Protein AF-A0A2P8CKX7-F1 (afdb_monomer_lite)

Organism: NCBI:txid1541063

Secondary structure (DSSP, 8-state):
---S---SS-S-------------------------SS---PPP--TT--HHHHHHHHHHHHHHHHHHHHHHHHHH-TT-HHHHHHHHHHHHHHHHHHHHHTT-TT---TTB-TTSPBPPTT----SS--HHHHHHHHHHHHTT-HHHHHHHHHHHHHHHHHHHHHHHHHHHHHT-HHHHHHHHHHHHHHHHHHHHHHHHHHHTT----GGGHHHHH-S-S-HHHHHHHHHHHHHHHHHHH-TT----S--TTTS-S-SSTT-TT---STT--TT---PPPHHHHHHHHHHHHHHHHHHHHHHHHHHHTTT-HHHHHHHHHHHHHHHHHHHHHHHHTPPPTTEETTEEPPTT--S-HHHHHHHHHHHHHHTT-HHHHHHHHHHHHHHHHHHHHHHHTT---HHHHHHHHHHHHHHHHHHHHHHTTT-

InterPro domains:
  IPR009078 Ferritin-like superfamily [SSF47240] (286-424)
  IPR012347 Ferritin-like [G3DSA:1.20.1260.10] (51-224)
  IPR012347 Ferritin-like [G3DSA:1.20.1260.10] (279-427)
  IPR019243 Domain of unknown function DUF2202 [PF09968] (56-213)
  IPR019243 Domain of unknown function DUF2202 [PF09968] (286-424)

Sequence (427 aa):
MKKYLLSFISYLLLIGLFIPSCTQDSSITDSPEKSKEGEMMTAQLNEDLEVWEVDLLTLAKTEKLAHDLYSELSTLFPDNPVFEHTAASELVHWTRISDLIATYDNLDDPTRDGDGVAYGPGVFDDENDDFTTVYSSMLDFAGDDVTKAFKVGYLIECLEILNVSKAITSATDAAISEALAVYSCLENAEPHHLKAYNWNLLKIGVEYNWELIADDFGDFFSEEDLTILDPVVTEILEDQTAPGNGGGGICPGCGLGPYTNDCPCGLGPCGTGGTATTTLSEVELNDLIYLVKLEKMAYEVYSTLGQTYSTMPILGNISEAEYRHWKVLQNLFVKYSETDPTKDGDIELDIGLYNDDDMTDAYDEAIGYGGVSLLQAMETGAIIEQLELDSLNNALGRTTLPDLTTIYTNFINADGAHLDAFNKHTD

Foldseek 3Di:
DPDDDDDDPDPDDDDDDDDDDDDDDDDDDDDDDDDDDDADDQQPDPVPDASLLSLLLVLLLLLLLLLLLLVVVCVLCVVQLQSVQLNVLSVLLNLLSLLVQLLDLPGDRQQADLLRHGDPRLDTNQPRHDSSVLSVVLCVQCPNPVLSVLVSQLVSLLVNQLSLQSSCVRCVVVVVVLSNVSSVQSNQQSLLSNLLSCLVCVVVPHHDDPVCCCVRPNPHDDPVSCVRRVVVRVVSVCLSVDPPQQAQDACLRPRHHHVGSNDNNSHTPSPSPRPPLPADDPLLVVLLQVLLLLLLLLLLLLVVLCVLVVVDCLSVSVSSSSSSLNVSSVVVCVSSVHDRQQDDVPHGDDRLDRVDPVSSVLSVVLNVQLNPDVLSVLVSQLVSLVVSLVSLVVSCVVDPPVSSVSSSVSSNVVSVVSNVVSVVSND

pLDDT: mean 80.33, std 21.07, range [22.53, 98.5]

Radius of gyration: 24.78 Å; chains: 1; bounding box: 61×43×72 Å

Structure (mmCIF, N/CA/C/O backbone):
data_AF-A0A2P8CKX7-F1
#
_entry.id   AF-A0A2P8CKX7-F1
#
loop_
_atom_site.group_PDB
_atom_site.id
_atom_site.type_symbol
_atom_site.label_atom_id
_atom_site.label_alt_id
_atom_site.label_comp_id
_atom_site.label_asym_id
_atom_site.label_entity_id
_atom_site.label_seq_id
_atom_site.pdbx_PDB_ins_code
_atom_site.Cartn_x
_atom_site.Cartn_y
_atom_site.Cartn_z
_atom_site.occupancy
_atom_site.B_iso_or_equiv
_atom_site.auth_seq_id
_atom_site.auth_comp_id
_atom_site.auth_asym_id
_atom_site.auth_atom_id
_atom_site.pdbx_PDB_model_num
ATOM 1 N N . MET A 1 1 ? -8.345 5.483 -37.432 1.00 39.78 1 MET A N 1
ATOM 2 C CA . MET A 1 1 ? -7.029 6.141 -37.487 1.00 39.78 1 MET A CA 1
ATOM 3 C C . MET A 1 1 ? -6.076 5.142 -38.122 1.00 39.78 1 MET A C 1
ATOM 5 O O . MET A 1 1 ? -5.890 4.078 -37.573 1.00 39.78 1 MET A O 1
ATOM 9 N N . LYS A 1 2 ? -5.651 5.376 -39.367 1.00 33.56 2 LYS A N 1
ATOM 10 C CA . LYS A 1 2 ? -4.732 4.507 -40.124 1.00 33.56 2 LYS A CA 1
ATOM 11 C C . LYS A 1 2 ? -3.691 5.430 -40.729 1.00 33.56 2 LYS A C 1
ATOM 13 O O . LYS A 1 2 ? -4.018 6.093 -41.714 1.00 33.56 2 LYS A O 1
ATOM 18 N N . LYS A 1 3 ? -2.536 5.531 -40.070 1.00 32.97 3 LYS A N 1
ATOM 19 C CA . LYS A 1 3 ? -1.277 6.202 -40.454 1.00 32.97 3 LYS A CA 1
ATOM 20 C C . LYS A 1 3 ? -0.649 6.686 -39.152 1.00 32.97 3 LYS A C 1
ATOM 22 O O . LYS A 1 3 ? -1.100 7.719 -38.696 1.00 32.97 3 LYS A O 1
ATOM 27 N N . TYR A 1 4 ? 0.266 5.915 -38.572 1.00 36.34 4 TYR A N 1
ATOM 28 C CA . TYR A 1 4 ? 1.504 6.331 -37.880 1.00 36.34 4 TYR A CA 1
ATOM 29 C C . TYR A 1 4 ? 2.144 5.098 -37.212 1.00 36.34 4 TYR A C 1
ATOM 31 O O . TYR A 1 4 ? 2.472 5.124 -36.042 1.00 36.34 4 TYR A O 1
ATOM 39 N N . LEU A 1 5 ? 2.311 4.005 -37.959 1.00 31.72 5 LEU A N 1
ATOM 40 C CA . LEU A 1 5 ? 3.213 2.925 -37.561 1.00 31.72 5 LEU A CA 1
ATOM 41 C C . LEU A 1 5 ? 3.820 2.375 -38.849 1.00 31.72 5 LEU A C 1
ATOM 43 O O . LEU A 1 5 ? 3.247 1.543 -39.545 1.00 31.72 5 LEU A O 1
ATOM 47 N N . LEU A 1 6 ? 4.883 3.028 -39.305 1.00 30.34 6 LEU A N 1
ATOM 48 C CA . LEU A 1 6 ? 5.658 2.600 -40.462 1.00 30.34 6 LEU A CA 1
ATOM 49 C C . LEU A 1 6 ? 7.123 2.905 -40.158 1.00 30.34 6 LEU A C 1
ATOM 51 O O . LEU A 1 6 ? 7.566 4.036 -40.340 1.00 30.34 6 LEU A O 1
ATOM 55 N N . SER A 1 7 ? 7.835 1.842 -39.770 1.00 45.78 7 SER A N 1
ATOM 56 C CA . SER A 1 7 ? 9.267 1.611 -39.987 1.00 45.78 7 SER A CA 1
ATOM 57 C C . SER A 1 7 ? 10.234 2.598 -39.324 1.00 45.78 7 SER A C 1
ATOM 59 O O . SER A 1 7 ? 10.675 3.549 -39.972 1.00 45.78 7 SER A O 1
ATOM 61 N N . PHE A 1 8 ? 10.689 2.282 -38.108 1.00 37.19 8 PHE A N 1
ATOM 62 C CA . PHE A 1 8 ? 11.889 2.903 -37.525 1.00 37.19 8 PHE A CA 1
ATOM 63 C C . PHE A 1 8 ? 13.118 1.968 -37.514 1.00 37.19 8 PHE A C 1
ATOM 65 O O . PHE A 1 8 ? 14.239 2.442 -37.682 1.00 37.19 8 PHE A O 1
ATOM 72 N N . ILE A 1 9 ? 12.942 0.641 -37.482 1.00 35.19 9 ILE A N 1
ATOM 73 C CA . ILE A 1 9 ? 14.034 -0.312 -37.190 1.00 35.19 9 ILE A CA 1
ATOM 74 C C . ILE A 1 9 ? 14.525 -1.084 -38.437 1.00 35.19 9 ILE A C 1
ATOM 76 O O . ILE A 1 9 ? 14.782 -2.282 -38.414 1.00 35.19 9 ILE A O 1
ATOM 80 N N . SER A 1 10 ? 14.673 -0.420 -39.591 1.00 30.75 10 SER A N 1
ATOM 81 C CA . SER A 1 10 ? 15.146 -1.095 -40.823 1.00 30.75 10 SER A CA 1
ATOM 82 C C . SER A 1 10 ? 16.456 -0.545 -41.399 1.00 30.75 10 SER A C 1
ATOM 84 O O . SER A 1 10 ? 16.745 -0.761 -42.581 1.00 30.75 10 SER A O 1
ATOM 86 N N . TYR A 1 11 ? 17.282 0.141 -40.603 1.00 29.56 11 TYR A N 1
ATOM 87 C CA . TYR A 1 11 ? 18.521 0.740 -41.108 1.00 29.56 11 TYR A CA 1
ATOM 88 C C . TYR A 1 11 ? 19.747 0.509 -40.222 1.00 29.56 11 TYR A C 1
ATOM 90 O O . TYR A 1 11 ? 20.433 1.464 -39.912 1.00 29.56 11 TYR A O 1
ATOM 98 N N . LEU A 1 12 ? 20.081 -0.732 -39.855 1.00 29.83 12 LEU A N 1
ATOM 99 C CA . LEU A 1 12 ? 21.446 -1.086 -39.425 1.00 29.83 12 LEU A CA 1
ATOM 100 C C . LEU A 1 12 ? 21.633 -2.610 -39.435 1.00 29.83 12 LEU A C 1
ATOM 102 O O . LEU A 1 12 ? 21.306 -3.314 -38.493 1.00 29.83 12 LEU A O 1
ATOM 106 N N . LEU A 1 13 ? 22.165 -3.143 -40.535 1.00 27.45 13 LEU A N 1
ATOM 107 C CA . LEU A 1 13 ? 22.617 -4.533 -40.613 1.00 27.45 13 LEU A CA 1
ATOM 108 C C . LEU A 1 13 ? 23.875 -4.595 -41.473 1.00 27.45 13 LEU A C 1
ATOM 110 O O . LEU A 1 13 ? 23.786 -4.413 -42.687 1.00 27.45 13 LEU A O 1
ATOM 114 N N . LEU A 1 14 ? 25.032 -4.874 -40.854 1.00 26.83 14 LEU A N 1
ATOM 115 C CA . LEU A 1 14 ? 26.123 -5.634 -41.480 1.00 26.83 14 LEU A CA 1
ATOM 116 C C . LEU A 1 14 ? 27.260 -6.006 -40.497 1.00 26.83 14 LEU A C 1
ATOM 118 O O . LEU A 1 14 ? 27.982 -5.138 -40.022 1.00 26.83 14 LEU A O 1
ATOM 122 N N . ILE A 1 15 ? 27.492 -7.331 -40.404 1.00 30.39 15 ILE A N 1
ATOM 123 C CA . ILE A 1 15 ? 28.730 -8.083 -40.057 1.00 30.39 15 ILE A CA 1
ATOM 124 C C . ILE A 1 15 ? 28.816 -8.696 -38.632 1.00 30.39 15 ILE A C 1
ATOM 126 O O . ILE A 1 15 ? 29.390 -8.123 -37.722 1.00 30.39 15 ILE A O 1
ATOM 130 N N . GLY A 1 16 ? 28.323 -9.934 -38.474 1.00 26.05 16 GLY A N 1
ATOM 131 C CA . GLY A 1 16 ? 29.111 -11.183 -38.555 1.00 26.05 16 GLY A CA 1
ATOM 132 C C . GLY A 1 16 ? 30.148 -11.578 -37.471 1.00 26.05 16 GLY A C 1
ATOM 133 O O . GLY A 1 16 ? 31.292 -11.147 -37.552 1.00 26.05 16 GLY A O 1
ATOM 134 N N . LEU A 1 17 ? 29.788 -12.635 -36.707 1.00 27.42 17 LEU A N 1
ATOM 135 C CA . LEU A 1 17 ? 30.509 -13.919 -36.461 1.00 27.42 17 LEU A CA 1
ATOM 136 C C . LEU A 1 17 ? 31.323 -14.209 -35.156 1.00 27.42 17 LEU A C 1
ATOM 138 O O . LEU A 1 17 ? 32.373 -13.631 -34.913 1.00 27.42 17 LEU A O 1
ATOM 142 N N . PHE A 1 18 ? 30.911 -15.335 -34.525 1.00 24.86 18 PHE A N 1
ATOM 143 C CA . PHE A 1 18 ? 31.636 -16.419 -33.797 1.00 24.86 18 PHE A CA 1
ATOM 144 C C . PHE A 1 18 ? 31.919 -16.380 -32.255 1.00 24.86 18 PHE A C 1
ATOM 146 O O . PHE A 1 18 ? 32.845 -15.737 -31.778 1.00 24.86 18 PHE A O 1
ATOM 153 N N . ILE A 1 19 ? 31.142 -17.239 -31.557 1.00 30.38 19 ILE A N 1
ATOM 154 C CA . ILE A 1 19 ? 31.187 -17.948 -30.230 1.00 30.38 19 ILE A CA 1
ATOM 155 C C . ILE A 1 19 ? 32.580 -18.576 -29.858 1.00 30.38 19 ILE A C 1
ATOM 157 O O . ILE A 1 19 ? 33.363 -18.726 -30.801 1.00 30.38 19 ILE A O 1
ATOM 161 N N . PRO A 1 20 ? 32.918 -19.069 -28.614 1.00 33.16 20 PRO A N 1
ATOM 162 C CA . PRO A 1 20 ? 32.051 -19.742 -27.618 1.00 33.16 20 PRO A CA 1
ATOM 163 C C . PRO A 1 20 ? 32.293 -19.589 -26.085 1.00 33.16 20 PRO A C 1
ATOM 165 O O . PRO A 1 20 ? 33.311 -19.100 -25.607 1.00 33.16 20 PRO A O 1
ATOM 168 N N . SER A 1 21 ? 31.281 -20.114 -25.377 1.00 25.06 21 SER A N 1
ATOM 169 C CA . SER A 1 21 ? 31.029 -20.446 -23.962 1.00 25.06 21 SER A CA 1
ATOM 170 C C . SER A 1 21 ? 32.183 -20.786 -23.009 1.00 25.06 21 SER A C 1
ATOM 172 O O . SER A 1 21 ? 33.160 -21.418 -23.399 1.00 25.06 21 SER A O 1
ATOM 174 N N . CYS A 1 22 ? 31.918 -20.583 -21.709 1.00 22.53 22 CYS A N 1
ATOM 175 C CA . CYS A 1 22 ? 32.149 -21.596 -20.669 1.00 22.53 22 CYS A CA 1
ATOM 176 C C . CYS A 1 22 ? 31.250 -21.377 -19.433 1.00 22.53 22 CYS A C 1
ATOM 178 O O . CYS A 1 22 ? 30.719 -20.298 -19.211 1.00 22.53 22 CYS A O 1
ATOM 180 N N . THR A 1 23 ? 31.070 -22.461 -18.688 1.00 26.64 23 THR A N 1
ATOM 181 C CA . THR A 1 23 ? 29.958 -22.844 -17.805 1.00 26.64 23 THR A CA 1
ATOM 182 C C . THR A 1 23 ? 30.333 -22.928 -16.314 1.00 26.64 23 THR A C 1
ATOM 184 O O . THR A 1 23 ? 31.478 -23.285 -16.045 1.00 26.64 23 THR A O 1
ATOM 187 N N . GLN A 1 24 ? 29.309 -22.852 -15.432 1.00 28.66 24 GLN A N 1
ATOM 188 C CA . GLN A 1 24 ? 29.125 -23.606 -14.153 1.00 28.66 24 GLN A CA 1
ATOM 189 C C . GLN A 1 24 ? 30.028 -23.190 -12.956 1.00 28.66 24 GLN A C 1
ATOM 191 O O . GLN A 1 24 ? 31.182 -22.847 -13.163 1.00 28.66 24 GLN A O 1
ATOM 196 N N . ASP A 1 25 ? 29.657 -23.226 -11.667 1.00 23.56 25 ASP A N 1
ATOM 197 C CA . ASP A 1 25 ? 28.494 -23.716 -10.897 1.00 23.56 25 ASP A CA 1
ATOM 198 C C . ASP A 1 25 ? 28.727 -23.394 -9.389 1.00 23.56 25 ASP A C 1
ATOM 200 O O . ASP A 1 25 ? 29.864 -23.134 -8.983 1.00 23.56 25 ASP A O 1
ATOM 204 N N . SER A 1 26 ? 27.665 -23.550 -8.587 1.00 26.58 26 SER A N 1
ATOM 205 C CA . SER A 1 26 ? 27.604 -23.873 -7.146 1.00 26.58 26 SER A CA 1
ATOM 206 C C . SER A 1 26 ? 27.797 -22.748 -6.117 1.00 26.58 26 SER A C 1
ATOM 208 O O . SER A 1 26 ? 28.646 -21.887 -6.292 1.00 26.58 26 SER A O 1
ATOM 210 N N . SER A 1 27 ? 27.176 -22.716 -4.933 1.00 24.70 27 SER A N 1
ATOM 211 C CA . SER A 1 27 ? 25.946 -23.255 -4.317 1.00 24.70 27 SER A CA 1
ATOM 212 C C . SER A 1 27 ? 26.089 -23.001 -2.798 1.00 24.70 27 SER A C 1
ATOM 214 O O . SER A 1 27 ? 27.184 -23.222 -2.282 1.00 24.70 27 SER A O 1
ATOM 216 N N . ILE A 1 28 ? 24.969 -22.752 -2.100 1.00 26.91 28 ILE A N 1
ATOM 217 C CA . ILE A 1 28 ? 24.632 -23.278 -0.749 1.00 26.91 28 ILE A CA 1
ATOM 218 C C . ILE A 1 28 ? 25.050 -22.494 0.535 1.00 26.91 28 ILE A C 1
ATOM 220 O O . ILE A 1 28 ? 26.216 -22.441 0.913 1.00 26.91 28 ILE A O 1
ATOM 224 N N . THR A 1 29 ? 23.982 -22.009 1.205 1.00 25.95 29 THR A N 1
ATOM 225 C CA . THR A 1 29 ? 23.572 -22.054 2.641 1.00 25.95 29 THR A CA 1
ATOM 226 C C . THR A 1 29 ? 24.290 -21.250 3.730 1.00 25.95 29 THR A C 1
ATOM 228 O O . THR A 1 29 ? 25.442 -21.532 4.040 1.00 25.95 29 THR A O 1
ATOM 231 N N . ASP A 1 30 ? 23.523 -20.429 4.465 1.00 26.02 30 ASP A N 1
ATOM 232 C CA . ASP A 1 30 ? 22.974 -20.799 5.790 1.00 26.02 30 ASP A CA 1
ATOM 233 C C . ASP A 1 30 ? 21.849 -19.830 6.238 1.00 26.02 30 ASP A C 1
ATOM 235 O O . ASP A 1 30 ? 21.840 -18.665 5.856 1.00 26.02 30 ASP A O 1
ATOM 239 N N . SER A 1 31 ? 20.895 -20.343 7.026 1.00 25.47 31 SER A N 1
ATOM 240 C CA . SER A 1 31 ? 19.715 -19.652 7.595 1.00 25.47 31 SER A CA 1
ATOM 241 C C . SER A 1 31 ? 19.863 -19.442 9.123 1.00 25.47 31 SER A C 1
ATOM 243 O O . SER A 1 31 ? 20.730 -20.073 9.733 1.00 25.47 31 SER A O 1
ATOM 245 N N . PRO A 1 32 ? 19.032 -18.583 9.755 1.00 31.61 32 PRO A N 1
ATOM 246 C CA . PRO A 1 32 ? 19.498 -17.516 10.649 1.00 31.61 32 PRO A CA 1
ATOM 247 C C . PRO A 1 32 ? 19.310 -17.778 12.158 1.00 31.61 32 PRO A C 1
ATOM 249 O O . PRO A 1 32 ? 18.679 -18.747 12.588 1.00 31.61 32 PRO A O 1
ATOM 252 N N . GLU A 1 33 ? 19.878 -16.883 12.972 1.00 26.78 33 GLU A N 1
ATOM 253 C CA . GLU A 1 33 ? 19.834 -16.890 14.439 1.00 26.78 33 GLU A CA 1
ATOM 254 C C . GLU A 1 33 ? 18.725 -15.953 14.974 1.00 26.78 33 GLU A C 1
ATOM 256 O O . GLU A 1 33 ? 18.571 -14.835 14.499 1.00 26.78 33 GLU A O 1
ATOM 261 N N . LYS A 1 34 ? 17.956 -16.423 15.970 1.00 28.86 34 LYS A N 1
ATOM 262 C CA . LYS A 1 34 ? 16.789 -15.756 16.589 1.00 28.86 34 LYS A CA 1
ATOM 263 C C . LYS A 1 34 ? 17.139 -14.665 17.618 1.00 28.86 34 LYS A C 1
ATOM 265 O O . LYS A 1 34 ? 17.934 -14.911 18.528 1.00 28.86 34 LYS A O 1
ATOM 270 N N . SER A 1 35 ? 16.348 -13.592 17.633 1.00 29.08 35 SER A N 1
ATOM 271 C CA . SER A 1 35 ? 16.051 -12.694 18.775 1.00 29.08 35 SER A CA 1
ATOM 272 C C . SER A 1 35 ? 14.655 -12.080 18.561 1.00 29.08 35 SER A C 1
ATOM 274 O O . SER A 1 35 ? 14.276 -11.990 17.409 1.00 29.08 35 SER A O 1
ATOM 276 N N . LYS A 1 36 ? 13.834 -11.591 19.499 1.00 30.30 36 LYS A N 1
ATOM 277 C CA . LYS A 1 36 ? 13.586 -11.695 20.954 1.00 30.30 36 LYS A CA 1
ATOM 278 C C . LYS A 1 36 ? 12.229 -10.964 21.141 1.00 30.30 36 LYS A C 1
ATOM 280 O O . LYS A 1 36 ? 12.121 -9.844 20.671 1.00 30.30 36 LYS A O 1
ATOM 285 N N . GLU A 1 37 ? 11.241 -11.563 21.809 1.00 31.44 37 GLU A N 1
ATOM 286 C CA . GLU A 1 37 ? 9.893 -10.984 22.022 1.00 31.44 37 GLU A CA 1
ATOM 287 C C . GLU A 1 37 ? 9.929 -9.637 22.790 1.00 31.44 37 GLU A C 1
ATOM 289 O O . GLU A 1 37 ? 10.577 -9.569 23.842 1.00 31.44 37 GLU A O 1
ATOM 294 N N . GLY A 1 38 ? 9.185 -8.617 22.322 1.00 34.78 38 GLY A N 1
ATOM 295 C CA . GLY A 1 38 ? 8.684 -7.523 23.179 1.00 34.78 38 GLY A CA 1
ATOM 296 C C . GLY A 1 38 ? 8.969 -6.051 22.824 1.00 34.78 38 GLY A C 1
ATOM 297 O O . GLY A 1 38 ? 8.780 -5.214 23.698 1.00 34.78 38 GLY A O 1
ATOM 298 N N . GLU A 1 39 ? 9.391 -5.697 21.611 1.00 34.75 39 GLU A N 1
ATOM 299 C CA . GLU A 1 39 ? 9.410 -4.303 21.115 1.00 34.75 39 GLU A CA 1
ATOM 300 C C . GLU A 1 39 ? 8.662 -4.288 19.769 1.00 34.75 39 GLU A C 1
ATOM 302 O O . GLU A 1 39 ? 8.859 -5.222 19.004 1.00 34.75 39 GLU A O 1
ATOM 307 N N . MET A 1 40 ? 7.822 -3.292 19.456 1.00 40.00 40 MET A N 1
ATOM 308 C CA . MET A 1 40 ? 7.578 -2.893 18.056 1.00 40.00 40 MET A CA 1
ATOM 309 C C . MET A 1 40 ? 8.632 -1.829 17.735 1.00 40.00 40 MET A C 1
ATOM 311 O O . MET A 1 40 ? 8.621 -0.765 18.343 1.00 40.00 40 MET A O 1
ATOM 315 N N . MET A 1 41 ? 9.725 -2.136 17.034 1.00 42.97 41 MET A N 1
ATOM 316 C CA . MET A 1 41 ? 9.878 -2.555 15.627 1.00 42.97 41 MET A CA 1
ATOM 317 C C . MET A 1 41 ? 9.638 -1.386 14.668 1.00 42.97 41 MET A C 1
ATOM 319 O O . MET A 1 41 ? 8.744 -1.394 13.833 1.00 42.97 41 MET A O 1
ATOM 323 N N . THR A 1 42 ? 10.481 -0.358 14.788 1.00 40.84 42 THR A N 1
ATOM 324 C CA . THR A 1 42 ? 10.943 0.334 13.585 1.00 40.84 42 THR A CA 1
ATOM 325 C C . THR A 1 42 ? 11.675 -0.703 12.741 1.00 40.84 42 THR A C 1
ATOM 327 O O . THR A 1 42 ? 12.527 -1.411 13.288 1.00 40.84 42 THR A O 1
ATOM 330 N N . ALA A 1 43 ? 11.339 -0.834 11.451 1.00 39.97 43 ALA A N 1
ATOM 331 C CA . ALA A 1 43 ? 12.098 -1.715 10.569 1.00 39.97 43 ALA A CA 1
ATOM 332 C C . ALA A 1 43 ? 13.575 -1.341 10.720 1.00 39.97 43 ALA A C 1
ATOM 334 O O . ALA A 1 43 ? 13.975 -0.184 10.542 1.00 39.97 43 ALA A O 1
ATOM 335 N N . GLN A 1 44 ? 14.364 -2.295 11.200 1.00 38.81 44 GLN A N 1
ATOM 336 C CA . GLN A 1 44 ? 15.765 -2.055 11.464 1.00 38.81 44 GLN A CA 1
ATOM 337 C C . GLN A 1 44 ? 16.418 -1.715 10.125 1.00 38.81 44 GLN A C 1
ATOM 339 O O . GLN A 1 44 ? 16.284 -2.469 9.168 1.00 38.81 44 GLN A O 1
ATOM 344 N N . LEU A 1 45 ? 17.060 -0.543 10.072 1.00 37.47 45 LEU A N 1
ATOM 345 C CA . LEU A 1 45 ? 17.749 0.008 8.908 1.00 37.47 45 LEU A CA 1
ATOM 346 C C . LEU A 1 45 ? 18.555 -1.085 8.186 1.00 37.47 45 LEU A C 1
ATOM 348 O O . LEU A 1 45 ? 19.670 -1.407 8.605 1.00 37.47 45 LEU A O 1
ATOM 352 N N . ASN A 1 46 ? 18.037 -1.601 7.071 1.00 43.53 46 ASN A N 1
ATOM 353 C CA . ASN A 1 46 ? 18.931 -1.985 5.990 1.00 43.53 46 ASN A CA 1
ATOM 354 C C . ASN A 1 46 ? 19.672 -0.696 5.623 1.00 43.53 46 ASN A C 1
ATOM 356 O O . ASN A 1 46 ? 19.036 0.346 5.476 1.00 43.53 46 ASN A O 1
ATOM 360 N N . GLU A 1 47 ? 21.006 -0.727 5.562 1.00 50.84 47 GLU A N 1
ATOM 361 C CA . GLU A 1 47 ? 21.864 0.469 5.436 1.00 50.84 47 GLU A CA 1
ATOM 362 C C . GLU A 1 47 ? 21.568 1.338 4.184 1.00 50.84 47 GLU A C 1
ATOM 364 O O . GLU A 1 47 ? 22.166 2.404 4.030 1.00 50.84 47 GLU A O 1
ATOM 369 N N . ASP A 1 48 ? 20.618 0.912 3.345 1.00 74.38 48 ASP A N 1
ATOM 370 C CA . ASP A 1 48 ? 20.217 1.498 2.072 1.00 74.38 48 ASP A CA 1
ATOM 371 C C . ASP A 1 48 ? 18.832 2.196 2.071 1.00 74.38 48 ASP A C 1
ATOM 373 O O . ASP A 1 48 ? 18.541 2.868 1.085 1.00 74.38 48 ASP A O 1
ATOM 377 N N . LEU A 1 49 ? 18.000 2.091 3.126 1.00 85.31 49 LEU A N 1
ATOM 378 C CA . LEU A 1 49 ? 16.668 2.738 3.171 1.00 85.31 49 LEU A CA 1
ATOM 379 C C . LEU A 1 49 ? 16.647 4.053 3.969 1.00 85.31 49 LEU A C 1
ATOM 381 O O . LEU A 1 49 ? 17.208 4.162 5.066 1.00 85.31 49 LEU A O 1
ATOM 385 N N . GLU A 1 50 ? 15.941 5.052 3.442 1.00 90.69 50 GLU A N 1
ATOM 386 C CA . GLU A 1 50 ? 15.615 6.298 4.133 1.00 90.69 50 GLU A CA 1
ATOM 387 C C . GLU A 1 50 ? 14.492 6.096 5.167 1.00 90.69 50 GLU A C 1
ATOM 389 O O . GLU A 1 50 ? 13.687 5.170 5.098 1.00 90.69 50 GLU A O 1
ATOM 394 N N . VAL A 1 51 ? 14.403 6.999 6.150 1.00 92.88 51 VAL A N 1
ATOM 395 C CA . VAL A 1 51 ? 13.420 6.887 7.248 1.00 92.88 51 VAL A CA 1
ATOM 396 C C . VAL A 1 51 ? 11.977 6.857 6.731 1.00 92.88 51 VAL A C 1
ATOM 398 O O . VAL A 1 51 ? 11.171 6.076 7.224 1.00 92.88 51 VAL A O 1
ATOM 401 N N . TRP A 1 52 ? 11.648 7.673 5.725 1.00 94.31 52 TRP A N 1
ATOM 402 C CA . TRP A 1 52 ? 10.293 7.707 5.166 1.00 94.31 52 TRP A CA 1
ATOM 403 C C . TRP A 1 52 ? 9.943 6.426 4.397 1.00 94.31 52 TRP A C 1
ATOM 405 O O . TRP A 1 52 ? 8.775 6.048 4.367 1.00 94.31 52 TRP A O 1
ATOM 415 N N . GLU A 1 53 ? 10.939 5.746 3.818 1.00 93.88 53 GLU A N 1
ATOM 416 C CA . GLU A 1 53 ? 10.760 4.454 3.153 1.00 93.88 53 GLU A CA 1
ATOM 417 C C . GLU A 1 53 ? 10.461 3.382 4.200 1.00 93.88 53 GLU A C 1
ATOM 419 O O . GLU A 1 53 ? 9.482 2.656 4.075 1.00 93.88 53 GLU A O 1
ATOM 424 N N . VAL A 1 54 ? 11.226 3.347 5.297 1.00 93.06 54 VAL A N 1
ATOM 425 C CA . VAL A 1 54 ? 10.955 2.454 6.436 1.00 93.06 54 VAL A CA 1
ATOM 426 C C . VAL A 1 54 ? 9.536 2.647 6.977 1.00 93.06 54 VAL A C 1
ATOM 428 O O . VAL A 1 54 ? 8.820 1.665 7.192 1.00 93.06 54 VAL A O 1
ATOM 431 N N . ASP A 1 55 ? 9.107 3.894 7.167 1.00 95.75 55 ASP A N 1
ATOM 432 C CA . ASP A 1 55 ? 7.759 4.188 7.653 1.00 95.75 55 ASP A CA 1
ATOM 433 C C . ASP A 1 55 ? 6.679 3.808 6.624 1.00 95.75 55 ASP A C 1
ATOM 435 O O . ASP A 1 55 ? 5.641 3.277 7.014 1.00 95.75 55 ASP A O 1
ATOM 439 N N . LEU A 1 56 ? 6.924 3.999 5.320 1.00 95.56 56 LEU A N 1
ATOM 440 C CA . LEU A 1 56 ? 6.024 3.565 4.242 1.00 95.56 56 LEU A CA 1
ATOM 441 C C . LEU A 1 56 ? 5.840 2.037 4.231 1.00 95.56 56 LEU A C 1
ATOM 443 O O . LEU A 1 56 ? 4.710 1.549 4.177 1.00 95.56 56 LEU A O 1
ATOM 447 N N . LEU A 1 57 ? 6.936 1.276 4.313 1.00 94.50 57 LEU A N 1
ATOM 448 C CA . LEU A 1 57 ? 6.897 -0.192 4.339 1.00 94.50 57 LEU A CA 1
ATOM 449 C C . LEU A 1 57 ? 6.237 -0.714 5.627 1.00 94.50 57 LEU A C 1
ATOM 451 O O . LEU A 1 57 ? 5.475 -1.683 5.596 1.00 94.50 57 LEU A O 1
ATOM 455 N N . THR A 1 58 ? 6.475 -0.045 6.758 1.00 95.25 58 THR A N 1
ATOM 456 C CA . THR A 1 58 ? 5.802 -0.348 8.033 1.00 95.25 58 THR A CA 1
ATOM 457 C C . THR A 1 58 ? 4.299 -0.094 7.930 1.00 95.25 58 THR A C 1
ATOM 459 O O . THR A 1 58 ? 3.496 -0.909 8.392 1.00 95.25 58 THR A O 1
ATOM 462 N N . LEU A 1 59 ? 3.899 1.001 7.281 1.00 95.56 59 LEU A N 1
ATOM 463 C CA . LEU A 1 59 ? 2.497 1.331 7.061 1.00 95.56 59 LEU A CA 1
ATOM 464 C C . LEU A 1 59 ? 1.812 0.269 6.192 1.00 95.56 59 LEU A C 1
ATOM 466 O O . LEU A 1 59 ? 0.757 -0.216 6.576 1.00 95.56 59 LEU A O 1
ATOM 470 N N . ALA A 1 60 ? 2.454 -0.211 5.120 1.00 95.06 60 ALA A N 1
ATOM 471 C CA . ALA A 1 60 ? 1.913 -1.292 4.282 1.00 95.06 60 ALA A CA 1
ATOM 472 C C . ALA A 1 60 ? 1.562 -2.548 5.090 1.00 95.06 60 ALA A C 1
ATOM 474 O O . ALA A 1 60 ? 0.473 -3.108 4.945 1.00 95.06 60 ALA A O 1
ATOM 475 N N . LYS A 1 61 ? 2.473 -2.969 5.977 1.00 95.88 61 LYS A N 1
ATOM 476 C CA . LYS A 1 61 ? 2.238 -4.110 6.871 1.00 95.88 61 LYS A CA 1
ATOM 477 C C . LYS A 1 61 ? 1.145 -3.841 7.888 1.00 95.88 61 LYS A C 1
ATOM 479 O O . LYS A 1 61 ? 0.385 -4.754 8.191 1.00 95.88 61 LYS A O 1
ATOM 484 N N . THR A 1 62 ? 1.054 -2.613 8.388 1.00 97.00 62 THR A N 1
ATOM 485 C CA . THR A 1 62 ? 0.031 -2.218 9.363 1.00 97.00 62 THR A CA 1
ATOM 486 C C . THR A 1 62 ? -1.367 -2.277 8.753 1.00 97.00 62 THR A C 1
ATOM 488 O O . THR A 1 62 ? -2.221 -2.969 9.299 1.00 97.00 62 THR A O 1
ATOM 491 N N . GLU A 1 63 ? -1.563 -1.695 7.570 1.00 96.44 63 GLU A N 1
ATOM 492 C CA . GLU A 1 63 ? -2.855 -1.733 6.870 1.00 96.44 63 GLU A CA 1
ATOM 493 C C . GLU A 1 63 ? -3.251 -3.170 6.486 1.00 96.44 63 GLU A C 1
ATOM 495 O O . GLU A 1 63 ? -4.403 -3.583 6.632 1.00 96.44 63 GLU A O 1
ATOM 500 N N . LYS A 1 64 ? -2.291 -3.993 6.029 1.00 96.44 64 LYS A N 1
ATOM 501 C CA . LYS A 1 64 ? -2.567 -5.414 5.759 1.00 96.44 64 LYS A CA 1
ATOM 502 C C . LYS A 1 64 ? -2.892 -6.187 7.038 1.00 96.44 64 LYS A C 1
ATOM 504 O O . LYS A 1 64 ? -3.782 -7.035 7.015 1.00 96.44 64 LYS A O 1
ATOM 509 N N . LEU A 1 65 ? -2.191 -5.922 8.143 1.00 97.69 65 LEU A N 1
ATOM 510 C CA . LEU A 1 65 ? -2.476 -6.517 9.451 1.00 97.69 65 LEU A CA 1
ATOM 511 C C . LEU A 1 65 ? -3.915 -6.243 9.864 1.00 97.69 65 LEU A C 1
ATOM 513 O O . LEU A 1 65 ? -4.621 -7.185 10.228 1.00 97.69 65 LEU A O 1
ATOM 517 N N . ALA A 1 66 ? -4.351 -4.991 9.770 1.00 97.75 66 ALA A N 1
ATOM 518 C CA . ALA A 1 66 ? -5.714 -4.600 10.078 1.00 97.75 66 ALA A CA 1
ATOM 519 C C . ALA A 1 66 ? -6.717 -5.262 9.118 1.00 97.75 66 ALA A C 1
ATOM 521 O O . ALA A 1 66 ? -7.655 -5.925 9.572 1.00 97.75 66 ALA A O 1
ATOM 522 N N . HIS A 1 67 ? -6.470 -5.219 7.802 1.00 96.12 67 HIS A N 1
ATOM 523 C CA . HIS A 1 67 ? -7.314 -5.876 6.798 1.00 96.12 67 HIS A CA 1
ATOM 524 C C . HIS A 1 67 ? -7.510 -7.376 7.063 1.00 96.12 67 HIS A C 1
ATOM 526 O O . HIS A 1 67 ? -8.649 -7.861 7.118 1.00 96.12 67 HIS A O 1
ATOM 532 N N . ASP A 1 68 ? -6.415 -8.117 7.236 1.00 97.25 68 ASP A N 1
ATOM 533 C CA . ASP A 1 68 ? -6.440 -9.562 7.461 1.00 97.25 68 ASP A CA 1
ATOM 534 C C . ASP A 1 68 ? -7.157 -9.887 8.776 1.00 97.25 68 ASP A C 1
ATOM 536 O O . ASP A 1 68 ? -8.029 -10.762 8.830 1.00 97.25 68 ASP A O 1
ATOM 540 N N . LEU A 1 69 ? -6.823 -9.156 9.844 1.00 98.31 69 LEU A N 1
ATOM 541 C CA . LEU A 1 69 ? -7.372 -9.381 11.176 1.00 98.31 69 LEU A CA 1
ATOM 542 C C . LEU A 1 69 ? -8.876 -9.125 11.205 1.00 98.31 69 LEU A C 1
ATOM 544 O O . LEU A 1 69 ? -9.635 -9.941 11.730 1.00 98.31 69 LEU A O 1
ATOM 548 N N . TYR A 1 70 ? -9.333 -8.022 10.618 1.00 97.44 70 TYR A N 1
ATOM 549 C CA . TYR A 1 70 ? -10.751 -7.688 10.564 1.00 97.44 70 TYR A CA 1
ATOM 550 C C . TYR A 1 70 ? -11.533 -8.609 9.631 1.00 97.44 70 TYR A C 1
ATOM 552 O O . TYR A 1 70 ? -12.680 -8.943 9.937 1.00 97.44 70 TYR A O 1
ATOM 560 N N . SER A 1 71 ? -10.913 -9.112 8.563 1.00 92.25 71 SER A N 1
ATOM 561 C CA . SER A 1 71 ? -11.512 -10.145 7.713 1.00 92.25 71 SER A CA 1
ATOM 562 C C . SER A 1 71 ? -11.783 -11.433 8.502 1.00 92.25 71 SER A C 1
ATOM 564 O O . SER A 1 71 ? -12.899 -11.966 8.454 1.00 92.25 71 SER A O 1
ATOM 566 N N . GLU A 1 72 ? -10.831 -11.892 9.318 1.00 96.94 72 GLU A N 1
ATOM 567 C CA . GLU A 1 72 ? -11.039 -13.043 10.208 1.00 96.94 72 GLU A CA 1
ATOM 568 C C . GLU A 1 72 ? -12.056 -12.749 11.322 1.00 96.94 72 GLU A C 1
ATOM 570 O O . GLU A 1 72 ? -12.988 -13.530 11.544 1.00 96.94 72 GLU A O 1
ATOM 575 N N . LEU A 1 73 ? -11.954 -11.597 11.994 1.00 97.44 73 LEU A N 1
ATOM 576 C CA . LEU A 1 73 ? -12.899 -11.205 13.046 1.00 97.44 73 LEU A CA 1
ATOM 577 C C . LEU A 1 73 ? -14.329 -11.054 12.508 1.00 97.44 73 LEU A C 1
ATOM 579 O O . LEU A 1 73 ? -15.279 -11.419 13.202 1.00 97.44 73 LEU A O 1
ATOM 583 N N . SER A 1 74 ? -14.511 -10.604 11.264 1.00 93.94 74 SER A N 1
ATOM 584 C CA . SER A 1 74 ? -15.829 -10.552 10.617 1.00 93.94 74 SER A CA 1
ATOM 585 C C . SER A 1 74 ? -16.436 -11.946 10.428 1.00 93.94 74 SER A C 1
ATOM 587 O O . SER A 1 74 ? -17.639 -12.138 10.620 1.00 93.94 74 SER A O 1
ATOM 589 N N . THR A 1 75 ? -15.597 -12.947 10.147 1.00 94.00 75 THR A N 1
ATOM 590 C CA . THR A 1 75 ? -16.010 -14.350 10.020 1.00 94.00 75 THR A CA 1
ATOM 591 C C . THR A 1 75 ? -16.361 -14.954 11.381 1.00 94.00 75 THR A C 1
ATOM 593 O O . THR A 1 75 ? -17.333 -15.709 11.490 1.00 94.00 75 THR A O 1
ATOM 596 N N . LEU A 1 76 ? -15.607 -14.612 12.430 1.00 96.12 76 LEU A N 1
ATOM 597 C CA . LEU A 1 76 ? -15.862 -15.061 13.805 1.00 96.12 76 LEU A CA 1
ATOM 598 C C . LEU A 1 76 ? -17.102 -14.395 14.422 1.00 96.12 76 LEU A C 1
ATOM 600 O O . LEU A 1 76 ? -17.846 -15.039 15.166 1.00 96.12 76 LEU A O 1
ATOM 604 N N . PHE A 1 77 ? -17.357 -13.129 14.085 1.00 96.12 77 PHE A N 1
ATOM 605 C CA . PHE A 1 77 ? -18.419 -12.305 14.664 1.00 96.12 77 PHE A CA 1
ATOM 606 C C . PHE A 1 77 ? -19.357 -11.709 13.594 1.00 96.12 77 PHE A C 1
ATOM 608 O O . PHE A 1 77 ? -19.530 -10.490 13.555 1.00 96.12 77 PHE A O 1
ATOM 615 N N . PRO A 1 78 ? -20.060 -12.532 12.789 1.00 89.81 78 PRO A N 1
ATOM 616 C CA . PRO A 1 78 ? -20.849 -12.068 11.637 1.00 89.81 78 PRO A CA 1
ATOM 617 C C . PRO A 1 78 ? -22.040 -11.164 12.002 1.00 89.81 78 PRO A C 1
ATOM 619 O O . PRO A 1 78 ? -22.578 -10.462 11.150 1.00 89.81 78 PRO A O 1
ATOM 622 N N . ASP A 1 79 ? -22.465 -11.154 13.269 1.00 91.19 79 ASP A N 1
ATOM 623 C CA . ASP A 1 79 ? -23.506 -10.246 13.773 1.00 91.19 79 ASP A CA 1
ATOM 624 C C . ASP A 1 79 ? -22.970 -8.831 14.103 1.00 91.19 79 ASP A C 1
ATOM 626 O O . ASP A 1 79 ? -23.745 -7.946 14.479 1.00 91.19 79 ASP A O 1
ATOM 630 N N . ASN A 1 80 ? -21.655 -8.605 13.983 1.00 89.25 80 ASN A N 1
ATOM 631 C CA . ASN A 1 80 ? -20.981 -7.339 14.274 1.00 89.25 80 ASN A CA 1
ATOM 632 C C . ASN A 1 80 ? -20.352 -6.773 12.991 1.00 89.25 80 ASN A C 1
ATOM 634 O O . ASN A 1 80 ? -19.178 -7.011 12.720 1.00 89.25 80 ASN A O 1
ATOM 638 N N . PRO A 1 81 ? -21.108 -5.978 12.214 1.00 83.75 81 PRO A N 1
ATOM 639 C CA . PRO A 1 81 ? -20.680 -5.519 10.893 1.00 83.75 81 PRO A CA 1
ATOM 640 C C . PRO A 1 81 ? -19.513 -4.522 10.917 1.00 83.75 81 PRO A C 1
ATOM 642 O O . PRO A 1 81 ? -18.989 -4.202 9.860 1.00 83.75 81 PRO A O 1
ATOM 645 N N . VAL A 1 82 ? -19.106 -4.019 12.092 1.00 88.25 82 VAL A N 1
ATOM 646 C CA . VAL A 1 82 ? -17.943 -3.123 12.205 1.00 88.25 82 VAL A CA 1
ATOM 647 C C . VAL A 1 82 ? -16.677 -3.784 11.658 1.00 88.25 82 VAL A C 1
ATOM 649 O O . VAL A 1 82 ? -15.965 -3.140 10.908 1.00 88.25 82 VAL A O 1
ATOM 652 N N . PHE A 1 83 ? -16.459 -5.080 11.915 1.00 92.31 83 PHE A N 1
ATOM 653 C CA . PHE A 1 83 ? -15.272 -5.784 11.421 1.00 92.31 83 PHE A CA 1
ATOM 654 C C . PHE A 1 83 ? -15.268 -5.919 9.893 1.00 92.31 83 PHE A C 1
ATOM 656 O O . PHE A 1 83 ? -14.263 -5.632 9.263 1.00 92.31 83 PHE A O 1
ATOM 663 N N . GLU A 1 84 ? -16.393 -6.310 9.280 1.00 84.25 84 GLU A N 1
ATOM 664 C CA . GLU A 1 84 ? -16.493 -6.431 7.813 1.00 84.25 84 GLU A CA 1
ATOM 665 C C . GLU A 1 84 ? -16.268 -5.080 7.124 1.00 84.25 84 GLU A C 1
ATOM 667 O O . GLU A 1 84 ? -15.566 -4.982 6.121 1.00 84.25 84 GLU A O 1
ATOM 672 N N . HIS A 1 85 ? -16.873 -4.026 7.664 1.00 83.00 85 HIS A N 1
ATOM 673 C CA . HIS A 1 85 ? -16.753 -2.690 7.108 1.00 83.00 85 HIS A CA 1
ATOM 674 C C . HIS A 1 85 ? -15.349 -2.107 7.266 1.00 83.00 85 HIS A C 1
ATOM 676 O O . HIS A 1 85 ? -14.835 -1.557 6.297 1.00 83.00 85 HIS A O 1
ATOM 682 N N . THR A 1 86 ? -14.741 -2.236 8.448 1.00 88.88 86 THR A N 1
ATOM 683 C CA . THR A 1 86 ? -13.366 -1.784 8.666 1.00 88.88 86 THR A CA 1
ATOM 684 C C . THR A 1 86 ? -12.415 -2.584 7.779 1.00 88.88 86 THR A C 1
ATOM 686 O O . THR A 1 86 ? -11.672 -1.978 7.023 1.00 88.88 86 THR A O 1
ATOM 689 N N . ALA A 1 87 ? -12.546 -3.917 7.694 1.00 85.94 87 ALA A N 1
ATOM 690 C CA . ALA A 1 87 ? -11.757 -4.737 6.763 1.00 85.94 87 ALA A CA 1
ATOM 691 C C . ALA A 1 87 ? -11.846 -4.250 5.306 1.00 85.94 87 ALA A C 1
ATOM 693 O O . ALA A 1 87 ? -10.850 -4.255 4.582 1.00 85.94 87 ALA A O 1
ATOM 694 N N . ALA A 1 88 ? -13.036 -3.837 4.857 1.00 78.44 88 ALA A N 1
ATOM 695 C CA . ALA A 1 88 ? -13.227 -3.293 3.517 1.00 78.44 88 ALA A CA 1
ATOM 696 C C . ALA A 1 88 ? -12.545 -1.925 3.328 1.00 78.44 88 ALA A C 1
ATOM 698 O O . ALA A 1 88 ? -12.050 -1.654 2.233 1.00 78.44 88 ALA A O 1
ATOM 699 N N . SER A 1 89 ? -12.513 -1.083 4.364 1.00 84.44 89 SER A N 1
ATOM 700 C CA . SER A 1 89 ? -11.745 0.167 4.374 1.00 84.44 89 SER A CA 1
ATOM 701 C C . SER A 1 89 ? -10.235 -0.098 4.349 1.00 84.44 89 SER A C 1
ATOM 703 O O . SER A 1 89 ? -9.566 0.437 3.464 1.00 84.44 89 SER A O 1
ATOM 705 N N . GLU A 1 90 ? -9.727 -1.016 5.174 1.00 91.00 90 GLU A N 1
ATOM 706 C CA . GLU A 1 90 ? -8.286 -1.326 5.213 1.00 91.00 90 GLU A CA 1
ATOM 707 C C . GLU A 1 90 ? -7.781 -1.963 3.927 1.00 91.00 90 GLU A C 1
ATOM 709 O O . GLU A 1 90 ? -6.652 -1.721 3.512 1.00 91.00 90 GLU A O 1
ATOM 714 N N . LEU A 1 91 ? -8.629 -2.702 3.203 1.00 84.56 91 LEU A N 1
ATOM 715 C CA . LEU A 1 91 ? -8.265 -3.166 1.864 1.00 84.56 91 LEU A CA 1
ATOM 716 C C . LEU A 1 91 ? -7.939 -1.987 0.935 1.00 84.56 91 LEU A C 1
ATOM 718 O O . LEU A 1 91 ? -7.008 -2.062 0.132 1.00 84.56 91 LEU A O 1
ATOM 722 N N . VAL A 1 92 ? -8.707 -0.896 1.026 1.00 80.50 92 VAL A N 1
ATOM 723 C CA . VAL A 1 92 ? -8.485 0.311 0.219 1.00 80.50 92 VAL A CA 1
ATOM 724 C C . VAL A 1 92 ? -7.209 1.020 0.654 1.00 80.50 92 VAL A C 1
ATOM 726 O O . VAL A 1 92 ? -6.475 1.501 -0.211 1.00 80.50 92 VAL A O 1
ATOM 729 N N . HIS A 1 93 ? -6.944 1.110 1.955 1.00 87.75 93 HIS A N 1
ATOM 730 C CA . HIS A 1 93 ? -5.735 1.742 2.474 1.00 87.75 93 HIS A CA 1
ATOM 731 C C . HIS A 1 93 ? -4.487 0.948 2.100 1.00 87.75 93 HIS A C 1
ATOM 733 O O . HIS A 1 93 ? -3.611 1.488 1.423 1.00 87.75 93 HIS A O 1
ATOM 739 N N . TRP A 1 94 ? -4.462 -0.348 2.416 1.00 91.06 94 TRP A N 1
ATOM 740 C CA . TRP A 1 94 ? -3.372 -1.251 2.065 1.00 91.06 94 TRP A CA 1
ATOM 741 C C . TRP A 1 94 ? -3.087 -1.216 0.564 1.00 91.06 94 TRP A C 1
ATOM 743 O O . TRP A 1 94 ? -1.945 -0.999 0.171 1.00 91.06 94 TRP A O 1
ATOM 753 N N . THR A 1 95 ? -4.119 -1.302 -0.286 1.00 80.75 95 THR A N 1
ATOM 754 C CA . THR A 1 95 ? -3.934 -1.215 -1.747 1.00 80.75 95 THR A CA 1
ATOM 755 C C . THR A 1 95 ? -3.282 0.104 -2.158 1.00 80.75 95 THR A C 1
ATOM 757 O O . THR A 1 95 ? -2.376 0.097 -2.980 1.00 80.75 95 THR A O 1
ATOM 760 N N . ARG A 1 96 ? -3.685 1.242 -1.576 1.00 84.06 96 ARG A N 1
ATOM 761 C CA . ARG A 1 96 ? -3.080 2.550 -1.893 1.00 84.06 96 ARG A CA 1
ATOM 762 C C . ARG A 1 96 ? -1.618 2.641 -1.470 1.00 84.06 96 ARG A C 1
ATOM 764 O O . ARG A 1 96 ? -0.835 3.274 -2.173 1.00 84.06 96 ARG A O 1
ATOM 771 N N . ILE A 1 97 ? -1.273 2.062 -0.324 1.00 91.38 97 ILE A N 1
ATOM 772 C CA . ILE A 1 97 ? 0.103 2.031 0.168 1.00 91.38 97 ILE A CA 1
ATOM 773 C C . ILE A 1 97 ? 0.957 1.098 -0.697 1.00 91.38 97 ILE A C 1
ATOM 775 O O . ILE A 1 97 ? 2.023 1.511 -1.144 1.00 91.38 97 ILE A O 1
ATOM 779 N N . SER A 1 98 ? 0.465 -0.103 -1.016 1.00 86.56 98 SER A N 1
ATOM 780 C CA . SER A 1 98 ? 1.116 -1.016 -1.965 1.00 86.56 98 SER A CA 1
ATOM 781 C C . SER A 1 98 ? 1.304 -0.375 -3.340 1.00 86.56 98 SER A C 1
ATOM 783 O O . SER A 1 98 ? 2.384 -0.477 -3.914 1.00 86.56 98 SER A O 1
ATOM 785 N N . ASP A 1 99 ? 0.288 0.321 -3.861 1.00 80.94 99 ASP A N 1
ATOM 786 C CA . ASP A 1 99 ? 0.377 1.024 -5.145 1.00 80.94 99 ASP A CA 1
ATOM 787 C C . ASP A 1 99 ? 1.453 2.116 -5.102 1.00 80.94 99 ASP A C 1
ATOM 789 O O . ASP A 1 99 ? 2.190 2.280 -6.069 1.00 80.94 99 ASP A O 1
ATOM 793 N N . LEU A 1 100 ? 1.573 2.847 -3.986 1.00 84.44 100 LEU A N 1
ATOM 794 C CA . LEU A 1 100 ? 2.623 3.847 -3.794 1.00 84.44 100 LEU A CA 1
ATOM 795 C C . LEU A 1 100 ? 4.015 3.207 -3.755 1.00 84.44 100 LEU A C 1
ATOM 797 O O . LEU A 1 100 ? 4.904 3.688 -4.452 1.00 84.44 100 LEU A O 1
ATOM 801 N N . ILE A 1 101 ? 4.201 2.131 -2.984 1.00 88.19 101 ILE A N 1
ATOM 802 C CA . ILE A 1 101 ? 5.471 1.386 -2.917 1.00 88.19 101 ILE A CA 1
ATOM 803 C C . ILE A 1 101 ? 5.888 0.924 -4.308 1.00 88.19 101 ILE A C 1
ATOM 805 O O . ILE A 1 101 ? 7.025 1.135 -4.709 1.00 88.19 101 ILE A O 1
ATOM 809 N N . ALA A 1 102 ? 4.944 0.374 -5.069 1.00 80.94 102 ALA A N 1
ATOM 810 C CA . ALA A 1 102 ? 5.182 -0.109 -6.420 1.00 80.94 102 ALA A CA 1
ATOM 811 C C . ALA A 1 102 ? 5.606 0.990 -7.413 1.00 80.94 102 ALA A C 1
ATOM 813 O O . ALA A 1 102 ? 6.061 0.657 -8.503 1.00 80.94 102 ALA A O 1
ATOM 814 N N . THR A 1 103 ? 5.486 2.275 -7.050 1.00 78.62 103 THR A N 1
ATOM 815 C CA . THR A 1 103 ? 6.020 3.389 -7.850 1.00 78.62 103 THR A CA 1
ATOM 816 C C . THR A 1 103 ? 7.492 3.724 -7.579 1.00 78.62 103 THR A C 1
ATOM 818 O O . THR A 1 103 ? 8.028 4.624 -8.224 1.00 78.62 103 THR A O 1
ATOM 821 N N . TYR A 1 104 ? 8.139 3.043 -6.629 1.00 79.19 104 TYR A N 1
ATOM 822 C CA . TYR A 1 104 ? 9.551 3.228 -6.297 1.00 79.19 104 TYR A CA 1
ATOM 823 C C . TYR A 1 104 ? 10.348 1.966 -6.624 1.00 79.19 104 TYR A C 1
ATOM 825 O O . TYR A 1 104 ? 10.125 0.904 -6.046 1.00 79.19 104 TYR A O 1
ATOM 833 N N . ASP A 1 105 ? 11.332 2.084 -7.516 1.00 72.38 105 ASP A N 1
ATOM 834 C CA . ASP A 1 105 ? 12.059 0.913 -8.022 1.00 72.38 105 ASP A CA 1
ATOM 835 C C . ASP A 1 105 ? 12.944 0.215 -6.992 1.00 72.38 105 ASP A C 1
ATOM 837 O O . ASP A 1 105 ? 13.284 -0.960 -7.151 1.00 72.38 105 ASP A O 1
ATOM 841 N N . ASN A 1 106 ? 13.348 0.960 -5.964 1.00 79.12 106 ASN A N 1
ATOM 842 C CA . ASN A 1 106 ? 14.218 0.514 -4.884 1.00 79.12 106 ASN A CA 1
ATOM 843 C C . ASN A 1 106 ? 13.454 -0.050 -3.680 1.00 79.12 106 ASN A C 1
ATOM 845 O O . ASN A 1 106 ? 14.102 -0.403 -2.695 1.00 79.12 106 ASN A O 1
ATOM 849 N N . LEU A 1 107 ? 12.120 -0.105 -3.736 1.00 86.25 107 LEU A N 1
ATOM 850 C CA . LEU A 1 107 ? 11.292 -0.597 -2.643 1.00 86.25 107 LEU A CA 1
ATOM 851 C C . LEU A 1 107 ? 10.613 -1.914 -3.013 1.00 86.25 107 LEU A C 1
ATOM 853 O O . LEU A 1 107 ? 9.942 -2.029 -4.038 1.00 86.25 107 LEU A O 1
ATOM 857 N N . ASP A 1 108 ? 10.742 -2.884 -2.113 1.00 86.62 108 ASP A N 1
ATOM 858 C CA . ASP A 1 108 ? 10.025 -4.151 -2.173 1.00 86.62 108 ASP A CA 1
ATOM 859 C C . ASP A 1 108 ? 8.864 -4.113 -1.173 1.00 86.62 108 ASP A C 1
ATOM 861 O O . ASP A 1 108 ? 9.052 -3.784 -0.000 1.00 86.62 108 ASP A O 1
ATOM 865 N N . ASP A 1 109 ? 7.649 -4.426 -1.632 1.00 89.06 109 ASP A N 1
ATOM 866 C CA . ASP A 1 109 ? 6.460 -4.436 -0.776 1.00 89.06 109 ASP A CA 1
ATOM 867 C C . ASP A 1 109 ? 6.529 -5.620 0.213 1.00 89.06 109 ASP A C 1
ATOM 869 O O . ASP A 1 109 ? 6.393 -6.772 -0.208 1.00 89.06 109 ASP A O 1
ATOM 873 N N . PRO A 1 110 ? 6.657 -5.376 1.534 1.00 91.06 110 PRO A N 1
ATOM 874 C CA . PRO A 1 110 ? 6.833 -6.427 2.544 1.00 91.06 110 PRO A CA 1
ATOM 875 C C . PRO A 1 110 ? 5.559 -7.253 2.784 1.00 91.06 110 PRO A C 1
ATOM 877 O O . PRO A 1 110 ? 5.516 -8.135 3.647 1.00 91.06 110 PRO A O 1
ATOM 880 N N . THR A 1 111 ? 4.485 -6.947 2.058 1.00 91.50 111 THR A N 1
ATOM 881 C CA . THR A 1 111 ? 3.214 -7.666 2.099 1.00 91.50 111 THR A CA 1
ATOM 882 C C . THR A 1 111 ? 3.016 -8.625 0.927 1.00 91.50 111 THR A C 1
ATOM 884 O O . THR A 1 111 ? 1.983 -9.306 0.856 1.00 91.50 111 THR A O 1
ATOM 887 N N . ARG A 1 112 ? 3.992 -8.702 0.016 1.00 88.56 112 ARG A N 1
ATOM 888 C CA . ARG A 1 112 ? 3.948 -9.492 -1.217 1.00 88.56 112 ARG A CA 1
ATOM 889 C C . ARG A 1 112 ? 5.196 -10.355 -1.365 1.00 88.56 112 ARG A C 1
ATOM 891 O O . ARG A 1 112 ? 6.251 -10.035 -0.828 1.00 88.56 112 ARG A O 1
ATOM 898 N N . ASP A 1 113 ? 5.061 -11.460 -2.090 1.00 83.69 113 ASP A N 1
ATOM 899 C CA . ASP A 1 113 ? 6.202 -12.272 -2.502 1.00 83.69 113 ASP A CA 1
ATOM 900 C C . ASP A 1 113 ? 6.972 -11.630 -3.669 1.00 83.69 113 ASP A C 1
ATOM 902 O O . ASP A 1 113 ? 6.584 -10.591 -4.205 1.00 83.69 113 ASP A O 1
ATOM 906 N N . GLY A 1 114 ? 8.080 -12.260 -4.070 1.00 74.00 114 GLY A N 1
ATOM 907 C CA . GLY A 1 114 ? 8.924 -11.777 -5.169 1.00 74.00 114 GLY A CA 1
ATOM 908 C C . GLY A 1 114 ? 8.239 -11.759 -6.539 1.00 74.00 114 GLY A C 1
ATOM 909 O O . GLY A 1 114 ? 8.760 -11.129 -7.448 1.00 74.00 114 GLY A O 1
ATOM 910 N N . ASP A 1 115 ? 7.074 -12.399 -6.682 1.00 69.75 115 ASP A N 1
ATOM 911 C CA . ASP A 1 115 ? 6.232 -12.324 -7.878 1.00 69.75 115 ASP A CA 1
ATOM 912 C C . ASP A 1 115 ? 5.118 -11.265 -7.699 1.00 69.75 115 ASP A C 1
ATOM 914 O O . ASP A 1 115 ? 4.130 -11.247 -8.435 1.00 69.75 115 ASP A O 1
ATOM 918 N N . GLY A 1 116 ? 5.209 -10.392 -6.688 1.00 71.56 116 GLY A N 1
ATOM 919 C CA . GLY A 1 116 ? 4.229 -9.351 -6.364 1.00 71.56 116 GLY A CA 1
ATOM 920 C C . GLY A 1 116 ? 2.858 -9.878 -5.928 1.00 71.56 116 GLY A C 1
ATOM 921 O O . GLY A 1 116 ? 1.887 -9.110 -5.876 1.00 71.56 116 GLY A O 1
ATOM 922 N N . VAL A 1 117 ? 2.737 -11.167 -5.605 1.00 76.19 117 VAL A N 1
ATOM 923 C CA . VAL A 1 117 ? 1.499 -11.761 -5.096 1.00 76.19 117 VAL A CA 1
ATOM 924 C C . VAL A 1 117 ? 1.413 -11.489 -3.603 1.00 76.19 117 VAL A C 1
ATOM 926 O O . VAL A 1 117 ? 2.347 -11.751 -2.854 1.00 76.19 117 VAL A O 1
ATOM 929 N N . ALA A 1 118 ? 0.275 -10.966 -3.146 1.00 82.31 118 ALA A N 1
ATOM 930 C CA . ALA A 1 118 ? 0.067 -10.733 -1.723 1.00 82.31 118 ALA A CA 1
ATOM 931 C C . ALA A 1 118 ? 0.203 -12.026 -0.913 1.00 82.31 118 ALA A C 1
ATOM 933 O O . ALA A 1 118 ? -0.383 -13.059 -1.259 1.00 82.31 118 ALA A O 1
ATOM 934 N N . TYR A 1 119 ? 0.929 -11.947 0.201 1.00 88.25 119 TYR A N 1
ATOM 935 C CA . TYR A 1 119 ? 0.971 -13.029 1.170 1.00 88.25 119 TYR A CA 1
ATOM 936 C C . TYR A 1 119 ? -0.436 -13.336 1.693 1.00 88.25 119 TYR A C 1
ATOM 938 O O . TYR A 1 119 ? -1.288 -12.452 1.809 1.00 88.25 119 TYR A O 1
ATOM 946 N N . GLY A 1 120 ? -0.677 -14.606 2.034 1.00 84.50 120 GLY A N 1
ATOM 947 C CA . GLY A 1 120 ? -1.957 -15.030 2.601 1.00 84.50 120 GLY A CA 1
ATOM 948 C C . GLY A 1 120 ? -2.304 -14.309 3.917 1.00 84.50 120 GLY A C 1
ATOM 949 O O . GLY A 1 120 ? -1.435 -13.661 4.512 1.00 84.50 120 GLY A O 1
ATOM 950 N N . PRO A 1 121 ? -3.557 -14.440 4.397 1.00 88.50 121 PRO A N 1
ATOM 951 C CA . PRO A 1 121 ? -3.994 -13.780 5.622 1.00 88.50 121 PRO A CA 1
ATOM 952 C C . PRO A 1 121 ? -3.085 -14.096 6.811 1.00 88.50 121 PRO A C 1
ATOM 954 O O . PRO A 1 121 ? -2.801 -15.266 7.088 1.00 88.50 121 PRO A O 1
ATOM 957 N N . GLY A 1 122 ? -2.624 -13.051 7.496 1.00 90.00 122 GLY A N 1
ATOM 958 C CA . GLY A 1 122 ? -1.771 -13.166 8.676 1.00 90.00 122 GLY A CA 1
ATOM 959 C C . GLY A 1 122 ? -0.318 -13.537 8.399 1.00 90.00 122 GLY A C 1
ATOM 960 O O . GLY A 1 122 ? 0.382 -13.916 9.333 1.00 90.00 122 GLY A O 1
ATOM 961 N N . VAL A 1 123 ? 0.125 -13.487 7.141 1.00 91.19 123 VAL A N 1
ATOM 962 C CA . VAL A 1 123 ? 1.514 -13.747 6.740 1.00 91.19 123 VAL A CA 1
ATOM 963 C C . VAL A 1 123 ? 2.161 -12.446 6.268 1.00 91.19 123 VAL A C 1
ATOM 965 O O . VAL A 1 123 ? 1.573 -11.723 5.456 1.00 91.19 123 VAL A O 1
ATOM 968 N N . PHE A 1 124 ? 3.366 -12.173 6.769 1.00 88.38 124 PHE A N 1
ATOM 969 C CA . PHE A 1 124 ? 4.156 -10.970 6.494 1.00 88.38 124 PHE A CA 1
ATOM 970 C C . PHE A 1 124 ? 5.628 -11.333 6.282 1.00 88.38 124 PHE A C 1
ATOM 972 O O . PHE A 1 124 ? 6.077 -12.398 6.718 1.00 88.38 124 PHE A O 1
ATOM 979 N N . ASP A 1 125 ? 6.378 -10.443 5.631 1.00 86.75 125 ASP A N 1
ATOM 980 C CA . ASP A 1 125 ? 7.835 -10.485 5.710 1.00 86.75 125 ASP A CA 1
ATOM 981 C C . ASP A 1 125 ? 8.314 -9.903 7.051 1.00 86.75 125 ASP A C 1
ATOM 983 O O . ASP A 1 125 ? 8.392 -8.684 7.240 1.00 86.75 125 ASP A O 1
ATOM 987 N N . ASP A 1 126 ? 8.601 -10.821 7.974 1.00 82.25 126 ASP A N 1
ATOM 988 C CA . ASP A 1 126 ? 9.041 -10.575 9.349 1.00 82.25 126 ASP A CA 1
ATOM 989 C C . ASP A 1 126 ? 10.579 -10.634 9.490 1.00 82.25 126 ASP A C 1
ATOM 991 O O . ASP A 1 126 ? 11.094 -10.917 10.571 1.00 82.25 126 ASP A O 1
ATOM 995 N N . GLU A 1 127 ? 11.365 -10.431 8.421 1.00 79.88 127 GLU A N 1
ATOM 996 C CA . GLU A 1 127 ? 12.837 -10.469 8.538 1.00 79.88 127 GLU A CA 1
ATOM 997 C C . GLU A 1 127 ? 13.353 -9.522 9.637 1.00 79.88 127 GLU A C 1
ATOM 999 O O . GLU A 1 127 ? 14.266 -9.869 10.392 1.00 79.88 127 GLU A O 1
ATOM 1004 N N . ASN A 1 128 ? 12.724 -8.350 9.749 1.00 74.62 128 ASN A N 1
ATOM 1005 C CA . ASN A 1 128 ? 13.106 -7.283 10.669 1.00 74.62 128 ASN A CA 1
ATOM 1006 C C . ASN A 1 128 ? 11.990 -6.892 11.637 1.00 74.62 128 ASN A C 1
ATOM 1008 O O . ASN A 1 128 ? 12.154 -5.902 12.348 1.00 74.62 128 ASN A O 1
ATOM 1012 N N . ASP A 1 129 ? 10.878 -7.632 11.658 1.00 82.81 129 ASP A N 1
ATOM 1013 C CA . ASP A 1 129 ? 9.794 -7.420 12.609 1.00 82.81 129 ASP A CA 1
ATOM 1014 C C . ASP A 1 129 ? 9.006 -8.685 12.980 1.00 82.81 129 ASP A C 1
ATOM 1016 O O . ASP A 1 129 ? 9.538 -9.781 12.855 1.00 82.81 129 ASP A O 1
ATOM 1020 N N . ASP A 1 130 ? 7.821 -8.558 13.586 1.00 87.94 130 ASP A N 1
ATOM 1021 C CA . ASP A 1 130 ? 7.062 -9.706 14.108 1.00 87.94 130 ASP A CA 1
ATOM 1022 C C . ASP A 1 130 ? 5.540 -9.545 13.912 1.00 87.94 130 ASP A C 1
ATOM 1024 O O . ASP A 1 130 ? 4.729 -9.857 14.794 1.00 87.94 130 ASP A O 1
ATOM 1028 N N . PHE A 1 131 ? 5.128 -9.024 12.749 1.00 92.12 131 PHE A N 1
ATOM 1029 C CA . PHE A 1 131 ? 3.721 -8.768 12.418 1.00 92.12 131 PHE A CA 1
ATOM 1030 C C . PHE A 1 131 ? 2.890 -10.056 12.395 1.00 92.12 131 PHE A C 1
ATOM 1032 O O . PHE A 1 131 ? 1.745 -10.049 12.859 1.00 92.12 131 PHE A O 1
ATOM 1039 N N . THR A 1 132 ? 3.454 -11.187 11.954 1.00 91.62 132 THR A N 1
ATOM 1040 C CA . THR A 1 132 ? 2.760 -12.491 12.017 1.00 91.62 132 THR A CA 1
ATOM 1041 C C . THR A 1 132 ? 2.437 -12.895 13.463 1.00 91.62 132 THR A C 1
ATOM 1043 O O . THR A 1 132 ? 1.354 -13.428 13.753 1.00 91.62 132 THR A O 1
ATOM 1046 N N . THR A 1 133 ? 3.340 -12.632 14.415 1.00 92.12 133 THR A N 1
ATOM 1047 C CA . THR A 1 133 ? 3.086 -12.920 15.837 1.00 92.12 133 THR A CA 1
ATOM 1048 C C . THR A 1 133 ? 2.086 -11.944 16.435 1.00 92.12 133 THR A C 1
ATOM 1050 O O . THR A 1 133 ? 1.215 -12.376 17.194 1.00 92.12 133 THR A O 1
ATOM 1053 N N . VAL A 1 134 ? 2.143 -10.657 16.074 1.00 93.31 134 VAL A N 1
ATOM 1054 C CA . VAL A 1 134 ? 1.123 -9.676 16.478 1.00 93.31 134 VAL A CA 1
ATOM 1055 C C . VAL A 1 134 ? -0.254 -10.141 16.008 1.00 93.31 134 VAL A C 1
ATOM 1057 O O . VAL A 1 134 ? -1.144 -10.322 16.837 1.00 93.31 134 VAL A O 1
ATOM 1060 N N . TYR A 1 135 ? -0.408 -10.441 14.717 1.00 96.38 135 TYR A N 1
ATOM 1061 C CA . TYR A 1 135 ? -1.652 -10.944 14.130 1.00 96.38 135 TYR A CA 1
ATOM 1062 C C . TYR A 1 135 ? -2.221 -12.145 14.896 1.00 96.38 135 TYR A C 1
ATOM 1064 O O . TYR A 1 135 ? -3.368 -12.130 15.353 1.00 96.38 135 TYR A O 1
ATOM 1072 N N . SER A 1 136 ? -1.405 -13.186 15.074 1.00 95.94 136 SER A N 1
ATOM 1073 C CA . SER A 1 136 ? -1.844 -14.415 15.741 1.00 95.94 136 SER A CA 1
ATOM 1074 C C . SER A 1 136 ? -2.176 -14.191 17.219 1.00 95.94 136 SER A C 1
ATOM 1076 O O . SER A 1 136 ? -3.184 -14.709 17.699 1.00 95.94 136 SER A O 1
ATOM 1078 N N . SER A 1 137 ? -1.410 -13.353 17.922 1.00 95.94 137 SER A N 1
ATOM 1079 C CA . SER A 1 137 ? -1.671 -12.996 19.323 1.00 95.94 137 SER A CA 1
ATOM 1080 C C . SER A 1 137 ? -2.980 -12.222 19.491 1.00 95.94 137 SER A C 1
ATOM 1082 O O . SER A 1 137 ? -3.709 -12.452 20.458 1.00 95.94 137 SER A O 1
ATOM 1084 N N . MET A 1 138 ? -3.311 -11.337 18.546 1.00 97.56 138 MET A N 1
ATOM 1085 C CA . MET A 1 138 ? -4.569 -10.587 18.556 1.00 97.56 138 MET A CA 1
ATOM 1086 C C . MET A 1 138 ? -5.781 -11.494 18.333 1.00 97.56 138 MET A C 1
ATOM 1088 O O . MET A 1 138 ? -6.765 -11.396 19.074 1.00 97.56 138 MET A O 1
ATOM 1092 N N . LEU A 1 139 ? -5.705 -12.423 17.375 1.00 97.06 139 LEU A N 1
ATOM 1093 C CA . LEU A 1 139 ? -6.758 -13.423 17.165 1.00 97.06 139 LEU A CA 1
ATOM 1094 C C . LEU A 1 139 ? -6.926 -14.346 18.376 1.00 97.06 139 LEU A C 1
ATOM 1096 O O . LEU A 1 139 ? -8.055 -14.594 18.809 1.00 97.06 139 LEU A O 1
ATOM 1100 N N . ASP A 1 140 ? -5.821 -14.809 18.960 1.00 97.75 140 ASP A N 1
ATOM 1101 C CA . ASP A 1 140 ? -5.841 -15.655 20.155 1.00 97.75 140 ASP A CA 1
ATOM 1102 C C . ASP A 1 140 ? -6.446 -14.924 21.363 1.00 97.75 140 ASP A C 1
ATOM 1104 O O . ASP A 1 140 ? -7.214 -15.514 22.132 1.00 97.75 140 ASP A O 1
ATOM 1108 N N . PHE A 1 141 ? -6.142 -13.633 21.533 1.00 97.75 141 PHE A N 1
ATOM 1109 C CA . PHE A 1 141 ? -6.739 -12.814 22.586 1.00 97.75 141 PHE A CA 1
ATOM 1110 C C . PHE A 1 141 ? -8.243 -12.622 22.368 1.00 97.75 141 PHE A C 1
ATOM 1112 O O . PHE A 1 141 ? -9.015 -12.794 23.320 1.00 97.75 141 PHE A O 1
ATOM 1119 N N . ALA A 1 142 ? -8.662 -12.287 21.142 1.00 98.06 142 ALA A N 1
ATOM 1120 C CA . ALA A 1 142 ? -10.067 -12.103 20.788 1.00 98.06 142 ALA A CA 1
ATOM 1121 C C . ALA A 1 142 ? -10.885 -13.379 21.050 1.00 98.06 142 ALA A C 1
ATOM 1123 O O . ALA A 1 142 ? -11.920 -13.325 21.724 1.00 98.06 142 ALA A O 1
ATOM 1124 N N . GLY A 1 143 ? -10.395 -14.532 20.582 1.00 97.12 143 GLY A N 1
ATOM 1125 C CA . GLY A 1 143 ? -11.064 -15.821 20.738 1.00 97.12 143 GLY A CA 1
ATOM 1126 C C . GLY A 1 143 ? -12.517 -15.780 20.253 1.00 97.12 143 GLY A C 1
ATOM 1127 O O . GLY A 1 143 ? -12.802 -15.353 19.139 1.00 97.12 143 GLY A O 1
ATOM 1128 N N . ASP A 1 144 ? -13.453 -16.217 21.099 1.00 96.19 144 ASP A N 1
ATOM 1129 C CA . ASP A 1 144 ? -14.902 -16.163 20.856 1.00 96.19 144 ASP A CA 1
ATOM 1130 C C . ASP A 1 144 ? -15.614 -15.027 21.625 1.00 96.19 144 ASP A C 1
ATOM 1132 O O . ASP A 1 144 ? -16.846 -15.007 21.713 1.00 96.19 144 ASP A O 1
ATOM 1136 N N . ASP A 1 145 ? -14.864 -14.062 22.172 1.00 98.06 145 ASP A N 1
ATOM 1137 C CA . ASP A 1 145 ? -15.394 -12.939 22.951 1.00 98.06 145 ASP A CA 1
ATOM 1138 C C . ASP A 1 145 ? -15.366 -11.635 22.144 1.00 98.06 145 ASP A C 1
ATOM 1140 O O . ASP A 1 145 ? -14.333 -10.983 21.986 1.00 98.06 145 ASP A O 1
ATOM 1144 N N . VAL A 1 146 ? -16.545 -11.199 21.695 1.00 97.44 146 VAL A N 1
ATOM 1145 C CA . VAL A 1 146 ? -16.695 -9.965 20.910 1.00 97.44 146 VAL A CA 1
ATOM 1146 C C . VAL A 1 146 ? -16.191 -8.716 21.650 1.00 97.44 146 VAL A C 1
ATOM 1148 O O . VAL A 1 146 ? -15.716 -7.776 21.022 1.00 97.44 146 VAL A O 1
ATOM 1151 N N . THR A 1 147 ? -16.240 -8.696 22.988 1.00 98.06 147 THR A N 1
ATOM 1152 C CA . THR A 1 147 ? -15.710 -7.571 23.777 1.00 98.06 147 THR A CA 1
ATOM 1153 C C . THR A 1 147 ? -14.202 -7.474 23.609 1.00 98.06 147 THR A C 1
ATOM 1155 O O . THR A 1 147 ? -13.665 -6.382 23.445 1.00 98.06 147 THR A O 1
ATOM 1158 N N . LYS A 1 148 ? -13.517 -8.621 23.635 1.00 98.44 148 LYS A N 1
ATOM 1159 C CA . LYS A 1 148 ? -12.075 -8.687 23.405 1.00 98.44 148 LYS A CA 1
ATOM 1160 C C . LYS A 1 148 ? -11.728 -8.367 21.959 1.00 98.44 148 LYS A C 1
ATOM 1162 O O . LYS A 1 148 ? -10.780 -7.628 21.737 1.00 98.44 148 LYS A O 1
ATOM 1167 N N . ALA A 1 149 ? -12.530 -8.830 21.003 1.00 98.50 149 ALA A N 1
ATOM 1168 C CA . ALA A 1 149 ? -12.369 -8.466 19.598 1.00 98.50 149 ALA A CA 1
ATOM 1169 C C . ALA A 1 149 ? -12.486 -6.946 19.370 1.00 98.50 149 ALA A C 1
ATOM 1171 O O . ALA A 1 149 ? -11.699 -6.375 18.624 1.00 98.50 149 ALA A O 1
ATOM 1172 N N . PHE A 1 150 ? -13.399 -6.252 20.061 1.00 98.06 150 PHE A N 1
ATOM 1173 C CA . PHE A 1 150 ? -13.459 -4.786 19.990 1.00 98.06 150 PHE A CA 1
ATOM 1174 C C . PHE A 1 150 ? -12.254 -4.094 20.638 1.00 98.06 150 PHE A C 1
ATOM 1176 O O . PHE A 1 150 ? -11.841 -3.044 20.157 1.00 98.06 150 PHE A O 1
ATOM 1183 N N . LYS A 1 151 ? -11.682 -4.659 21.709 1.00 98.38 151 LYS A N 1
ATOM 1184 C CA . LYS A 1 151 ? -10.433 -4.148 22.300 1.00 98.38 151 LYS A CA 1
ATOM 1185 C C . LYS A 1 151 ? -9.234 -4.340 21.375 1.00 98.38 151 LYS A C 1
ATOM 1187 O O . LYS A 1 151 ? -8.381 -3.463 21.322 1.00 98.38 151 LYS A O 1
ATOM 1192 N N . VAL A 1 152 ? -9.192 -5.464 20.657 1.00 98.44 152 VAL A N 1
ATOM 1193 C CA . VAL A 1 152 ? -8.213 -5.722 19.595 1.00 98.44 152 VAL A CA 1
ATOM 1194 C C . VAL A 1 152 ? -8.349 -4.682 18.492 1.00 98.44 152 VAL A C 1
ATOM 1196 O O . VAL A 1 152 ? -7.355 -4.053 18.164 1.00 98.44 152 VAL A O 1
ATOM 1199 N N . GLY A 1 153 ? -9.567 -4.432 17.998 1.00 97.75 153 GLY A N 1
ATOM 1200 C CA . GLY A 1 153 ? -9.797 -3.359 17.030 1.00 97.75 153 GLY A CA 1
ATOM 1201 C C . GLY A 1 153 ? -9.302 -2.013 17.548 1.00 97.75 153 GLY A C 1
ATOM 1202 O O . GLY A 1 153 ? -8.442 -1.406 16.938 1.00 97.75 153 GLY A O 1
ATOM 1203 N N . TYR A 1 154 ? -9.712 -1.606 18.753 1.00 97.62 154 TYR A N 1
ATOM 1204 C CA . TYR A 1 154 ? -9.227 -0.363 19.367 1.00 97.62 154 TYR A CA 1
ATOM 1205 C C . TYR A 1 154 ? -7.686 -0.262 19.405 1.00 97.62 154 TYR A C 1
ATOM 1207 O O . TYR A 1 154 ? -7.140 0.801 19.127 1.00 97.62 154 TYR A O 1
ATOM 1215 N N . LEU A 1 155 ? -6.985 -1.345 19.766 1.00 97.38 155 LEU A N 1
ATOM 1216 C CA . LEU A 1 155 ? -5.520 -1.388 19.780 1.00 97.38 155 LEU A CA 1
ATOM 1217 C C . LEU A 1 155 ? -4.923 -1.187 18.382 1.00 97.38 155 LEU A C 1
ATOM 1219 O O . LEU A 1 155 ? -3.987 -0.403 18.235 1.00 97.38 155 LEU A O 1
ATOM 1223 N N . ILE A 1 156 ? -5.441 -1.903 17.387 1.00 97.69 156 ILE A N 1
ATOM 1224 C CA . ILE A 1 156 ? -4.927 -1.855 16.017 1.00 97.69 156 ILE A CA 1
ATOM 1225 C C . ILE A 1 156 ? -5.133 -0.468 15.410 1.00 97.69 156 ILE A C 1
ATOM 1227 O O . ILE A 1 156 ? -4.168 0.103 14.920 1.00 97.69 156 ILE A O 1
ATOM 1231 N N . GLU A 1 157 ? -6.284 0.163 15.637 1.00 96.56 157 GLU A N 1
ATOM 1232 C CA . GLU A 1 157 ? -6.495 1.549 15.198 1.00 96.56 157 GLU A CA 1
ATOM 1233 C C . GLU A 1 157 ? -5.536 2.543 15.873 1.00 96.56 157 GLU A C 1
ATOM 1235 O O . GLU A 1 157 ? -5.112 3.535 15.282 1.00 96.56 157 GLU A O 1
ATOM 1240 N N . CYS A 1 158 ? -5.159 2.303 17.134 1.00 96.50 158 CYS A N 1
ATOM 1241 C CA . CYS A 1 158 ? -4.113 3.095 17.781 1.00 96.50 158 CYS A CA 1
ATOM 1242 C C . CYS A 1 158 ? -2.740 2.881 17.122 1.00 96.50 158 CYS A C 1
ATOM 1244 O O . CYS A 1 158 ? -1.975 3.839 16.997 1.00 96.50 158 CYS A O 1
ATOM 1246 N N . LEU A 1 159 ? -2.419 1.654 16.704 1.00 96.12 159 LEU A N 1
ATOM 1247 C CA . LEU A 1 159 ? -1.190 1.355 15.970 1.00 96.12 159 LEU A CA 1
ATOM 1248 C C . LEU A 1 159 ? -1.179 2.027 14.589 1.00 96.12 159 LEU A C 1
ATOM 1250 O O . LEU A 1 159 ? -0.174 2.637 14.225 1.00 96.12 159 LEU A O 1
ATOM 1254 N N . GLU A 1 160 ? -2.292 1.991 13.862 1.00 96.81 160 GLU A N 1
ATOM 1255 C CA . GLU A 1 160 ? -2.448 2.660 12.565 1.00 96.81 160 GLU A CA 1
ATOM 1256 C C . GLU A 1 160 ? -2.274 4.173 12.699 1.00 96.81 160 GLU A C 1
ATOM 1258 O O . GLU A 1 160 ? -1.411 4.754 12.042 1.00 96.81 160 GLU A O 1
ATOM 1263 N N . ILE A 1 161 ? -2.958 4.815 13.653 1.00 96.31 161 ILE A N 1
ATOM 1264 C CA . ILE A 1 161 ? -2.798 6.255 13.933 1.00 96.31 161 ILE A CA 1
ATOM 1265 C C . ILE A 1 161 ? -1.339 6.623 14.243 1.00 96.31 161 ILE A C 1
ATOM 1267 O O . ILE A 1 161 ? -0.843 7.657 13.775 1.00 96.31 161 ILE A O 1
ATOM 1271 N N . LEU A 1 162 ? -0.640 5.803 15.034 1.00 96.44 162 LEU A N 1
ATOM 1272 C CA . LEU A 1 162 ? 0.775 6.010 15.345 1.00 96.44 162 LEU A CA 1
ATOM 1273 C C . LEU A 1 162 ? 1.636 5.945 14.079 1.00 96.44 162 LEU A C 1
ATOM 1275 O O . LEU A 1 162 ? 2.442 6.850 13.840 1.00 96.44 162 LEU A O 1
ATOM 1279 N N . ASN A 1 163 ? 1.470 4.895 13.275 1.00 97.00 163 ASN A N 1
ATOM 1280 C CA . ASN A 1 163 ? 2.292 4.655 12.092 1.00 97.00 163 ASN A CA 1
ATOM 1281 C C . ASN A 1 163 ? 2.003 5.671 10.981 1.00 97.00 163 ASN A C 1
ATOM 1283 O O . ASN A 1 163 ? 2.943 6.182 10.376 1.00 97.00 163 ASN A O 1
ATOM 1287 N N . VAL A 1 164 ? 0.745 6.082 10.800 1.00 97.25 164 VAL A N 1
ATOM 1288 C CA . VAL A 1 164 ? 0.368 7.202 9.923 1.00 97.25 164 VAL A CA 1
ATOM 1289 C C . VAL A 1 164 ? 1.034 8.501 10.384 1.00 97.25 164 VAL A C 1
ATOM 1291 O O . VAL A 1 164 ? 1.611 9.221 9.570 1.00 97.25 164 VAL A O 1
ATOM 1294 N N . SER A 1 165 ? 1.029 8.798 11.688 1.00 97.25 165 SER A N 1
ATOM 1295 C CA . SER A 1 165 ? 1.657 10.016 12.230 1.00 97.25 165 SER A CA 1
ATOM 1296 C C . SER A 1 165 ? 3.175 10.046 12.004 1.00 97.25 165 SER A C 1
ATOM 1298 O O . SER A 1 165 ? 3.735 11.095 11.657 1.00 97.25 165 SER A O 1
ATOM 1300 N N . LYS A 1 166 ? 3.848 8.899 12.173 1.00 96.81 166 LYS A N 1
ATOM 1301 C CA . LYS A 1 166 ? 5.281 8.739 11.872 1.00 96.81 166 LYS A CA 1
ATOM 1302 C C . LYS A 1 166 ? 5.556 8.925 10.381 1.00 96.81 166 LYS A C 1
ATOM 1304 O O . LYS A 1 166 ? 6.356 9.790 10.030 1.00 96.81 166 LYS A O 1
ATOM 1309 N N . ALA A 1 167 ? 4.811 8.226 9.524 1.00 97.00 167 ALA A N 1
ATOM 1310 C CA . ALA A 1 167 ? 4.961 8.291 8.073 1.00 97.00 167 ALA A CA 1
ATOM 1311 C C . ALA A 1 167 ? 4.716 9.703 7.513 1.00 97.00 167 ALA A C 1
ATOM 1313 O O . ALA A 1 167 ? 5.479 10.180 6.674 1.00 97.00 167 ALA A O 1
ATOM 1314 N N . ILE A 1 168 ? 3.704 10.426 8.008 1.00 96.62 168 ILE A N 1
ATOM 1315 C CA . ILE A 1 168 ? 3.468 11.832 7.636 1.00 96.62 168 ILE A CA 1
ATOM 1316 C C . ILE A 1 168 ? 4.655 12.709 8.041 1.00 96.62 168 ILE A C 1
ATOM 1318 O O . ILE A 1 168 ? 5.078 13.571 7.265 1.00 96.62 168 ILE A O 1
ATOM 1322 N N . THR A 1 169 ? 5.202 12.503 9.240 1.00 96.94 169 THR A N 1
ATOM 1323 C CA . THR A 1 169 ? 6.337 13.286 9.745 1.00 96.94 169 THR A CA 1
ATOM 1324 C C . THR A 1 169 ? 7.580 13.056 8.890 1.00 96.94 169 THR A C 1
ATOM 1326 O O . THR A 1 169 ? 8.152 14.018 8.375 1.00 96.94 169 THR A O 1
ATOM 1329 N N . SER A 1 170 ? 7.969 11.799 8.668 1.00 96.62 170 SER A N 1
ATOM 1330 C CA . SER A 1 170 ? 9.171 11.462 7.900 1.00 96.62 170 SER A CA 1
ATOM 1331 C C . SER A 1 170 ? 9.050 11.831 6.421 1.00 96.62 170 SER A C 1
ATOM 1333 O O . SER A 1 170 ? 9.984 12.414 5.869 1.00 96.62 170 SER A O 1
ATOM 1335 N N . ALA A 1 171 ? 7.892 11.611 5.790 1.00 93.69 171 ALA A N 1
ATOM 1336 C CA . ALA A 1 171 ? 7.643 12.052 4.415 1.00 93.69 171 ALA A CA 1
ATOM 1337 C C . ALA A 1 171 ? 7.637 13.584 4.283 1.00 93.69 171 ALA A C 1
ATOM 1339 O O . ALA A 1 171 ? 8.107 14.118 3.278 1.00 93.69 171 ALA A O 1
ATOM 1340 N N . THR A 1 172 ? 7.154 14.315 5.295 1.00 94.38 172 THR A N 1
ATOM 1341 C CA . THR A 1 172 ? 7.242 15.786 5.324 1.00 94.38 172 THR A CA 1
ATOM 1342 C C . THR A 1 172 ? 8.692 16.251 5.398 1.00 94.38 172 THR A C 1
ATOM 1344 O O . THR A 1 172 ? 9.088 17.135 4.635 1.00 94.38 172 THR A O 1
ATOM 1347 N N . ASP A 1 173 ? 9.489 15.649 6.280 1.00 94.88 173 ASP A N 1
ATOM 1348 C CA . ASP A 1 173 ? 10.904 15.985 6.453 1.00 94.88 173 ASP A CA 1
ATOM 1349 C C . ASP A 1 173 ? 11.732 15.665 5.198 1.00 94.88 173 ASP A C 1
ATOM 1351 O O . ASP A 1 173 ? 12.622 16.438 4.830 1.00 94.88 173 ASP A O 1
ATOM 1355 N N . ALA A 1 174 ? 11.398 14.574 4.503 1.00 92.69 174 ALA A N 1
ATOM 1356 C CA . ALA A 1 174 ? 12.000 14.170 3.231 1.00 92.69 174 ALA A CA 1
ATOM 1357 C C . ALA A 1 174 ? 11.389 14.873 1.996 1.00 92.69 174 ALA A C 1
ATOM 1359 O O . ALA A 1 174 ? 11.913 14.746 0.892 1.00 92.69 174 ALA A O 1
ATOM 1360 N N . ALA A 1 175 ? 10.330 15.672 2.177 1.00 88.56 175 ALA A N 1
ATOM 1361 C CA . ALA A 1 175 ? 9.596 16.376 1.121 1.00 88.56 175 ALA A CA 1
ATOM 1362 C C . ALA A 1 175 ? 8.970 15.466 0.036 1.00 88.56 175 ALA A C 1
ATOM 1364 O O . ALA A 1 175 ? 8.908 15.849 -1.134 1.00 88.56 175 ALA A O 1
ATOM 1365 N N . ILE A 1 176 ? 8.446 14.305 0.439 1.00 88.88 176 ILE A N 1
ATOM 1366 C CA . ILE A 1 176 ? 7.813 13.296 -0.428 1.00 88.88 176 ILE A CA 1
ATOM 1367 C C . ILE A 1 176 ? 6.314 13.592 -0.571 1.00 88.88 176 ILE A C 1
ATOM 1369 O O . ILE A 1 176 ? 5.457 13.080 0.153 1.00 88.88 176 ILE A O 1
ATOM 1373 N N . SER A 1 177 ? 5.984 14.509 -1.478 1.00 77.06 177 SER A N 1
ATOM 1374 C CA . SER A 1 177 ? 4.629 15.064 -1.621 1.00 77.06 177 SER A CA 1
ATOM 1375 C C . SER A 1 177 ? 3.563 14.051 -2.054 1.00 77.06 177 SER A C 1
ATOM 1377 O O . SER A 1 177 ? 2.396 14.168 -1.681 1.00 77.06 177 SER A O 1
ATOM 1379 N N . GLU A 1 178 ? 3.967 13.058 -2.831 1.00 76.69 178 GLU A N 1
ATOM 1380 C CA . GLU A 1 178 ? 3.151 11.972 -3.349 1.00 76.69 178 GLU A CA 1
ATOM 1381 C C . GLU A 1 178 ? 2.754 10.993 -2.237 1.00 76.69 178 GLU A C 1
ATOM 1383 O O . GLU A 1 178 ? 1.583 10.618 -2.158 1.00 76.69 178 GLU A O 1
ATOM 1388 N N . ALA A 1 179 ? 3.665 10.690 -1.304 1.00 86.00 179 ALA A N 1
ATOM 1389 C CA . ALA A 1 179 ? 3.361 9.898 -0.116 1.00 86.00 179 ALA A CA 1
ATOM 1390 C C . ALA A 1 179 ? 2.373 10.630 0.798 1.00 86.00 179 ALA A C 1
ATOM 1392 O O . ALA A 1 179 ? 1.349 10.070 1.184 1.00 86.00 179 ALA A O 1
ATOM 1393 N N . LEU A 1 180 ? 2.592 11.928 1.044 1.00 82.31 180 LEU A N 1
ATOM 1394 C CA . LEU A 1 180 ? 1.660 12.758 1.819 1.00 82.31 180 LEU A CA 1
ATOM 1395 C C . LEU A 1 180 ? 0.254 12.802 1.200 1.00 82.31 180 LEU A C 1
ATOM 1397 O O . LEU A 1 180 ? -0.746 12.809 1.921 1.00 82.31 180 LEU A O 1
ATOM 1401 N N . ALA A 1 181 ? 0.152 12.807 -0.132 1.00 75.81 181 ALA A N 1
ATOM 1402 C CA . ALA A 1 181 ? -1.139 12.749 -0.812 1.00 75.81 181 ALA A CA 1
ATOM 1403 C C . ALA A 1 181 ? -1.872 11.425 -0.537 1.00 75.81 181 ALA A C 1
ATOM 1405 O O . ALA A 1 181 ? -3.089 11.437 -0.330 1.00 75.81 181 ALA A O 1
ATOM 1406 N N . VAL A 1 182 ? -1.149 10.303 -0.483 1.00 83.38 182 VAL A N 1
ATOM 1407 C CA . VAL A 1 182 ? -1.708 8.992 -0.125 1.00 83.38 182 VAL A CA 1
ATOM 1408 C C . VAL A 1 182 ? -2.108 8.951 1.354 1.00 83.38 182 VAL A C 1
ATOM 1410 O O . VAL A 1 182 ? -3.257 8.615 1.653 1.00 83.38 182 VAL A O 1
ATOM 1413 N N . TYR A 1 183 ? -1.223 9.384 2.257 1.00 90.62 183 TYR A N 1
ATOM 1414 C CA . TYR A 1 183 ? -1.443 9.367 3.711 1.00 90.62 183 TYR A CA 1
ATOM 1415 C C . TYR A 1 183 ? -2.592 10.266 4.159 1.00 90.62 183 TYR A C 1
ATOM 1417 O O . TYR A 1 183 ? -3.257 9.953 5.140 1.00 90.62 183 TYR A O 1
ATOM 1425 N N . SER A 1 184 ? -2.892 11.336 3.414 1.00 84.06 184 SER A N 1
ATOM 1426 C CA . SER A 1 184 ? -4.038 12.208 3.711 1.00 84.06 184 SER A CA 1
ATOM 1427 C C . SER A 1 184 ? -5.367 11.453 3.772 1.00 84.06 184 SER A C 1
ATOM 1429 O O . SER A 1 184 ? -6.303 11.896 4.433 1.00 84.06 184 SER A O 1
ATOM 1431 N N . CYS A 1 185 ? -5.474 10.316 3.079 1.00 82.69 185 CYS A N 1
ATOM 1432 C CA . CYS A 1 185 ? -6.624 9.446 3.226 1.00 82.69 185 CYS A CA 1
ATOM 1433 C C . CYS A 1 185 ? -6.636 8.853 4.644 1.00 82.69 185 CYS A C 1
ATOM 1435 O O . CYS A 1 185 ? -7.565 9.140 5.399 1.00 82.69 185 CYS A O 1
ATOM 1437 N N . LEU A 1 186 ? -5.605 8.080 4.989 1.00 90.19 186 LEU A N 1
ATOM 1438 C CA . LEU A 1 186 ? -5.492 7.344 6.248 1.00 90.19 186 LEU A CA 1
ATOM 1439 C C . LEU A 1 186 ? -5.629 8.288 7.455 1.00 90.19 186 LEU A C 1
ATOM 1441 O O . LEU A 1 186 ? -6.429 8.047 8.351 1.00 90.19 186 LEU A O 1
ATOM 1445 N N . GLU A 1 187 ? -4.998 9.470 7.400 1.00 89.25 187 GLU A N 1
ATOM 1446 C CA . GLU A 1 187 ? -5.127 10.533 8.416 1.00 89.25 187 GLU A CA 1
ATOM 1447 C C . GLU A 1 187 ? -6.593 10.896 8.725 1.00 89.25 187 GLU A C 1
ATOM 1449 O O . GLU A 1 187 ? -6.942 11.227 9.858 1.00 89.25 187 GLU A O 1
ATOM 1454 N N . ASN A 1 188 ? -7.473 10.820 7.723 1.00 82.06 188 ASN A N 1
ATOM 1455 C CA . ASN A 1 188 ? -8.901 11.059 7.893 1.00 82.06 188 ASN A CA 1
ATOM 1456 C C . ASN A 1 188 ? -9.701 9.794 8.223 1.00 82.06 188 ASN A C 1
ATOM 1458 O O . ASN A 1 188 ? -10.819 9.937 8.708 1.00 82.06 188 ASN A O 1
ATOM 1462 N N . ALA A 1 189 ? -9.216 8.588 7.928 1.00 84.06 189 ALA A N 1
ATOM 1463 C CA . ALA A 1 189 ? -9.967 7.347 8.101 1.00 84.06 189 ALA A CA 1
ATOM 1464 C C . ALA A 1 189 ? -9.735 6.665 9.446 1.00 84.06 189 ALA A C 1
ATOM 1466 O O . ALA A 1 189 ? -10.732 6.386 10.118 1.00 84.06 189 ALA A O 1
ATOM 1467 N N . GLU A 1 190 ? -8.489 6.530 9.899 1.00 90.56 190 GLU A N 1
ATOM 1468 C CA . GLU A 1 190 ? -8.182 5.859 11.174 1.00 90.56 190 GLU A CA 1
ATOM 1469 C C . GLU A 1 190 ? -8.927 6.466 12.377 1.00 90.56 190 GLU A C 1
ATOM 1471 O O . GLU A 1 190 ? -9.478 5.734 13.208 1.00 90.56 190 GLU A O 1
ATOM 1476 N N . PRO A 1 191 ? -9.106 7.805 12.472 1.00 89.19 191 PRO A N 1
ATOM 1477 C CA . PRO A 1 191 ? -9.928 8.384 13.530 1.00 89.19 191 PRO A CA 1
ATOM 1478 C C . PRO A 1 191 ? -11.380 7.886 13.538 1.00 89.19 191 PRO A C 1
ATOM 1480 O O . PRO A 1 191 ? -12.016 7.871 14.593 1.00 89.19 191 PRO A O 1
ATOM 1483 N N . HIS A 1 192 ? -11.948 7.519 12.387 1.00 85.62 192 HIS A N 1
ATOM 1484 C CA . HIS A 1 192 ? -13.310 6.986 12.306 1.00 85.62 192 HIS A CA 1
ATOM 1485 C C . HIS A 1 192 ? -13.384 5.537 12.769 1.00 85.62 192 HIS A C 1
ATOM 1487 O O . HIS A 1 192 ? -14.344 5.173 13.455 1.00 85.62 192 HIS A O 1
ATOM 1493 N N . HIS A 1 193 ? -12.394 4.726 12.416 1.00 90.75 193 HIS A N 1
ATOM 1494 C CA . HIS A 1 193 ? -12.318 3.335 12.832 1.00 90.75 193 HIS A CA 1
ATOM 1495 C C . HIS A 1 193 ? -12.111 3.236 14.351 1.00 90.75 193 HIS A C 1
ATOM 1497 O O . HIS A 1 193 ? -12.912 2.590 15.039 1.00 90.75 193 HIS A O 1
ATOM 1503 N N . LEU A 1 194 ? -11.173 4.014 14.914 1.00 93.94 194 LEU A N 1
ATOM 1504 C CA . LEU A 1 194 ? -10.959 4.097 16.365 1.00 93.94 194 LEU A CA 1
ATOM 1505 C C . LEU A 1 194 ? -12.250 4.478 17.103 1.00 93.94 194 LEU A C 1
ATOM 1507 O O . LEU A 1 194 ? -12.650 3.833 18.080 1.00 93.94 194 LEU A O 1
ATOM 1511 N N . LYS A 1 195 ? -12.958 5.503 16.610 1.00 89.38 195 LYS A N 1
ATOM 1512 C CA . LYS A 1 195 ? -14.253 5.920 17.169 1.00 89.38 195 LYS A CA 1
ATOM 1513 C C . LYS A 1 195 ? -15.302 4.816 17.063 1.00 89.38 195 LYS A C 1
ATOM 1515 O O . LYS A 1 195 ? -16.093 4.662 17.998 1.00 89.38 195 LYS A O 1
ATOM 1520 N N . ALA A 1 196 ? -15.328 4.043 15.977 1.00 89.12 196 ALA A N 1
ATOM 1521 C CA . ALA A 1 196 ? -16.270 2.942 15.801 1.00 89.12 196 ALA A CA 1
ATOM 1522 C C . ALA A 1 196 ? -16.033 1.811 16.815 1.00 89.12 196 ALA A C 1
ATOM 1524 O O . ALA A 1 196 ? -16.999 1.329 17.420 1.00 89.12 196 ALA A O 1
ATOM 1525 N N . TYR A 1 197 ? -14.780 1.425 17.068 1.00 93.88 197 TYR A N 1
ATOM 1526 C CA . TYR A 1 197 ? -14.455 0.430 18.096 1.00 93.88 197 TYR A CA 1
ATOM 1527 C C . TYR A 1 197 ? -14.724 0.946 19.507 1.00 93.88 197 TYR A C 1
ATOM 1529 O O . TYR A 1 197 ? -15.407 0.266 20.281 1.00 93.88 197 TYR A O 1
ATOM 1537 N N . ASN A 1 198 ? -14.312 2.180 19.821 1.00 92.50 198 ASN A N 1
ATOM 1538 C CA . ASN A 1 198 ? -14.639 2.820 21.097 1.00 92.50 198 ASN A CA 1
ATOM 1539 C C . ASN A 1 198 ? -16.159 2.861 21.333 1.00 92.50 198 ASN A C 1
ATOM 1541 O O . ASN A 1 198 ? -16.654 2.509 22.403 1.00 92.50 198 ASN A O 1
ATOM 1545 N N . TRP A 1 199 ? -16.939 3.208 20.308 1.00 88.06 199 TRP A N 1
ATOM 1546 C CA . TRP A 1 199 ? -18.395 3.236 20.412 1.00 88.06 199 TRP A CA 1
ATOM 1547 C C . TRP A 1 199 ? -18.992 1.852 20.679 1.00 88.06 199 TRP A C 1
ATOM 1549 O O . TRP A 1 199 ? -19.903 1.720 21.502 1.00 88.06 199 TRP A O 1
ATOM 1559 N N . ASN A 1 200 ? -18.505 0.810 19.997 1.00 89.50 200 ASN A N 1
ATOM 1560 C CA . ASN A 1 200 ? -19.006 -0.551 20.197 1.00 89.50 200 ASN A CA 1
ATOM 1561 C C . ASN A 1 200 ? -18.690 -1.067 21.608 1.00 89.50 200 ASN A C 1
ATOM 1563 O O . ASN A 1 200 ? -19.559 -1.704 22.209 1.00 89.50 200 ASN A O 1
ATOM 1567 N N . LEU A 1 201 ? -17.537 -0.700 22.179 1.00 93.00 201 LEU A N 1
ATOM 1568 C CA . LEU A 1 201 ? -17.198 -0.941 23.588 1.00 93.00 201 LEU A CA 1
ATOM 1569 C C . LEU A 1 201 ? -18.155 -0.198 24.535 1.00 93.00 201 LEU A C 1
ATOM 1571 O O . LEU A 1 201 ? -18.784 -0.814 25.402 1.00 93.00 201 LEU A O 1
ATOM 1575 N N . LEU A 1 202 ? -18.376 1.100 24.318 1.00 89.69 202 LEU A N 1
ATOM 1576 C CA . LEU A 1 202 ? -19.286 1.901 25.145 1.00 89.69 202 LEU A CA 1
ATOM 1577 C C . LEU A 1 202 ? -20.736 1.395 25.082 1.00 89.69 202 LEU A C 1
ATOM 1579 O O . LEU A 1 202 ? -21.432 1.368 26.101 1.00 89.69 202 LEU A O 1
ATOM 1583 N N . LYS A 1 203 ? -21.202 0.933 23.914 1.00 86.81 203 LYS A N 1
ATOM 1584 C CA . LYS A 1 203 ? -22.547 0.358 23.730 1.00 86.81 203 LYS A CA 1
ATOM 1585 C C . LYS A 1 203 ? -22.785 -0.871 24.603 1.00 86.81 203 LYS A C 1
ATOM 1587 O O . LYS A 1 203 ? -23.915 -1.084 25.050 1.00 86.81 203 LYS A O 1
ATOM 1592 N N . ILE A 1 204 ? -21.750 -1.671 24.842 1.00 90.44 204 ILE A N 1
ATOM 1593 C CA . ILE A 1 204 ? -21.814 -2.835 25.736 1.00 90.44 204 ILE A CA 1
ATOM 1594 C C . ILE A 1 204 ? -21.415 -2.494 27.181 1.00 90.44 204 ILE A C 1
ATOM 1596 O O . ILE A 1 204 ? -21.364 -3.383 28.029 1.00 90.44 204 ILE A O 1
ATOM 1600 N N . GLY A 1 205 ? -21.216 -1.208 27.490 1.00 90.88 205 GLY A N 1
ATOM 1601 C CA . GLY A 1 205 ? -20.917 -0.711 28.832 1.00 90.88 205 GLY A CA 1
ATOM 1602 C C . GLY A 1 205 ? -19.458 -0.886 29.251 1.00 90.88 205 GLY A C 1
ATOM 1603 O O . GLY A 1 205 ? -19.190 -0.971 30.448 1.00 90.88 205 GLY A O 1
ATOM 1604 N N . VAL A 1 206 ? -18.540 -0.972 28.287 1.00 94.31 206 VAL A N 1
ATOM 1605 C CA . VAL A 1 206 ? -17.096 -1.069 28.513 1.00 94.31 206 VAL A CA 1
ATOM 1606 C C . VAL A 1 206 ? -16.451 0.266 28.162 1.00 94.31 206 VAL A C 1
ATOM 1608 O O . VAL A 1 206 ? -16.544 0.728 27.031 1.00 94.31 206 VAL A O 1
ATOM 1611 N N . GLU A 1 207 ? -15.797 0.879 29.142 1.00 93.31 207 GLU A N 1
ATOM 1612 C CA . GLU A 1 207 ? -14.883 1.998 28.917 1.00 93.31 207 GLU A CA 1
ATOM 1613 C C . GLU A 1 207 ? -13.482 1.423 28.695 1.00 93.31 207 GLU A C 1
ATOM 1615 O O . GLU A 1 207 ? -13.014 0.597 29.484 1.00 93.31 207 GLU A O 1
ATOM 1620 N N . TYR A 1 208 ? -12.837 1.828 27.606 1.00 92.88 208 TYR A N 1
ATOM 1621 C CA . TYR A 1 208 ? -11.491 1.408 27.239 1.00 92.88 208 TYR A CA 1
ATOM 1622 C C . TYR A 1 208 ? -10.743 2.628 26.707 1.00 92.88 208 TYR A C 1
ATOM 1624 O O . TYR A 1 208 ? -11.335 3.468 26.034 1.00 92.88 208 TYR A O 1
ATOM 1632 N N . ASN A 1 209 ? -9.473 2.761 27.061 1.00 86.56 209 ASN A N 1
ATOM 1633 C CA . ASN A 1 209 ? -8.614 3.840 26.596 1.00 86.56 209 ASN A CA 1
ATOM 1634 C C . ASN A 1 209 ? -7.230 3.264 26.290 1.00 86.56 209 ASN A C 1
ATOM 1636 O O . ASN A 1 209 ? -6.959 2.102 26.604 1.00 86.56 209 ASN A O 1
ATOM 1640 N N . TRP A 1 210 ? -6.359 4.069 25.685 1.00 81.62 210 TRP A N 1
ATOM 1641 C CA . TRP A 1 210 ? -5.042 3.580 25.294 1.00 81.62 210 TRP A CA 1
ATOM 1642 C C . TRP A 1 210 ? -4.180 3.176 26.507 1.00 81.62 210 TRP A C 1
ATOM 1644 O O . TRP A 1 210 ? -3.411 2.231 26.402 1.00 81.62 210 TRP A O 1
ATOM 1654 N N . GLU A 1 211 ? -4.348 3.798 27.683 1.00 83.44 211 GLU A N 1
ATOM 1655 C CA . GLU A 1 211 ? -3.615 3.414 28.905 1.00 83.44 211 GLU A CA 1
ATOM 1656 C C . GLU A 1 211 ? -3.977 1.990 29.371 1.00 83.44 211 GLU A C 1
ATOM 1658 O O . GLU A 1 211 ? -3.133 1.267 29.899 1.00 83.44 211 GLU A O 1
ATOM 1663 N N . LEU A 1 212 ? -5.229 1.570 29.157 1.00 89.81 212 LEU A N 1
ATOM 1664 C CA . LEU A 1 212 ? -5.727 0.239 29.519 1.00 89.81 212 LEU A CA 1
ATOM 1665 C C . LEU A 1 212 ? -5.276 -0.862 28.553 1.00 89.81 212 LEU A C 1
ATOM 1667 O O . LEU A 1 212 ? -5.438 -2.038 28.875 1.00 89.81 212 LEU A O 1
ATOM 1671 N N . ILE A 1 213 ? -4.677 -0.515 27.410 1.00 89.25 213 ILE A N 1
ATOM 1672 C CA . ILE A 1 213 ? -4.079 -1.495 26.490 1.00 89.25 213 ILE A CA 1
ATOM 1673 C C . ILE A 1 213 ? -3.020 -2.324 27.209 1.00 89.25 213 ILE A C 1
ATOM 1675 O O . ILE A 1 213 ? -2.960 -3.537 27.014 1.00 89.25 213 ILE A O 1
ATOM 1679 N N . ALA A 1 214 ? -2.240 -1.706 28.098 1.00 89.12 214 ALA A N 1
ATOM 1680 C CA . ALA A 1 214 ? -1.180 -2.402 28.813 1.00 89.12 214 ALA A CA 1
ATOM 1681 C C . ALA A 1 214 ? -1.688 -3.514 29.744 1.00 89.12 214 ALA A C 1
ATOM 1683 O O . ALA A 1 214 ? -0.976 -4.493 29.979 1.00 89.12 214 ALA A O 1
ATOM 1684 N N . ASP A 1 215 ? -2.930 -3.416 30.229 1.00 91.50 215 ASP A N 1
ATOM 1685 C CA . ASP A 1 215 ? -3.537 -4.454 31.069 1.00 91.50 215 ASP A CA 1
ATOM 1686 C C . ASP A 1 215 ? -3.835 -5.741 30.278 1.00 91.50 215 ASP A C 1
ATOM 1688 O O . ASP A 1 215 ? -3.794 -6.838 30.844 1.00 91.50 215 ASP A O 1
ATOM 1692 N N . ASP A 1 216 ? -4.135 -5.612 28.983 1.00 92.38 216 ASP A N 1
ATOM 1693 C CA . ASP A 1 216 ? -4.518 -6.721 28.105 1.00 92.38 216 ASP A CA 1
ATOM 1694 C C . ASP A 1 216 ? -3.347 -7.215 27.229 1.00 92.38 216 ASP A C 1
ATOM 1696 O O . ASP A 1 216 ? -3.235 -8.419 26.986 1.00 92.38 216 ASP A O 1
ATOM 1700 N N . PHE A 1 217 ? -2.457 -6.311 26.803 1.00 90.62 217 PHE A N 1
ATOM 1701 C CA . PHE A 1 217 ? -1.424 -6.560 25.786 1.00 90.62 217 PHE A CA 1
ATOM 1702 C C . PHE A 1 217 ? 0.011 -6.235 26.241 1.00 90.62 217 PHE A C 1
ATOM 1704 O O . PHE A 1 217 ? 0.954 -6.433 25.478 1.00 90.62 217 PHE A O 1
ATOM 1711 N N . GLY A 1 218 ? 0.206 -5.789 27.487 1.00 89.38 218 GLY A N 1
ATOM 1712 C CA . GLY A 1 218 ? 1.519 -5.385 27.997 1.00 89.38 218 GLY A CA 1
ATOM 1713 C C . GLY A 1 218 ? 2.034 -4.085 27.370 1.00 89.38 218 GLY A C 1
ATOM 1714 O O . GLY A 1 218 ? 1.264 -3.293 26.834 1.00 89.38 218 GLY A O 1
ATOM 1715 N N . ASP A 1 219 ? 3.346 -3.858 27.438 1.00 86.56 219 ASP A N 1
ATOM 1716 C CA . ASP A 1 219 ? 3.997 -2.644 26.924 1.00 86.56 219 ASP A CA 1
ATOM 1717 C C . ASP A 1 219 ? 4.091 -2.666 25.382 1.00 86.56 219 ASP A C 1
ATOM 1719 O O . ASP A 1 219 ? 5.174 -2.701 24.806 1.00 86.56 219 ASP A O 1
ATOM 1723 N N . PHE A 1 220 ? 2.938 -2.710 24.708 1.00 88.75 220 PHE A N 1
ATOM 1724 C CA . PHE A 1 220 ? 2.833 -2.807 23.251 1.00 88.75 220 PHE A CA 1
ATOM 1725 C C . PHE A 1 220 ? 3.362 -1.550 22.543 1.00 88.75 220 PHE A C 1
ATOM 1727 O O . PHE A 1 220 ? 3.985 -1.647 21.491 1.00 88.75 220 PHE A O 1
ATOM 1734 N N . PHE A 1 221 ? 3.142 -0.378 23.145 1.00 90.69 221 PHE A N 1
ATOM 1735 C CA . PHE A 1 221 ? 3.685 0.902 22.693 1.00 90.69 221 PHE A CA 1
ATOM 1736 C C . PHE A 1 221 ? 4.857 1.319 23.582 1.00 90.69 221 PHE A C 1
ATOM 1738 O O . PHE A 1 221 ? 4.755 1.276 24.811 1.00 90.69 221 PHE A O 1
ATOM 1745 N N . SER A 1 222 ? 5.957 1.762 22.972 1.00 90.81 222 SER A N 1
ATOM 1746 C CA . SER A 1 222 ? 7.103 2.302 23.706 1.00 90.81 222 SER A CA 1
ATOM 1747 C C . SER A 1 222 ? 6.796 3.677 24.316 1.00 90.81 222 SER A C 1
ATOM 1749 O O . SER A 1 222 ? 5.867 4.369 23.904 1.00 90.81 222 SER A O 1
ATOM 1751 N N . GLU A 1 223 ? 7.612 4.133 25.276 1.00 90.25 223 GLU A N 1
ATOM 1752 C CA . GLU A 1 223 ? 7.459 5.487 25.839 1.00 90.25 223 GLU A CA 1
ATOM 1753 C C . GLU A 1 223 ? 7.528 6.582 24.759 1.00 90.25 223 GLU A C 1
ATOM 1755 O O . GLU A 1 223 ? 6.844 7.595 24.882 1.00 90.25 223 GLU A O 1
ATOM 1760 N N . GLU A 1 224 ? 8.328 6.382 23.706 1.00 91.81 224 GLU A N 1
ATOM 1761 C CA . GLU A 1 224 ? 8.443 7.308 22.575 1.00 91.81 224 GLU A CA 1
ATOM 1762 C C . GLU A 1 224 ? 7.167 7.316 21.728 1.00 91.81 224 GLU A C 1
ATOM 1764 O O . GLU A 1 224 ? 6.640 8.392 21.437 1.00 91.81 224 GLU A O 1
ATOM 1769 N N . ASP A 1 225 ? 6.614 6.138 21.429 1.00 93.38 225 ASP A N 1
ATOM 1770 C CA . ASP A 1 225 ? 5.347 6.003 20.700 1.00 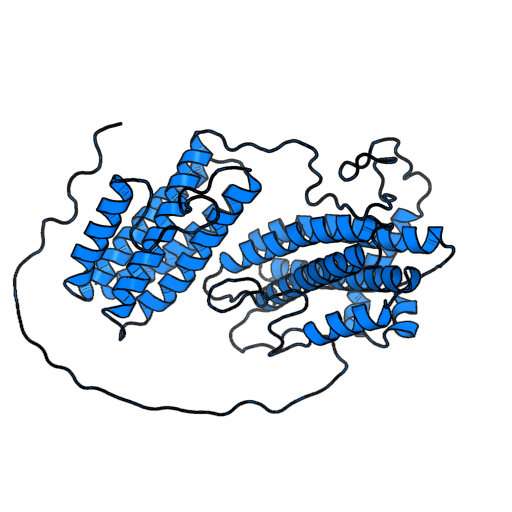93.38 225 ASP A CA 1
ATOM 1771 C C . ASP A 1 225 ? 4.216 6.744 21.404 1.00 93.38 225 ASP A C 1
ATOM 1773 O O . ASP A 1 225 ? 3.451 7.479 20.780 1.00 93.38 225 ASP A O 1
ATOM 1777 N N . LEU A 1 226 ? 4.151 6.620 22.730 1.00 91.38 226 LEU A N 1
ATOM 1778 C CA . LEU A 1 226 ? 3.127 7.272 23.537 1.00 91.38 226 LEU A CA 1
ATOM 1779 C C . LEU A 1 226 ? 3.218 8.801 23.501 1.00 91.38 226 LEU A C 1
ATOM 1781 O O . LEU A 1 226 ? 2.193 9.465 23.639 1.00 91.38 226 LEU A O 1
ATOM 1785 N N . THR A 1 227 ? 4.400 9.383 23.264 1.00 94.56 227 THR A N 1
ATOM 1786 C CA . THR A 1 227 ? 4.518 10.844 23.094 1.00 94.56 227 THR A CA 1
ATOM 1787 C C . THR A 1 227 ? 3.847 11.360 21.822 1.00 94.56 227 THR A C 1
ATOM 1789 O O . THR A 1 227 ? 3.470 12.533 21.769 1.00 94.56 227 THR A O 1
ATOM 1792 N N . ILE A 1 228 ? 3.689 10.490 20.821 1.00 94.00 228 ILE A N 1
ATOM 1793 C CA . ILE A 1 228 ? 3.006 10.773 19.557 1.00 94.00 228 ILE A CA 1
ATOM 1794 C C . ILE A 1 228 ? 1.527 10.396 19.683 1.00 94.00 228 ILE A C 1
ATOM 1796 O O . ILE A 1 228 ? 0.653 11.198 19.359 1.00 94.00 228 ILE A O 1
ATOM 1800 N N . LEU A 1 229 ? 1.247 9.194 20.191 1.00 93.12 229 LEU A N 1
ATOM 1801 C CA . LEU A 1 229 ? -0.084 8.596 20.191 1.00 93.12 229 LEU A CA 1
ATOM 1802 C C . LEU A 1 229 ? -1.060 9.272 21.165 1.00 93.12 229 LEU A C 1
ATOM 1804 O O . LEU A 1 229 ? -2.194 9.559 20.783 1.00 93.12 229 LEU A O 1
ATOM 1808 N N . ASP A 1 230 ? -0.634 9.539 22.405 1.00 93.00 230 ASP A N 1
ATOM 1809 C CA . ASP A 1 230 ? -1.502 10.079 23.464 1.00 93.00 230 ASP A CA 1
ATOM 1810 C C . ASP A 1 230 ? -2.233 11.376 23.068 1.00 93.00 230 ASP A C 1
ATOM 1812 O O . ASP A 1 230 ? -3.466 11.409 23.160 1.00 93.00 230 ASP A O 1
ATOM 1816 N N . PRO A 1 231 ? -1.550 12.440 22.586 1.00 94.25 231 PRO A N 1
ATOM 1817 C CA . PRO A 1 231 ? -2.241 13.675 22.225 1.00 94.25 231 PRO A CA 1
ATOM 1818 C C . PRO A 1 231 ? -3.226 13.480 21.066 1.00 94.25 231 PRO A C 1
ATOM 1820 O O . PRO A 1 231 ? -4.311 14.061 21.099 1.00 94.25 231 PRO A O 1
ATOM 1823 N N . VAL A 1 232 ? -2.882 12.646 20.078 1.00 93.25 232 VAL A N 1
ATOM 1824 C CA . VAL A 1 232 ? -3.714 12.413 18.887 1.00 93.25 232 VAL A CA 1
ATOM 1825 C C . VAL A 1 232 ? -4.968 11.616 19.250 1.00 93.25 232 VAL A C 1
ATOM 1827 O O . VAL A 1 232 ? -6.083 12.055 18.972 1.00 93.25 232 VAL A O 1
ATOM 1830 N N . VAL A 1 233 ? -4.820 10.482 19.940 1.00 93.12 233 VAL A N 1
ATOM 1831 C CA . VAL A 1 233 ? -5.955 9.647 20.375 1.00 93.12 233 VAL A CA 1
ATOM 1832 C C . VAL A 1 233 ? -6.864 10.408 21.336 1.00 93.12 233 VAL A C 1
ATOM 1834 O O . VAL A 1 233 ? -8.089 10.323 21.224 1.00 93.12 233 VAL A O 1
ATOM 1837 N N . THR A 1 234 ? -6.287 11.190 22.252 1.00 91.75 234 THR A N 1
ATOM 1838 C CA . THR A 1 234 ? -7.066 12.029 23.169 1.00 91.75 234 THR A CA 1
ATOM 1839 C C . THR A 1 234 ? -7.921 13.036 22.402 1.00 91.75 234 THR A C 1
ATOM 1841 O O . THR A 1 234 ? -9.124 13.107 22.646 1.00 91.75 234 THR A O 1
ATOM 1844 N N . GLU A 1 235 ? -7.353 13.760 21.433 1.00 90.81 235 GLU A N 1
ATOM 1845 C CA . GLU A 1 235 ? -8.105 14.716 20.608 1.00 90.81 235 GLU A CA 1
ATOM 1846 C C . GLU A 1 235 ? -9.236 14.034 19.818 1.00 90.81 235 GLU A C 1
ATOM 1848 O O . GLU A 1 235 ? -10.375 14.514 19.811 1.00 90.81 235 GLU A O 1
ATOM 1853 N N . ILE A 1 236 ? -8.955 12.875 19.213 1.00 89.06 236 ILE A N 1
ATOM 1854 C CA . ILE A 1 236 ? -9.933 12.081 18.456 1.00 89.06 236 ILE A CA 1
ATOM 1855 C C . ILE A 1 236 ? -11.139 11.709 19.334 1.00 89.06 236 ILE A C 1
ATOM 1857 O O . ILE A 1 236 ? -12.291 11.881 18.918 1.00 89.06 236 ILE A O 1
ATOM 1861 N N . LEU A 1 237 ? -10.902 11.210 20.549 1.00 87.81 237 LEU A N 1
ATOM 1862 C CA . LEU A 1 237 ? -11.967 10.743 21.444 1.00 87.81 237 LEU A CA 1
ATOM 1863 C C . LEU A 1 237 ? -12.671 11.884 22.198 1.00 87.81 237 LEU A C 1
ATOM 1865 O O . LEU A 1 237 ? -13.868 11.782 22.497 1.00 87.81 237 LEU A O 1
ATOM 1869 N N . GLU A 1 238 ? -11.988 13.000 22.464 1.00 85.56 238 GLU A N 1
ATOM 1870 C CA . GLU A 1 238 ? -12.629 14.226 22.957 1.00 85.56 238 GLU A CA 1
ATOM 1871 C C . GLU A 1 238 ? -13.656 14.753 21.947 1.00 85.56 238 GLU A C 1
ATOM 1873 O O . GLU A 1 238 ? -14.785 15.079 22.325 1.00 85.56 238 GLU A O 1
ATOM 1878 N N . ASP A 1 239 ? -13.316 14.763 20.656 1.00 77.88 239 ASP A N 1
ATOM 1879 C CA . ASP A 1 239 ? -14.248 15.140 19.590 1.00 77.88 239 ASP A CA 1
ATOM 1880 C C . ASP A 1 239 ? -15.465 14.197 19.509 1.00 77.88 239 ASP A C 1
ATOM 1882 O O . ASP A 1 239 ? -16.599 14.658 19.339 1.00 77.88 239 ASP A O 1
ATOM 1886 N N . GLN A 1 240 ? -15.272 12.890 19.717 1.00 77.25 240 GLN A N 1
ATOM 1887 C CA . GLN A 1 240 ? -16.378 11.923 19.756 1.00 77.25 240 GLN A CA 1
ATOM 1888 C C . GLN A 1 240 ? -17.379 12.213 20.890 1.00 77.25 240 GLN A C 1
ATOM 1890 O O . GLN A 1 240 ? -18.578 11.974 20.764 1.00 77.25 240 GLN A O 1
ATOM 1895 N N . THR A 1 241 ? -16.913 12.752 22.018 1.00 71.50 241 THR A N 1
ATOM 1896 C CA . THR A 1 241 ? -17.766 13.032 23.188 1.00 71.50 241 THR A CA 1
ATOM 1897 C C . THR A 1 241 ? -18.285 14.478 23.241 1.00 71.50 241 THR A C 1
ATOM 1899 O O . THR A 1 241 ? -19.049 14.837 24.148 1.00 71.50 241 THR A O 1
ATOM 1902 N N . ALA A 1 242 ? -17.933 15.316 22.259 1.00 65.62 242 ALA A N 1
ATOM 1903 C CA . ALA A 1 242 ? -18.248 16.741 22.238 1.00 65.62 242 ALA A CA 1
ATOM 1904 C C . ALA A 1 242 ? -19.761 17.040 22.050 1.00 65.62 242 ALA A C 1
ATOM 1906 O O . ALA A 1 242 ? -20.407 16.549 21.116 1.00 65.62 242 ALA A O 1
ATOM 1907 N N . PRO A 1 243 ? -20.371 17.924 22.875 1.00 51.34 243 PRO A N 1
ATOM 1908 C CA . PRO A 1 243 ? -21.773 18.312 22.720 1.00 51.34 243 PRO A CA 1
ATOM 1909 C C . PRO A 1 243 ? -22.007 19.094 21.417 1.00 51.34 243 PRO A C 1
ATOM 1911 O O . PRO A 1 243 ? -21.590 20.243 21.296 1.00 51.34 243 PRO A O 1
ATOM 1914 N N . GLY A 1 244 ? -22.746 18.515 20.467 1.00 54.62 244 GLY A N 1
ATOM 1915 C CA . GLY A 1 244 ? -23.126 19.195 19.219 1.00 54.62 244 GLY A CA 1
ATOM 1916 C C . GLY A 1 244 ? -22.705 18.484 17.937 1.00 54.62 244 GLY A C 1
ATOM 1917 O O . GLY A 1 244 ? -23.198 18.866 16.876 1.00 54.62 244 GLY A O 1
ATOM 1918 N N . ASN A 1 245 ? -21.929 17.402 18.029 1.00 55.31 245 ASN A N 1
ATOM 1919 C CA . ASN A 1 245 ? -21.583 16.531 16.903 1.00 55.31 245 ASN A CA 1
ATOM 1920 C C . ASN A 1 245 ? -22.768 15.676 16.403 1.00 55.31 245 ASN A C 1
ATOM 1922 O O . ASN A 1 245 ? -22.562 14.655 15.792 1.00 55.31 245 ASN A O 1
ATOM 1926 N N . GLY A 1 246 ? -24.029 16.082 16.615 1.00 48.88 246 GLY A N 1
ATOM 1927 C CA . GLY A 1 246 ? -25.246 15.349 16.226 1.00 48.88 246 GLY A CA 1
ATOM 1928 C C . GLY A 1 246 ? -25.863 15.812 14.900 1.00 48.88 246 GLY A C 1
ATOM 1929 O O . GLY A 1 246 ? -27.072 16.052 14.824 1.00 48.88 246 GLY A O 1
ATOM 1930 N N . GLY A 1 247 ? -25.047 16.019 13.866 1.00 46.78 247 GLY A N 1
ATOM 1931 C CA . GLY A 1 247 ? -25.496 16.443 12.539 1.00 46.78 247 GLY A CA 1
ATOM 1932 C C . GLY A 1 247 ? -26.327 15.365 11.837 1.00 46.78 247 GLY A C 1
ATOM 1933 O O . GLY A 1 247 ? -25.789 14.366 11.385 1.00 46.78 247 GLY A O 1
ATOM 1934 N N . GLY A 1 248 ? -27.639 15.579 11.697 1.00 48.03 248 GLY A N 1
ATOM 1935 C CA . GLY A 1 248 ? -28.621 14.655 11.094 1.00 48.03 248 GLY A CA 1
ATOM 1936 C C . GLY A 1 248 ? -28.461 14.312 9.599 1.00 48.03 248 GLY A C 1
ATOM 1937 O O . GLY A 1 248 ? -29.474 14.151 8.919 1.00 48.03 248 GLY A O 1
ATOM 1938 N N . GLY A 1 249 ? -27.232 14.248 9.076 1.00 54.88 249 GLY A N 1
ATOM 1939 C CA . GLY A 1 249 ? -26.913 13.682 7.761 1.00 54.88 249 GLY A CA 1
ATOM 1940 C C . GLY A 1 249 ? -27.014 12.156 7.752 1.00 54.88 249 GLY A C 1
ATOM 1941 O O . GLY A 1 249 ? -27.491 11.568 8.706 1.00 54.88 249 GLY A O 1
ATOM 1942 N N . ILE A 1 250 ? -26.597 11.501 6.681 1.00 57.44 250 ILE A N 1
ATOM 1943 C CA . ILE A 1 250 ? -26.501 10.041 6.625 1.00 57.44 250 ILE A CA 1
ATOM 1944 C C . ILE A 1 250 ? -25.011 9.701 6.585 1.00 57.44 250 ILE A C 1
ATOM 1946 O O . ILE A 1 250 ? -24.310 10.347 5.807 1.00 57.44 250 ILE A O 1
ATOM 1950 N N . CYS A 1 251 ? -24.519 8.745 7.386 1.00 56.97 251 CYS A N 1
ATOM 1951 C CA . CYS A 1 251 ? -23.142 8.260 7.232 1.00 56.97 251 CYS A CA 1
ATOM 1952 C C . CYS A 1 251 ? -22.906 7.877 5.756 1.00 56.97 251 CYS A C 1
ATOM 1954 O O . CYS A 1 251 ? -23.614 7.006 5.245 1.00 56.97 251 CYS A O 1
ATOM 1956 N N . PRO A 1 252 ? -21.958 8.515 5.049 1.00 50.38 252 PRO A N 1
ATOM 1957 C CA . PRO A 1 252 ? -21.749 8.306 3.624 1.00 50.38 252 PRO A CA 1
ATOM 1958 C C . PRO A 1 252 ? -21.226 6.904 3.313 1.00 50.38 252 PRO A C 1
ATOM 1960 O O . PRO A 1 252 ? -21.384 6.462 2.180 1.00 50.38 252 PRO A O 1
ATOM 1963 N N . GLY A 1 253 ? -20.663 6.205 4.305 1.00 53.38 253 GLY A N 1
ATOM 1964 C CA . GLY A 1 253 ? -20.302 4.799 4.193 1.00 53.38 253 GLY A CA 1
ATOM 1965 C C . GLY A 1 253 ? -21.499 3.873 4.278 1.00 53.38 253 GLY A C 1
ATOM 1966 O O . GLY A 1 253 ? -21.926 3.303 3.281 1.00 53.38 253 GLY A O 1
ATOM 1967 N N . CYS A 1 254 ? -22.059 3.710 5.477 1.00 56.19 254 CYS A N 1
ATOM 1968 C CA . CYS A 1 254 ? -23.052 2.656 5.699 1.00 56.19 254 CYS A CA 1
ATOM 1969 C C . CYS A 1 254 ? -24.478 3.079 5.331 1.00 56.19 254 CYS A C 1
ATOM 1971 O O . CYS A 1 254 ? -25.399 2.265 5.373 1.00 56.19 254 CYS A O 1
ATOM 1973 N N . GLY A 1 255 ? -24.712 4.358 5.026 1.00 53.47 255 GLY A N 1
ATOM 1974 C CA . GLY A 1 255 ? -26.056 4.866 4.775 1.00 53.47 255 GLY A CA 1
ATOM 1975 C C . GLY A 1 255 ? -26.943 4.929 6.030 1.00 53.47 255 GLY A C 1
ATOM 1976 O O . GLY A 1 255 ? -28.146 5.181 5.914 1.00 53.47 255 GLY A O 1
ATOM 1977 N N . LEU A 1 256 ? -26.385 4.704 7.228 1.00 53.06 256 LEU A N 1
ATOM 1978 C CA . LEU A 1 256 ? -27.107 4.662 8.503 1.00 53.06 256 LEU A CA 1
ATOM 1979 C C . LEU A 1 256 ? -26.649 5.777 9.450 1.00 53.06 256 LEU A C 1
ATOM 1981 O O . LEU A 1 256 ? -25.468 6.081 9.550 1.00 53.06 256 LEU A O 1
ATOM 1985 N N . GLY A 1 257 ? -27.601 6.338 10.202 1.00 53.47 257 GLY A N 1
ATOM 1986 C CA . GLY A 1 257 ? -27.324 7.301 11.274 1.00 53.47 257 GLY A CA 1
ATOM 1987 C C . GLY A 1 257 ? -26.856 8.691 10.804 1.00 53.47 257 GLY A C 1
ATOM 1988 O O . GLY A 1 257 ? -26.596 8.875 9.620 1.00 53.47 257 GLY A O 1
ATOM 1989 N N . PRO A 1 258 ? -26.805 9.680 11.718 1.00 52.06 258 PRO A N 1
ATOM 1990 C CA . PRO A 1 258 ? -26.287 11.028 11.461 1.00 52.06 258 PRO A CA 1
ATOM 1991 C C . PRO A 1 258 ? -24.867 10.997 10.843 1.00 52.06 258 PRO A C 1
ATOM 1993 O O . PRO A 1 258 ? -24.051 10.176 11.248 1.00 52.06 258 PRO A O 1
ATOM 1996 N N . TYR A 1 259 ? -24.567 11.863 9.857 1.00 51.94 259 TYR A N 1
ATOM 1997 C CA . TYR A 1 259 ? -23.212 12.049 9.294 1.00 51.94 259 TYR A CA 1
ATOM 1998 C C . TYR A 1 259 ? -22.333 12.743 10.330 1.00 51.94 259 TYR A C 1
ATOM 2000 O O . TYR A 1 259 ? -22.223 13.972 10.345 1.00 51.94 259 TYR A O 1
ATOM 2008 N N . THR A 1 260 ? -21.822 11.957 11.268 1.00 56.16 260 THR A N 1
ATOM 2009 C CA . THR A 1 260 ? -21.042 12.429 12.406 1.00 56.16 260 THR A CA 1
ATOM 2010 C C . THR A 1 260 ? -19.947 11.427 12.716 1.00 56.16 260 THR A C 1
ATOM 2012 O O . THR A 1 260 ? -19.981 10.282 12.258 1.00 56.16 260 THR A O 1
ATOM 2015 N N . ASN A 1 261 ? -19.002 11.853 13.544 1.00 54.88 261 ASN A N 1
ATOM 2016 C CA . ASN A 1 261 ? -17.886 11.050 14.035 1.00 54.88 261 ASN A CA 1
ATOM 2017 C C . ASN A 1 261 ? -18.332 9.911 14.992 1.00 54.88 261 ASN A C 1
ATOM 2019 O O . ASN A 1 261 ? -17.506 9.304 15.662 1.00 54.88 261 ASN A O 1
ATOM 2023 N N . ASP A 1 262 ? -19.636 9.597 15.025 1.00 59.84 262 ASP A N 1
ATOM 2024 C CA . ASP A 1 262 ? -20.284 8.607 15.891 1.00 59.84 262 ASP A CA 1
ATOM 2025 C C . ASP A 1 262 ? -20.797 7.373 15.121 1.00 59.84 262 ASP A C 1
ATOM 2027 O O . ASP A 1 262 ? -21.659 6.647 15.630 1.00 59.84 262 ASP A O 1
ATOM 2031 N N . CYS A 1 263 ? -20.350 7.132 13.876 1.00 64.62 263 CYS A N 1
ATOM 2032 C CA . CYS A 1 263 ? -20.800 5.946 13.140 1.00 64.62 263 CYS A CA 1
ATOM 2033 C C . CYS A 1 263 ? -20.245 4.669 13.788 1.00 64.62 263 CYS A C 1
ATOM 2035 O O . CYS A 1 263 ? -19.033 4.477 13.798 1.00 64.62 263 CYS A O 1
ATOM 2037 N N . PRO A 1 264 ? -21.096 3.720 14.217 1.00 66.31 264 PRO A N 1
ATOM 2038 C CA . PRO A 1 264 ? -20.634 2.453 14.786 1.00 66.31 264 PRO A CA 1
ATOM 2039 C C . PRO A 1 264 ? -20.148 1.464 13.722 1.00 66.31 264 PRO A C 1
ATOM 2041 O O . PRO A 1 264 ? -19.894 0.301 14.025 1.00 66.31 264 PRO A O 1
ATOM 2044 N N . CYS A 1 265 ? -20.161 1.900 12.464 1.00 67.00 265 CYS A N 1
ATOM 2045 C CA . CYS A 1 265 ? -20.013 1.061 11.300 1.00 67.00 265 CYS A CA 1
ATOM 2046 C C . CYS A 1 265 ? -18.563 0.803 10.919 1.00 67.00 265 CYS A C 1
ATOM 2048 O O . CYS A 1 265 ? -18.379 -0.135 10.174 1.00 67.00 265 CYS A O 1
ATOM 2050 N N . GLY A 1 266 ? -17.589 1.598 11.374 1.00 66.19 266 GLY A N 1
ATOM 2051 C CA . GLY A 1 266 ? -16.185 1.411 10.988 1.00 66.19 266 GLY A CA 1
ATOM 2052 C C . GLY A 1 266 ? -15.841 1.873 9.571 1.00 66.19 266 GLY A C 1
ATOM 2053 O O . GLY A 1 266 ? -14.773 1.557 9.091 1.00 66.19 266 GLY A O 1
ATOM 2054 N N . LEU A 1 267 ? -16.721 2.621 8.894 1.00 68.69 267 LEU A N 1
ATOM 2055 C CA . LEU A 1 267 ? -16.417 3.185 7.574 1.00 68.69 267 LEU A CA 1
ATOM 2056 C C . LEU A 1 267 ? -15.841 4.595 7.728 1.00 68.69 267 LEU A C 1
ATOM 2058 O O . LEU A 1 267 ? -16.570 5.519 8.116 1.00 68.69 267 LEU A O 1
ATOM 2062 N N . GLY A 1 268 ? -14.553 4.748 7.421 1.00 63.91 268 GLY A N 1
ATOM 2063 C CA . GLY A 1 268 ? -13.881 6.039 7.307 1.00 63.91 268 GLY A CA 1
ATOM 2064 C C . GLY A 1 268 ? -14.178 6.769 5.985 1.00 63.91 268 GLY A C 1
ATOM 2065 O O . GLY A 1 268 ? -14.618 6.163 5.008 1.00 63.91 268 GLY A O 1
ATOM 2066 N N . PRO A 1 269 ? -13.953 8.095 5.910 1.00 63.66 269 PRO A N 1
ATOM 2067 C CA . PRO A 1 269 ? -14.117 8.888 4.687 1.00 63.66 269 PRO A CA 1
ATOM 2068 C C . PRO A 1 269 ? -13.165 8.478 3.552 1.00 63.66 269 PRO A C 1
ATOM 2070 O O . PRO A 1 269 ? -13.414 8.851 2.398 1.00 63.66 269 PRO A O 1
ATOM 2073 N N . CYS A 1 270 ? -12.134 7.674 3.834 1.00 62.03 270 CYS A N 1
ATOM 2074 C CA . CYS A 1 270 ? -11.411 6.929 2.811 1.00 62.03 270 CYS A CA 1
ATOM 2075 C C . CYS A 1 270 ? -12.343 5.970 2.086 1.00 62.03 270 CYS A C 1
ATOM 2077 O O . CYS A 1 270 ? -12.648 4.879 2.545 1.00 62.03 270 CYS A O 1
ATOM 2079 N N . GLY A 1 271 ? -12.822 6.390 0.920 1.00 51.34 271 GLY A N 1
ATOM 2080 C CA . GLY A 1 271 ? -13.640 5.520 0.081 1.00 51.34 271 GLY A CA 1
ATOM 2081 C C . GLY A 1 271 ? -15.137 5.544 0.383 1.00 51.34 271 GLY A C 1
ATOM 2082 O O . GLY A 1 271 ? -15.876 4.780 -0.227 1.00 51.34 271 GLY A O 1
ATOM 2083 N N . THR A 1 272 ? -15.631 6.498 1.179 1.00 43.31 272 THR A N 1
ATOM 2084 C CA . THR A 1 272 ? -17.064 6.849 1.185 1.00 43.31 272 THR A CA 1
ATOM 2085 C C . THR A 1 272 ? -17.313 8.191 0.509 1.00 43.31 272 THR A C 1
ATOM 2087 O O . THR A 1 272 ? -18.158 8.989 0.918 1.00 43.31 272 THR A O 1
ATOM 2090 N N . GLY A 1 273 ? -16.609 8.435 -0.595 1.00 38.19 273 GLY A N 1
ATOM 2091 C CA . GLY A 1 273 ? -17.193 9.201 -1.685 1.0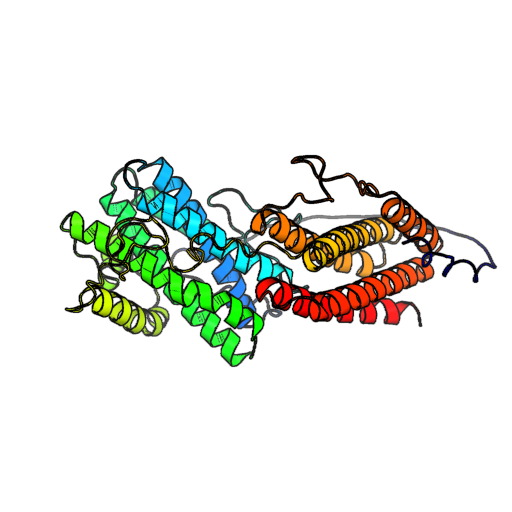0 38.19 273 GLY A CA 1
ATOM 2092 C C . GLY A 1 273 ? -18.359 8.389 -2.232 1.00 38.19 273 GLY A C 1
ATOM 2093 O O . GLY A 1 273 ? -18.200 7.655 -3.202 1.00 38.19 273 GLY A O 1
ATOM 2094 N N . GLY A 1 274 ? -19.515 8.458 -1.567 1.00 34.41 274 GLY A N 1
ATOM 2095 C CA . GLY A 1 274 ? -20.710 7.757 -2.001 1.00 34.41 274 GLY A CA 1
ATOM 2096 C C . GLY A 1 274 ? -20.943 8.020 -3.481 1.00 34.41 274 GLY A C 1
ATOM 2097 O O . GLY A 1 274 ? -21.193 9.156 -3.867 1.00 34.41 274 GLY A O 1
ATOM 2098 N N . THR A 1 275 ? -20.876 6.976 -4.308 1.00 33.78 275 THR A N 1
ATOM 2099 C CA . THR A 1 275 ? -21.468 6.967 -5.654 1.00 33.78 275 THR A CA 1
ATOM 2100 C C . THR A 1 275 ? -21.220 8.237 -6.478 1.00 33.78 275 THR A C 1
ATOM 2102 O O . THR A 1 275 ? -22.128 8.792 -7.095 1.00 33.78 275 THR A O 1
ATOM 2105 N N . ALA A 1 276 ? -19.976 8.687 -6.517 1.00 36.16 276 ALA A N 1
ATOM 2106 C CA . ALA A 1 276 ? -19.425 9.176 -7.760 1.00 36.16 276 ALA A CA 1
ATOM 2107 C C . ALA A 1 276 ? -18.258 8.247 -8.060 1.00 36.16 276 ALA A C 1
ATOM 2109 O O . ALA A 1 276 ? -17.122 8.530 -7.700 1.00 36.16 276 ALA A O 1
ATOM 2110 N N . THR A 1 277 ? -18.553 7.114 -8.700 1.00 43.16 277 THR A N 1
ATOM 2111 C CA . THR A 1 277 ? -17.595 6.562 -9.650 1.00 43.16 277 THR A CA 1
ATOM 2112 C C . THR A 1 277 ? -17.229 7.731 -10.554 1.00 43.16 277 THR A C 1
ATOM 2114 O O . THR A 1 277 ? -18.019 8.141 -11.407 1.00 43.16 277 THR A O 1
ATOM 2117 N N . THR A 1 278 ? -16.084 8.366 -10.310 1.00 59.31 278 THR A N 1
ATOM 2118 C CA . THR A 1 278 ? -15.421 9.139 -11.351 1.00 59.31 278 THR A CA 1
ATOM 2119 C C . THR A 1 278 ? -15.103 8.111 -12.412 1.00 59.31 278 THR A C 1
ATOM 2121 O O . THR A 1 278 ? -14.119 7.400 -12.322 1.00 59.31 278 THR A O 1
ATOM 2124 N N . THR A 1 279 ? -16.031 7.913 -13.337 1.00 81.12 279 THR A N 1
ATOM 2125 C CA . THR A 1 279 ? -15.805 7.072 -14.500 1.00 81.12 279 THR A CA 1
ATOM 2126 C C . THR A 1 279 ? -14.695 7.723 -15.297 1.00 81.12 279 THR A C 1
ATOM 2128 O O . THR A 1 279 ? -14.724 8.946 -15.476 1.00 81.12 279 THR A O 1
ATOM 2131 N N . LEU A 1 280 ? -13.765 6.921 -15.797 1.00 87.88 280 LEU A N 1
ATOM 2132 C CA . LEU A 1 280 ? -12.786 7.409 -16.751 1.00 87.88 280 LEU A CA 1
ATOM 2133 C C . LEU A 1 280 ? -13.524 8.050 -17.929 1.00 87.88 280 LEU A C 1
ATOM 2135 O O . LEU A 1 280 ? -14.529 7.530 -18.429 1.00 87.88 280 LEU A O 1
ATOM 2139 N N . SER A 1 281 ? -13.052 9.207 -18.379 1.00 93.00 281 SER A N 1
ATOM 2140 C CA . SER A 1 281 ? -13.424 9.673 -19.706 1.00 93.00 281 SER A CA 1
ATOM 2141 C C . SER A 1 281 ? -12.933 8.667 -20.749 1.00 93.00 281 SER A C 1
ATOM 2143 O O . SER A 1 281 ? -11.984 7.921 -20.524 1.00 93.00 281 SER A O 1
ATOM 2145 N N . GLU A 1 282 ? -13.538 8.675 -21.937 1.00 95.50 282 GLU A N 1
ATOM 2146 C CA . GLU A 1 282 ? -13.087 7.814 -23.041 1.00 95.50 282 GLU A CA 1
ATOM 2147 C C . GLU A 1 282 ? -11.597 8.027 -23.365 1.00 95.50 282 GLU A C 1
ATOM 2149 O O . GLU A 1 282 ? -10.911 7.103 -23.784 1.00 95.50 282 GLU A O 1
ATOM 2154 N N . VAL A 1 283 ? -11.080 9.241 -23.158 1.00 95.31 283 VAL A N 1
ATOM 2155 C CA . VAL A 1 283 ? -9.663 9.551 -23.373 1.00 95.31 283 VAL A CA 1
ATOM 2156 C C . VAL A 1 283 ? -8.795 8.908 -22.292 1.00 95.31 283 VAL A C 1
ATOM 2158 O O . VAL A 1 283 ? -7.855 8.207 -22.644 1.00 95.31 283 VAL A O 1
ATOM 2161 N N . GLU A 1 284 ? -9.140 9.082 -21.014 1.00 96.56 284 GLU A N 1
ATOM 2162 C CA . GLU A 1 284 ? -8.394 8.488 -19.893 1.00 96.56 284 GLU A CA 1
ATOM 2163 C C . GLU A 1 284 ? -8.435 6.954 -19.932 1.00 96.56 284 GLU A C 1
ATOM 2165 O O . GLU A 1 284 ? -7.416 6.314 -19.697 1.00 96.56 284 GLU A O 1
ATOM 2170 N N . LEU A 1 285 ? -9.573 6.350 -20.297 1.00 96.56 285 LEU A N 1
ATOM 2171 C CA . LEU A 1 285 ? -9.680 4.896 -20.453 1.00 96.56 285 LEU A CA 1
ATOM 2172 C C . LEU A 1 285 ? -8.799 4.381 -21.596 1.00 96.56 285 LEU A C 1
ATOM 2174 O O . LEU A 1 285 ? -8.112 3.379 -21.432 1.00 96.56 285 LEU A O 1
ATOM 2178 N N . ASN A 1 286 ? -8.798 5.057 -22.749 1.00 97.12 286 ASN A N 1
ATOM 2179 C CA . ASN A 1 286 ? -7.933 4.664 -23.864 1.00 97.12 286 ASN A CA 1
ATOM 2180 C C . ASN A 1 286 ? -6.447 4.803 -23.509 1.00 97.12 286 ASN A C 1
ATOM 2182 O O . ASN A 1 286 ? -5.648 3.970 -23.931 1.00 97.12 286 ASN A O 1
ATOM 2186 N N . ASP A 1 287 ? -6.089 5.827 -22.734 1.00 97.88 287 ASP A N 1
ATOM 2187 C CA . ASP A 1 287 ? -4.721 6.020 -22.255 1.00 97.88 287 ASP A CA 1
ATOM 2188 C C . ASP A 1 287 ? -4.323 4.920 -21.274 1.00 97.88 287 ASP A C 1
ATOM 2190 O O . ASP A 1 287 ? -3.287 4.293 -21.464 1.00 97.88 287 ASP A O 1
ATOM 2194 N N . LEU A 1 288 ? -5.178 4.609 -20.296 1.00 97.12 288 LEU A N 1
ATOM 2195 C CA . LEU A 1 288 ? -4.942 3.529 -19.340 1.00 97.12 288 LEU A CA 1
ATOM 2196 C C . LEU A 1 288 ? -4.831 2.158 -20.029 1.00 97.12 288 LEU A C 1
ATOM 2198 O O . LEU A 1 288 ? -3.937 1.385 -19.701 1.00 97.12 288 LEU A O 1
ATOM 2202 N N . ILE A 1 289 ? -5.692 1.868 -21.015 1.00 97.56 289 ILE A N 1
ATOM 2203 C CA . ILE A 1 289 ? -5.629 0.643 -21.835 1.00 97.56 289 ILE A CA 1
ATOM 2204 C C . ILE A 1 289 ? -4.312 0.547 -22.600 1.00 97.56 289 ILE A C 1
ATOM 2206 O O . ILE A 1 289 ? -3.781 -0.551 -22.752 1.00 97.56 289 ILE A O 1
ATOM 2210 N N . TYR A 1 290 ? -3.816 1.660 -23.133 1.00 97.56 290 TYR A N 1
ATOM 2211 C CA . TYR A 1 290 ? -2.561 1.659 -23.870 1.00 97.56 290 TYR A CA 1
ATOM 2212 C C . TYR A 1 290 ? -1.367 1.479 -22.928 1.00 97.56 290 TYR A C 1
ATOM 2214 O O . TYR A 1 290 ? -0.544 0.604 -23.173 1.00 97.56 290 TYR A O 1
ATOM 2222 N N . LEU A 1 291 ? -1.326 2.235 -21.827 1.00 97.75 291 LEU A N 1
ATOM 2223 C CA . LEU A 1 291 ? -0.254 2.174 -20.835 1.00 97.75 291 LEU A CA 1
ATOM 2224 C C . LEU A 1 291 ? -0.144 0.779 -20.209 1.00 97.75 291 LEU A C 1
ATOM 2226 O O . LEU A 1 291 ? 0.918 0.187 -20.278 1.00 97.75 291 LEU A O 1
ATOM 2230 N N . VAL A 1 292 ? -1.238 0.170 -19.731 1.00 97.38 292 VAL A N 1
ATOM 2231 C CA . VAL A 1 292 ? -1.171 -1.170 -19.102 1.00 97.38 292 VAL A CA 1
ATOM 2232 C C . VAL A 1 292 ? -0.636 -2.255 -20.044 1.00 97.38 292 VAL A C 1
ATOM 2234 O O . VAL A 1 292 ? -0.002 -3.209 -19.599 1.00 97.38 292 VAL A O 1
ATOM 2237 N N . LYS A 1 293 ? -0.886 -2.130 -21.355 1.00 97.81 293 LYS A N 1
ATOM 2238 C CA . LYS A 1 293 ? -0.325 -3.044 -22.359 1.00 97.81 293 LYS A CA 1
ATOM 2239 C C . LYS A 1 293 ? 1.149 -2.763 -22.612 1.00 97.81 293 LYS A C 1
ATOM 2241 O O . LYS A 1 293 ? 1.882 -3.709 -22.884 1.00 97.81 293 LYS A O 1
ATOM 2246 N N . LEU A 1 294 ? 1.539 -1.492 -22.562 1.00 97.62 294 LEU A N 1
ATOM 2247 C CA . LEU A 1 294 ? 2.904 -1.050 -22.783 1.00 97.62 294 LEU A CA 1
ATOM 2248 C C . LEU A 1 294 ? 3.814 -1.510 -21.636 1.00 97.62 294 LEU A C 1
ATOM 2250 O O . LEU A 1 294 ? 4.747 -2.246 -21.930 1.00 97.62 294 LEU A O 1
ATOM 2254 N N . GLU A 1 295 ? 3.423 -1.281 -20.377 1.00 96.69 295 GLU A N 1
ATOM 2255 C CA . GLU A 1 295 ? 4.151 -1.780 -19.192 1.00 96.69 295 GLU A CA 1
ATOM 2256 C C . GLU A 1 295 ? 4.279 -3.316 -19.218 1.00 96.69 295 GLU A C 1
ATOM 2258 O O . GLU A 1 295 ? 5.352 -3.888 -19.029 1.00 96.69 295 GLU A O 1
ATOM 2263 N N . LYS A 1 296 ? 3.186 -4.034 -19.551 1.00 96.75 296 LYS A N 1
ATOM 2264 C CA . LYS A 1 296 ? 3.234 -5.498 -19.747 1.00 96.75 296 LYS A CA 1
ATOM 2265 C C . LYS A 1 296 ? 4.231 -5.881 -20.842 1.00 96.75 296 LYS A C 1
ATOM 2267 O O . LYS A 1 296 ? 4.895 -6.908 -20.739 1.00 96.75 296 LYS A O 1
ATOM 2272 N N . MET A 1 297 ? 4.299 -5.117 -21.932 1.00 97.88 297 MET A N 1
ATOM 2273 C CA . MET A 1 297 ? 5.245 -5.365 -23.019 1.00 97.88 297 MET A CA 1
ATOM 2274 C C . MET A 1 297 ? 6.682 -5.100 -22.602 1.00 97.88 297 MET A C 1
ATOM 2276 O O . MET A 1 297 ? 7.532 -5.931 -22.921 1.00 97.88 297 MET A O 1
ATOM 2280 N N . ALA A 1 298 ? 6.950 -4.023 -21.872 1.00 97.12 298 ALA A N 1
ATOM 2281 C CA . ALA A 1 298 ? 8.263 -3.739 -21.316 1.00 97.12 298 ALA A CA 1
ATOM 2282 C C . ALA A 1 298 ? 8.715 -4.880 -20.397 1.00 97.12 298 ALA A C 1
ATOM 2284 O O . ALA A 1 298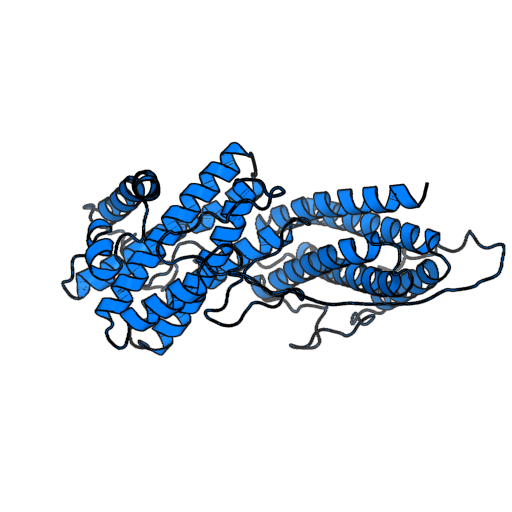 ? 9.725 -5.526 -20.692 1.00 97.12 298 ALA A O 1
ATOM 2285 N N . TYR A 1 299 ? 7.888 -5.256 -19.412 1.00 96.25 299 TYR A N 1
ATOM 2286 C CA . TYR A 1 299 ? 8.111 -6.421 -18.548 1.00 96.25 299 TYR A CA 1
ATOM 2287 C C . TYR A 1 299 ? 8.471 -7.675 -19.355 1.00 96.25 299 TYR A C 1
ATOM 2289 O O . TYR A 1 299 ? 9.546 -8.257 -19.192 1.00 96.25 299 TYR A O 1
ATOM 2297 N N . GLU A 1 300 ? 7.610 -8.076 -20.291 1.00 97.12 300 GLU A N 1
ATOM 2298 C CA . GLU A 1 300 ? 7.784 -9.323 -21.034 1.00 97.12 300 GLU A CA 1
ATOM 2299 C C . GLU A 1 300 ? 8.995 -9.304 -21.975 1.00 97.12 300 GLU A C 1
ATOM 2301 O O . GLU A 1 300 ? 9.684 -10.325 -22.123 1.00 97.12 300 GLU A O 1
ATOM 2306 N N . VAL A 1 301 ? 9.287 -8.165 -22.611 1.00 97.62 301 VAL A N 1
ATOM 2307 C CA . VAL A 1 301 ? 10.474 -7.988 -23.458 1.00 97.62 301 VAL A CA 1
ATOM 2308 C C . VAL A 1 301 ? 11.736 -8.058 -22.607 1.00 97.62 301 VAL A C 1
ATOM 2310 O O . VAL A 1 301 ? 12.664 -8.796 -22.956 1.00 97.62 301 VAL A O 1
ATOM 2313 N N . TYR A 1 302 ? 11.776 -7.357 -21.477 1.00 95.44 302 TYR A N 1
ATOM 2314 C CA . TYR A 1 302 ? 12.946 -7.298 -20.603 1.00 95.44 302 TYR A CA 1
ATOM 2315 C C . TYR A 1 302 ? 13.211 -8.636 -19.927 1.00 95.44 302 TYR A C 1
ATOM 2317 O O . TYR A 1 302 ? 14.348 -9.110 -19.963 1.00 95.44 302 TYR A O 1
ATOM 2325 N N . SER A 1 303 ? 12.178 -9.332 -19.448 1.00 92.00 303 SER A N 1
ATOM 2326 C CA . SER A 1 303 ? 12.320 -10.693 -18.924 1.00 92.00 303 SER A CA 1
ATOM 2327 C C . SER A 1 303 ? 12.829 -11.667 -19.994 1.00 92.00 303 SER A C 1
ATOM 2329 O O . SER A 1 303 ? 13.708 -12.492 -19.723 1.00 92.00 303 SER A O 1
ATOM 2331 N N . THR A 1 304 ? 12.333 -11.577 -21.234 1.00 94.00 304 THR A N 1
ATOM 2332 C CA . THR A 1 304 ? 12.742 -12.478 -22.331 1.00 94.00 304 THR A CA 1
ATOM 2333 C C . THR A 1 304 ? 14.179 -12.209 -22.793 1.00 94.00 304 THR A C 1
ATOM 2335 O O . THR A 1 304 ? 14.987 -13.135 -22.965 1.00 94.00 304 THR A O 1
ATOM 2338 N N . LEU A 1 305 ? 14.543 -10.939 -22.982 1.00 92.81 305 LEU A N 1
ATOM 2339 C CA . LEU A 1 305 ? 15.898 -10.547 -23.369 1.00 92.81 305 LEU A CA 1
ATOM 2340 C C . LEU A 1 305 ? 16.887 -10.738 -22.215 1.00 92.81 305 LEU A C 1
ATOM 2342 O O . LEU A 1 305 ? 18.018 -11.153 -22.461 1.00 92.81 305 LEU A O 1
ATOM 2346 N N . GLY A 1 306 ? 16.469 -10.528 -20.968 1.00 90.88 306 GLY A N 1
ATOM 2347 C CA . GLY A 1 306 ? 17.260 -10.781 -19.764 1.00 90.88 306 GLY A CA 1
ATOM 2348 C C . GLY A 1 306 ? 17.640 -12.253 -19.625 1.00 90.88 306 GLY A C 1
ATOM 2349 O O . GLY A 1 306 ? 18.798 -12.568 -19.358 1.00 90.88 306 GLY A O 1
ATOM 2350 N N . GLN A 1 307 ? 16.725 -13.176 -19.939 1.00 90.94 307 GLN A N 1
ATOM 2351 C CA . GLN A 1 307 ? 17.047 -14.607 -20.030 1.00 90.94 307 GLN A CA 1
ATOM 2352 C C . GLN A 1 307 ? 18.066 -14.910 -21.141 1.00 90.94 307 GLN A C 1
ATOM 2354 O O . GLN A 1 307 ? 18.950 -15.752 -20.969 1.00 90.94 307 GLN A O 1
ATOM 2359 N N . THR A 1 308 ? 17.974 -14.214 -22.277 1.00 89.81 308 THR A N 1
ATOM 2360 C CA . THR A 1 308 ? 18.903 -14.378 -23.410 1.00 89.81 308 THR A CA 1
ATOM 2361 C C . THR A 1 308 ? 20.295 -13.814 -23.099 1.00 89.81 308 THR A C 1
ATOM 2363 O O . THR A 1 308 ? 21.312 -14.413 -23.461 1.00 89.81 308 THR A O 1
ATOM 2366 N N . TYR A 1 309 ? 20.351 -12.684 -22.396 1.00 90.56 309 TYR A N 1
ATOM 2367 C CA . TYR A 1 309 ? 21.559 -11.935 -22.055 1.00 90.56 309 TYR A CA 1
ATOM 2368 C C . TYR A 1 309 ? 21.807 -11.908 -20.542 1.00 90.56 309 TYR A C 1
ATOM 2370 O O . TYR A 1 309 ? 22.130 -10.868 -19.973 1.00 90.56 309 TYR A O 1
ATOM 2378 N N . SER A 1 310 ? 21.736 -13.075 -19.899 1.00 84.06 310 SER A N 1
ATOM 2379 C CA . SER A 1 310 ? 21.731 -13.236 -18.434 1.00 84.06 310 SER A CA 1
ATOM 2380 C C . SER A 1 310 ? 22.945 -12.675 -17.681 1.00 84.06 310 SER A C 1
ATOM 2382 O O . SER A 1 310 ? 22.955 -12.638 -16.456 1.00 84.06 310 SER A O 1
ATOM 2384 N N . THR A 1 311 ? 24.013 -12.284 -18.380 1.00 81.50 311 THR A N 1
ATOM 2385 C CA . THR A 1 311 ? 25.186 -11.632 -17.779 1.00 81.50 311 THR A CA 1
ATOM 2386 C C . THR A 1 311 ? 25.017 -10.125 -17.606 1.00 81.50 311 THR A C 1
ATOM 2388 O O . THR A 1 311 ? 25.930 -9.491 -17.081 1.00 81.50 311 THR A O 1
ATOM 2391 N N . MET A 1 312 ? 23.917 -9.543 -18.092 1.00 78.88 312 MET A N 1
ATOM 2392 C CA . MET A 1 312 ? 23.626 -8.119 -17.985 1.00 78.88 312 MET A CA 1
ATOM 2393 C C . MET A 1 312 ? 22.449 -7.892 -17.021 1.00 78.88 312 MET A C 1
ATOM 2395 O O . MET A 1 312 ? 21.302 -8.062 -17.428 1.00 78.88 312 MET A O 1
ATOM 2399 N N . PRO A 1 313 ? 22.710 -7.494 -15.761 1.00 78.38 313 PRO A N 1
ATOM 2400 C CA . PRO A 1 313 ? 21.669 -7.372 -14.739 1.00 78.38 313 PRO A CA 1
ATOM 2401 C C . PRO A 1 313 ? 20.581 -6.341 -15.053 1.00 78.38 313 PRO A C 1
ATOM 2403 O O . PRO A 1 313 ? 19.466 -6.500 -14.582 1.00 78.38 313 PRO A O 1
ATOM 2406 N N . ILE A 1 314 ? 20.881 -5.318 -15.867 1.00 85.50 314 ILE A N 1
ATOM 2407 C CA . ILE A 1 314 ? 19.950 -4.211 -16.149 1.00 85.50 314 ILE A CA 1
ATOM 2408 C C . ILE A 1 314 ? 18.580 -4.688 -16.655 1.00 85.50 314 ILE A C 1
ATOM 2410 O O . ILE A 1 314 ? 17.570 -4.186 -16.190 1.00 85.50 314 ILE A O 1
ATOM 2414 N N . LEU A 1 315 ? 18.537 -5.694 -17.539 1.00 80.94 315 LEU A N 1
ATOM 2415 C CA . LEU A 1 315 ? 17.283 -6.207 -18.102 1.00 80.94 315 LEU A CA 1
ATOM 2416 C C . LEU A 1 315 ? 16.442 -6.939 -17.055 1.00 80.94 315 LEU A C 1
ATOM 2418 O O . LEU A 1 315 ? 15.226 -6.848 -17.099 1.00 80.94 315 LEU A O 1
ATOM 2422 N N . GLY A 1 316 ? 17.083 -7.653 -16.125 1.00 73.75 316 GLY A N 1
ATOM 2423 C CA . GLY A 1 316 ? 16.375 -8.308 -15.025 1.00 73.75 316 GLY A CA 1
ATOM 2424 C C . GLY A 1 316 ? 15.863 -7.289 -14.012 1.00 73.75 316 GLY A C 1
ATOM 2425 O O . GLY A 1 316 ? 14.691 -7.302 -13.671 1.00 73.75 316 GLY A O 1
ATOM 2426 N N . ASN A 1 317 ? 16.724 -6.358 -13.596 1.00 71.94 317 ASN A N 1
ATOM 2427 C CA . ASN A 1 317 ? 16.368 -5.344 -12.605 1.00 71.94 317 ASN A CA 1
ATOM 2428 C C . ASN A 1 317 ? 15.218 -4.448 -13.085 1.00 71.94 317 ASN A C 1
ATOM 2430 O O . ASN A 1 317 ? 14.284 -4.218 -12.328 1.00 71.94 317 ASN A O 1
ATOM 2434 N N . ILE A 1 318 ? 15.275 -3.972 -14.334 1.00 80.44 318 ILE A N 1
ATOM 2435 C CA . ILE A 1 318 ? 14.205 -3.139 -14.896 1.00 80.44 318 ILE A CA 1
ATOM 2436 C C . ILE A 1 318 ? 12.951 -3.985 -15.150 1.00 80.44 318 ILE A C 1
ATOM 2438 O O . ILE A 1 318 ? 11.857 -3.510 -14.896 1.00 80.44 318 ILE A O 1
ATOM 2442 N N . SER A 1 319 ? 13.062 -5.269 -15.534 1.00 83.56 319 SER A N 1
ATOM 2443 C CA . SER A 1 319 ? 11.856 -6.101 -15.678 1.00 83.56 319 SER A CA 1
ATOM 2444 C C . SER A 1 319 ? 11.053 -6.234 -14.382 1.00 83.56 319 SER A C 1
ATOM 2446 O O . SER A 1 319 ? 9.830 -6.240 -14.443 1.00 83.56 319 SER A O 1
ATOM 2448 N N . GLU A 1 320 ? 11.703 -6.293 -13.216 1.00 70.81 320 GLU A N 1
ATOM 2449 C CA . GLU A 1 320 ? 10.975 -6.319 -11.937 1.00 70.81 320 GLU A CA 1
ATOM 2450 C C . GLU A 1 320 ? 10.231 -4.999 -11.669 1.00 70.81 320 GLU A C 1
ATOM 2452 O O . GLU A 1 320 ? 9.114 -5.012 -11.152 1.00 70.81 320 GLU A O 1
ATOM 2457 N N . ALA A 1 321 ? 10.806 -3.861 -12.074 1.00 75.88 321 ALA A N 1
ATOM 2458 C CA . ALA A 1 321 ? 10.129 -2.567 -12.020 1.00 75.88 321 ALA A CA 1
ATOM 2459 C C . ALA A 1 321 ? 8.902 -2.524 -12.941 1.00 75.88 321 ALA A C 1
ATOM 2461 O O . ALA A 1 321 ? 7.800 -2.244 -12.469 1.00 75.88 321 ALA A O 1
ATOM 2462 N N . GLU A 1 322 ? 9.044 -2.936 -14.204 1.00 84.38 322 GLU A N 1
ATOM 2463 C CA . GLU A 1 322 ? 7.916 -2.931 -15.148 1.00 84.38 322 GLU A CA 1
ATOM 2464 C C . GLU A 1 322 ? 6.803 -3.899 -14.767 1.00 84.38 322 GLU A C 1
ATOM 2466 O O . GLU A 1 322 ? 5.621 -3.666 -15.035 1.00 84.38 322 GLU A O 1
ATOM 2471 N N . TYR A 1 323 ? 7.149 -4.993 -14.089 1.00 81.62 323 TYR A N 1
ATOM 2472 C CA . TYR A 1 323 ? 6.146 -5.868 -13.508 1.00 81.62 323 TYR A CA 1
ATOM 2473 C C . TYR A 1 323 ? 5.288 -5.120 -12.478 1.00 81.62 323 TYR A C 1
ATOM 2475 O O . TYR A 1 323 ? 4.055 -5.189 -12.530 1.00 81.62 323 TYR A O 1
ATOM 2483 N N . ARG A 1 324 ? 5.917 -4.365 -11.568 1.00 75.38 324 ARG A N 1
ATOM 2484 C CA . ARG A 1 324 ? 5.209 -3.545 -10.573 1.00 75.38 324 ARG A CA 1
ATOM 2485 C C . ARG A 1 324 ? 4.371 -2.457 -11.237 1.00 75.38 324 ARG A C 1
ATOM 2487 O O . ARG A 1 324 ? 3.193 -2.327 -10.892 1.00 75.38 324 ARG A O 1
ATOM 2494 N N . HIS A 1 325 ? 4.917 -1.749 -12.227 1.00 82.25 325 HIS A N 1
ATOM 2495 C CA . HIS A 1 325 ? 4.182 -0.744 -12.997 1.00 82.25 325 HIS A CA 1
ATOM 2496 C C . HIS A 1 325 ? 2.924 -1.326 -13.647 1.00 82.25 325 HIS A C 1
ATOM 2498 O O . HIS A 1 325 ? 1.812 -0.806 -13.479 1.00 82.25 325 HIS A O 1
ATOM 2504 N N . TRP A 1 326 ? 3.065 -2.475 -14.311 1.00 87.56 326 TRP A N 1
ATOM 2505 C CA . TRP A 1 326 ? 1.944 -3.190 -14.906 1.00 87.56 326 TRP A CA 1
ATOM 2506 C C . TRP A 1 326 ? 0.861 -3.512 -13.868 1.00 87.56 326 TRP A C 1
ATOM 2508 O O . TRP A 1 326 ? -0.319 -3.242 -14.119 1.00 87.56 326 TRP A O 1
ATOM 2518 N N . LYS A 1 327 ? 1.225 -4.027 -12.684 1.00 82.44 327 LYS A N 1
ATOM 2519 C CA . LYS A 1 327 ? 0.251 -4.352 -11.624 1.00 82.44 327 LYS A CA 1
ATOM 2520 C C . LYS A 1 327 ? -0.452 -3.126 -11.050 1.00 82.44 327 LYS A C 1
ATOM 2522 O O . LYS A 1 327 ? -1.668 -3.180 -10.854 1.00 82.44 327 LYS A O 1
ATOM 2527 N N . VAL A 1 328 ? 0.251 -2.011 -10.866 1.00 77.12 328 VAL A N 1
ATOM 2528 C CA . VAL A 1 328 ? -0.367 -0.737 -10.453 1.00 77.12 328 VAL A CA 1
ATOM 2529 C C . VAL A 1 328 ? -1.426 -0.299 -11.466 1.00 77.12 328 VAL A C 1
ATOM 2531 O O . VAL A 1 328 ? -2.549 0.052 -11.091 1.00 77.12 328 VAL A O 1
ATOM 2534 N N . LEU A 1 329 ? -1.135 -0.386 -12.768 1.00 86.56 329 LEU A N 1
ATOM 2535 C CA . LEU A 1 329 ? -2.125 -0.052 -13.794 1.00 86.56 329 LEU A CA 1
ATOM 2536 C C . LEU A 1 329 ? -3.286 -1.057 -13.847 1.00 86.56 329 LEU A C 1
ATOM 2538 O O . LEU A 1 329 ? -4.424 -0.637 -14.066 1.00 86.56 329 LEU A O 1
ATOM 2542 N N . GLN A 1 330 ? -3.057 -2.351 -13.590 1.00 83.81 330 GLN A N 1
ATOM 2543 C CA . GLN A 1 330 ? -4.141 -3.338 -13.459 1.00 83.81 330 GLN A CA 1
ATOM 2544 C C . GLN A 1 330 ? -5.102 -2.991 -12.309 1.00 83.81 330 GLN A C 1
ATOM 2546 O O . GLN A 1 330 ? -6.323 -3.091 -12.476 1.00 83.81 330 GLN A O 1
ATOM 2551 N N . ASN A 1 331 ? -4.586 -2.528 -11.165 1.00 74.38 331 ASN A N 1
ATOM 2552 C CA . ASN A 1 331 ? -5.409 -2.133 -10.015 1.00 74.38 331 ASN A CA 1
ATOM 2553 C C . ASN A 1 331 ? -6.363 -0.975 -10.352 1.00 74.38 331 ASN A C 1
ATOM 2555 O O . ASN A 1 331 ? -7.492 -0.921 -9.849 1.00 74.38 331 ASN A O 1
ATOM 2559 N N . LEU A 1 332 ? -5.983 -0.093 -11.283 1.00 79.88 332 LEU A N 1
ATOM 2560 C CA . LEU A 1 332 ? -6.868 0.968 -11.767 1.00 79.88 332 LEU A CA 1
ATOM 2561 C C . LEU A 1 332 ? -8.093 0.423 -12.516 1.00 79.88 332 LEU A C 1
ATOM 2563 O O . LEU A 1 332 ? -9.178 0.987 -12.370 1.00 79.88 332 LEU A O 1
ATOM 2567 N N . PHE A 1 333 ? -7.992 -0.693 -13.244 1.00 85.44 333 PHE A N 1
ATOM 2568 C CA . PHE A 1 333 ? -9.168 -1.307 -13.883 1.00 85.44 333 PHE A CA 1
ATOM 2569 C C . PHE A 1 333 ? -10.174 -1.815 -12.850 1.00 85.44 333 PHE A C 1
ATOM 2571 O O . PHE A 1 333 ? -11.377 -1.605 -13.013 1.00 85.44 333 PHE A O 1
ATOM 2578 N N . VAL A 1 334 ? -9.696 -2.393 -11.744 1.00 76.44 334 VAL A N 1
ATOM 2579 C CA . VAL A 1 334 ? -10.556 -2.796 -10.619 1.00 76.44 334 VAL A CA 1
ATOM 2580 C C . VAL A 1 334 ? -11.239 -1.569 -10.016 1.00 76.44 334 VAL A C 1
ATOM 2582 O O . VAL A 1 334 ? -12.466 -1.531 -9.894 1.00 76.44 334 VAL A O 1
ATOM 2585 N N . LYS A 1 335 ? -10.460 -0.525 -9.713 1.00 72.94 335 LYS A N 1
ATOM 2586 C CA . LYS A 1 335 ? -10.947 0.726 -9.118 1.00 72.94 335 LYS A CA 1
ATOM 2587 C C . LYS A 1 335 ? -12.023 1.409 -9.959 1.00 72.94 335 LYS A C 1
ATOM 2589 O O . LYS A 1 335 ? -13.038 1.857 -9.423 1.00 72.94 335 LYS A O 1
ATOM 2594 N N . TYR A 1 336 ? -11.812 1.491 -11.269 1.00 79.75 336 TYR A N 1
ATOM 2595 C CA . TYR A 1 336 ? -12.733 2.145 -12.196 1.00 79.75 336 TYR A CA 1
ATOM 2596 C C . TYR A 1 336 ? -13.851 1.225 -12.700 1.00 79.75 336 TYR A C 1
ATOM 2598 O O . TYR A 1 336 ? -14.733 1.689 -13.421 1.00 79.75 336 TYR A O 1
ATOM 2606 N N . SER A 1 337 ? -13.881 -0.039 -12.255 1.00 81.88 337 SER A N 1
ATOM 2607 C CA . SER A 1 337 ? -14.831 -1.061 -12.717 1.00 81.88 337 SER A CA 1
ATOM 2608 C C . SER A 1 337 ? -14.783 -1.276 -14.238 1.00 81.88 337 SER A C 1
ATOM 2610 O O . SER A 1 337 ? -15.817 -1.469 -14.880 1.00 81.88 337 SER A O 1
ATOM 2612 N N . GLU A 1 338 ? -13.578 -1.235 -14.804 1.00 90.56 338 GLU A N 1
ATOM 2613 C CA . GLU A 1 338 ? -13.290 -1.425 -16.226 1.00 90.56 338 GLU A CA 1
ATOM 2614 C C . GLU A 1 338 ? -12.701 -2.818 -16.486 1.00 90.56 338 GLU A C 1
ATOM 2616 O O . GLU A 1 338 ? -12.247 -3.511 -15.578 1.00 90.56 338 GLU A O 1
ATOM 2621 N N . THR A 1 339 ? -12.724 -3.263 -17.744 1.00 92.44 339 THR A N 1
ATOM 2622 C CA . THR A 1 339 ? -12.121 -4.552 -18.123 1.00 92.44 339 THR A CA 1
ATOM 2623 C C . THR A 1 339 ? -10.635 -4.378 -18.412 1.00 92.44 339 THR A C 1
ATOM 2625 O O . THR A 1 339 ? -10.278 -3.647 -19.334 1.00 92.44 339 THR A O 1
ATOM 2628 N N . ASP A 1 340 ? -9.790 -5.080 -17.659 1.00 92.69 340 ASP A N 1
ATOM 2629 C CA . ASP A 1 340 ? -8.347 -5.142 -17.894 1.00 92.69 340 ASP A CA 1
ATOM 2630 C C . ASP A 1 340 ? -8.046 -5.840 -19.238 1.00 92.69 340 ASP A C 1
ATOM 2632 O O . ASP A 1 340 ? -8.399 -7.012 -19.416 1.00 92.69 340 ASP A O 1
ATOM 2636 N N . PRO A 1 341 ? -7.406 -5.158 -20.207 1.00 96.12 341 PRO A N 1
ATOM 2637 C CA . PRO A 1 341 ? -7.134 -5.723 -21.525 1.00 96.12 341 PRO A CA 1
ATOM 2638 C C . PRO A 1 341 ? -5.984 -6.743 -21.529 1.00 96.12 341 PRO A C 1
ATOM 2640 O O . PRO A 1 341 ? -5.740 -7.367 -22.563 1.00 96.12 341 PRO A O 1
ATOM 2643 N N . THR A 1 342 ? -5.276 -6.908 -20.409 1.00 95.75 342 THR A N 1
ATOM 2644 C CA . THR A 1 342 ? -4.171 -7.864 -20.239 1.00 95.75 342 THR A CA 1
ATOM 2645 C C . THR A 1 342 ? -4.619 -9.218 -19.682 1.00 95.75 342 THR A C 1
ATOM 2647 O O . THR A 1 342 ? -3.785 -10.094 -19.449 1.00 95.75 342 THR A O 1
ATOM 2650 N N . LYS A 1 343 ? -5.935 -9.418 -19.513 1.00 92.19 343 LYS A N 1
ATOM 2651 C CA . LYS A 1 343 ? -6.553 -10.657 -19.022 1.00 92.19 343 LYS A CA 1
ATOM 2652 C C . LYS A 1 343 ? -7.587 -11.221 -20.006 1.00 92.19 343 LYS A C 1
ATOM 2654 O O . LYS A 1 343 ? -8.200 -10.488 -20.783 1.00 92.19 343 LYS A O 1
ATOM 2659 N N . ASP A 1 344 ? -7.809 -12.534 -19.951 1.00 87.62 344 ASP A N 1
ATOM 2660 C CA . ASP A 1 344 ? -8.989 -13.221 -20.494 1.00 87.62 344 ASP A CA 1
ATOM 2661 C C . ASP A 1 344 ? -9.862 -13.707 -19.325 1.00 87.62 344 ASP A C 1
ATOM 2663 O O . ASP A 1 344 ? -9.642 -14.769 -18.734 1.00 87.62 344 ASP A O 1
ATOM 2667 N N . GLY A 1 345 ? -10.826 -12.870 -18.933 1.00 84.75 345 GLY A N 1
ATOM 2668 C CA . GLY A 1 345 ? -11.563 -13.046 -17.683 1.00 84.75 345 GLY A CA 1
ATOM 2669 C C . GLY A 1 345 ? -10.658 -12.795 -16.477 1.00 84.75 345 GLY A C 1
ATOM 2670 O O . GLY A 1 345 ? -10.069 -11.725 -16.365 1.00 84.75 345 GLY A O 1
ATOM 2671 N N . ASP A 1 346 ? -10.539 -13.787 -15.594 1.00 78.88 346 ASP A N 1
ATOM 2672 C CA . ASP A 1 346 ? -9.719 -13.702 -14.376 1.00 78.88 346 ASP A CA 1
ATOM 2673 C C . ASP A 1 346 ? -8.285 -14.236 -14.578 1.00 78.88 346 ASP A C 1
ATOM 2675 O O . ASP A 1 346 ? -7.540 -14.398 -13.614 1.00 78.88 346 ASP A O 1
ATOM 2679 N N . ILE A 1 347 ? -7.905 -14.563 -15.819 1.00 80.50 347 ILE A N 1
ATOM 2680 C CA . ILE A 1 347 ? -6.618 -15.185 -16.160 1.00 80.50 347 ILE A CA 1
ATOM 2681 C C . ILE A 1 347 ? -5.762 -14.181 -16.929 1.00 80.50 347 ILE A C 1
ATOM 2683 O O . ILE A 1 347 ? -6.226 -13.601 -17.907 1.00 80.50 347 ILE A O 1
ATOM 2687 N N . GLU A 1 348 ? -4.511 -13.996 -16.517 1.00 89.38 348 GLU A N 1
ATOM 2688 C CA . GLU A 1 348 ? -3.543 -13.162 -17.238 1.00 89.38 348 GLU A CA 1
ATOM 2689 C C . GLU A 1 348 ? -3.188 -13.771 -18.595 1.00 89.38 348 GLU A C 1
ATOM 2691 O O . GLU A 1 348 ? -3.056 -14.988 -18.732 1.00 89.38 348 GLU A O 1
ATOM 2696 N N . LEU A 1 349 ? -3.074 -12.923 -19.618 1.00 91.88 349 LEU A N 1
ATOM 2697 C CA . LEU A 1 349 ? -2.626 -13.360 -20.935 1.00 91.88 349 LEU A CA 1
ATOM 2698 C C . LEU A 1 349 ? -1.160 -13.794 -20.866 1.00 91.88 349 LEU A C 1
ATOM 2700 O O . LEU A 1 349 ? -0.335 -13.078 -20.304 1.00 91.88 34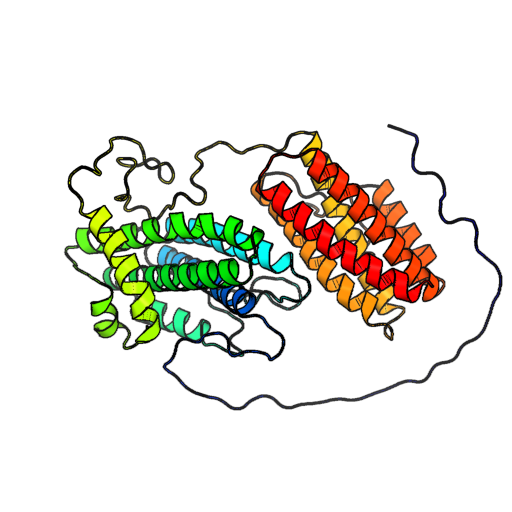9 LEU A O 1
ATOM 2704 N N . ASP A 1 350 ? -0.845 -14.930 -21.494 1.00 92.62 350 ASP A N 1
ATOM 2705 C CA . ASP A 1 350 ? 0.530 -15.428 -21.587 1.00 92.62 350 ASP A CA 1
ATOM 2706 C C . ASP A 1 350 ? 1.466 -14.414 -22.279 1.00 92.62 350 ASP A C 1
ATOM 2708 O O . ASP A 1 350 ? 1.033 -13.533 -23.036 1.00 92.62 350 ASP A O 1
ATOM 2712 N N . ILE A 1 351 ? 2.771 -14.601 -22.061 1.00 91.44 351 ILE A N 1
ATOM 2713 C CA . ILE A 1 351 ? 3.841 -13.793 -22.654 1.00 91.44 351 ILE A CA 1
ATOM 2714 C C . ILE A 1 351 ? 3.664 -13.657 -24.171 1.00 91.44 351 ILE A C 1
ATOM 2716 O O . ILE A 1 351 ? 3.512 -14.654 -24.885 1.00 91.44 351 ILE A O 1
ATOM 2720 N N . GLY A 1 352 ? 3.712 -12.417 -24.661 1.00 92.25 352 GLY A N 1
ATOM 2721 C CA . GLY A 1 352 ? 3.562 -12.080 -26.075 1.00 92.25 352 GLY A CA 1
ATOM 2722 C C . GLY A 1 352 ? 2.113 -12.024 -26.577 1.00 92.25 352 GLY A C 1
ATOM 2723 O O . GLY A 1 352 ? 1.899 -11.820 -27.770 1.00 92.25 352 GLY A O 1
ATOM 2724 N N . LEU A 1 353 ? 1.102 -12.203 -25.715 1.00 93.62 353 LEU A N 1
ATOM 2725 C CA . LEU A 1 353 ? -0.320 -12.118 -26.084 1.00 93.62 353 LEU A CA 1
ATOM 2726 C C . LEU A 1 353 ? -0.984 -10.846 -25.518 1.00 93.62 353 LEU A C 1
ATOM 2728 O O . LEU A 1 353 ? -0.886 -10.573 -24.322 1.00 93.62 353 LEU A O 1
ATOM 2732 N N . TYR A 1 354 ? -1.707 -10.087 -26.361 1.00 91.69 354 TYR A N 1
ATOM 2733 C CA . TYR A 1 354 ? -2.243 -8.753 -25.991 1.00 91.69 354 TYR A CA 1
ATOM 2734 C C . TYR A 1 354 ? -3.702 -8.461 -26.386 1.00 91.69 354 TYR A C 1
ATOM 2736 O O . TYR A 1 354 ? -4.166 -7.330 -26.216 1.00 91.69 354 TYR A O 1
ATOM 2744 N N . ASN A 1 355 ? -4.436 -9.431 -26.948 1.00 88.56 355 ASN A N 1
ATOM 2745 C CA . ASN A 1 355 ? -5.777 -9.205 -27.526 1.00 88.56 355 ASN A CA 1
ATOM 2746 C C . ASN A 1 355 ? -5.835 -7.984 -28.481 1.00 88.56 355 ASN A C 1
ATOM 2748 O O . ASN A 1 355 ? -6.867 -7.323 -28.621 1.00 88.56 355 ASN A O 1
ATOM 2752 N N . ASP A 1 356 ? -4.705 -7.672 -29.117 1.00 91.31 356 ASP A N 1
ATOM 2753 C CA . ASP A 1 356 ? -4.458 -6.497 -29.946 1.00 91.31 356 ASP A CA 1
ATOM 2754 C C . ASP A 1 356 ? -3.308 -6.823 -30.904 1.00 91.31 356 ASP A C 1
ATOM 2756 O O . ASP A 1 356 ? -2.180 -7.078 -30.470 1.00 91.31 356 ASP A O 1
ATOM 2760 N N . ASP A 1 357 ? -3.623 -6.889 -32.198 1.00 93.00 357 ASP A N 1
ATOM 2761 C CA . ASP A 1 357 ? -2.668 -7.298 -33.231 1.00 93.00 357 ASP A CA 1
ATOM 2762 C C . ASP A 1 357 ? -1.483 -6.319 -33.304 1.00 93.00 357 ASP A C 1
ATOM 2764 O O . ASP A 1 357 ? -0.350 -6.757 -33.479 1.00 93.00 357 ASP A O 1
ATOM 2768 N N . ASP A 1 358 ? -1.717 -5.014 -33.099 1.00 92.12 358 ASP A N 1
ATOM 2769 C CA . ASP A 1 358 ? -0.659 -4.001 -33.186 1.00 92.12 358 ASP A CA 1
ATOM 2770 C C . ASP A 1 358 ? 0.341 -4.146 -32.015 1.00 92.12 358 ASP A C 1
ATOM 2772 O O . ASP A 1 358 ? 1.543 -3.980 -32.212 1.00 92.12 358 ASP A O 1
ATOM 2776 N N . MET A 1 359 ? -0.130 -4.500 -30.810 1.00 93.94 359 MET A N 1
ATOM 2777 C CA . MET A 1 359 ? 0.744 -4.773 -29.651 1.00 93.94 359 MET A CA 1
ATOM 2778 C C . MET A 1 359 ? 1.479 -6.110 -29.773 1.00 93.94 359 MET A C 1
ATOM 2780 O O . MET A 1 359 ? 2.639 -6.215 -29.387 1.00 93.94 359 MET A O 1
ATOM 2784 N N . THR A 1 360 ? 0.828 -7.121 -30.352 1.00 93.75 360 THR A N 1
ATOM 2785 C CA . THR A 1 360 ? 1.470 -8.417 -30.627 1.00 93.75 360 THR A CA 1
ATOM 2786 C C . THR A 1 360 ? 2.612 -8.246 -31.636 1.00 93.75 360 THR A C 1
ATOM 2788 O O . THR A 1 360 ? 3.718 -8.728 -31.405 1.00 93.75 360 THR A O 1
ATOM 2791 N N . ASP A 1 361 ? 2.378 -7.486 -32.713 1.00 94.62 361 ASP A N 1
ATOM 2792 C CA . ASP A 1 361 ? 3.406 -7.153 -33.705 1.00 94.62 361 ASP A CA 1
ATOM 2793 C C . ASP A 1 361 ? 4.550 -6.323 -33.086 1.00 94.62 361 ASP A C 1
ATOM 2795 O O . ASP A 1 361 ? 5.717 -6.547 -33.414 1.00 94.62 361 ASP A O 1
ATOM 2799 N N . ALA A 1 362 ? 4.239 -5.386 -32.181 1.00 94.75 362 ALA A N 1
ATOM 2800 C CA . ALA A 1 362 ? 5.243 -4.583 -31.480 1.00 94.75 362 ALA A CA 1
ATOM 2801 C C . ALA A 1 362 ? 6.148 -5.439 -30.576 1.00 94.75 362 ALA A C 1
ATOM 2803 O O . ALA A 1 362 ? 7.372 -5.295 -30.630 1.00 94.75 362 ALA A O 1
ATOM 2804 N N . TYR A 1 363 ? 5.566 -6.367 -29.811 1.00 97.38 363 TYR A N 1
ATOM 2805 C CA . TYR A 1 363 ? 6.314 -7.335 -29.007 1.00 97.38 363 TYR A CA 1
ATOM 2806 C C . TYR A 1 363 ? 7.246 -8.189 -29.882 1.00 97.38 363 TYR A C 1
ATOM 2808 O O . TYR A 1 363 ? 8.446 -8.289 -29.613 1.00 97.38 363 TYR A O 1
ATOM 2816 N N . ASP A 1 364 ? 6.724 -8.753 -30.976 1.00 97.12 364 ASP A N 1
ATOM 2817 C CA . ASP A 1 364 ? 7.505 -9.582 -31.899 1.00 97.12 364 ASP A CA 1
ATOM 2818 C C . ASP A 1 364 ? 8.658 -8.796 -32.555 1.00 97.12 364 ASP A C 1
ATOM 2820 O O . ASP A 1 364 ? 9.760 -9.332 -32.728 1.00 97.12 364 ASP A O 1
ATOM 2824 N N . GLU A 1 365 ? 8.441 -7.521 -32.907 1.00 97.06 365 GLU A N 1
ATOM 2825 C CA . GLU A 1 365 ? 9.488 -6.640 -33.442 1.00 97.06 365 GLU A CA 1
ATOM 2826 C C . GLU A 1 365 ? 10.566 -6.343 -32.389 1.00 97.06 365 GLU A C 1
ATOM 2828 O O . GLU A 1 365 ? 11.758 -6.449 -32.699 1.00 97.06 365 GLU A O 1
ATOM 2833 N N . ALA A 1 366 ? 10.171 -6.048 -31.146 1.00 97.56 366 ALA A N 1
ATOM 2834 C CA . ALA A 1 366 ? 11.088 -5.790 -30.036 1.00 97.56 366 ALA A CA 1
ATOM 2835 C C . ALA A 1 366 ? 11.967 -7.013 -29.726 1.00 97.56 366 ALA A C 1
ATOM 2837 O O . ALA A 1 366 ? 13.196 -6.904 -29.694 1.00 97.56 366 ALA A O 1
ATOM 2838 N N . ILE A 1 367 ? 11.372 -8.204 -29.598 1.00 97.94 367 ILE A N 1
ATOM 2839 C CA . ILE A 1 367 ? 12.120 -9.459 -29.407 1.00 97.94 367 ILE A CA 1
ATOM 2840 C C . ILE A 1 367 ? 13.009 -9.760 -30.617 1.00 97.94 367 ILE A C 1
ATOM 2842 O O . ILE A 1 367 ? 14.172 -10.149 -30.464 1.00 97.94 367 ILE A O 1
ATOM 2846 N N . GLY A 1 368 ? 12.486 -9.568 -31.830 1.00 97.44 368 GLY A N 1
ATOM 2847 C CA . GLY A 1 368 ? 13.209 -9.816 -33.072 1.00 97.44 368 GLY A CA 1
ATOM 2848 C C . GLY A 1 368 ? 14.441 -8.928 -33.236 1.00 97.44 368 GLY A C 1
ATOM 2849 O O . GLY A 1 368 ? 15.476 -9.413 -33.697 1.00 97.44 368 GLY A O 1
ATOM 2850 N N . TYR A 1 369 ? 14.351 -7.653 -32.853 1.00 96.94 369 TYR A N 1
ATOM 2851 C CA . TYR A 1 369 ? 15.471 -6.716 -32.892 1.00 96.94 369 TYR A CA 1
ATOM 2852 C C . TYR A 1 369 ? 16.441 -6.935 -31.727 1.00 96.94 369 TYR A C 1
ATOM 2854 O O . TYR A 1 369 ? 17.638 -7.147 -31.954 1.00 96.94 369 TYR A O 1
ATOM 2862 N N . GLY A 1 370 ? 15.925 -6.954 -30.497 1.00 96.81 370 GLY A N 1
ATOM 2863 C CA . GLY A 1 370 ? 16.715 -7.090 -29.278 1.00 96.81 370 GLY A CA 1
ATOM 2864 C C . GLY A 1 370 ? 17.468 -8.413 -29.190 1.00 96.81 370 GLY A C 1
ATOM 2865 O O . GLY A 1 370 ? 18.597 -8.448 -28.713 1.00 96.81 370 GLY A O 1
ATOM 2866 N N . GLY A 1 371 ? 16.909 -9.497 -29.734 1.00 96.50 371 GLY A N 1
ATOM 2867 C CA . GLY A 1 371 ? 17.540 -10.820 -29.739 1.00 96.50 371 GLY A CA 1
ATOM 2868 C C . GLY A 1 371 ? 18.751 -10.966 -30.672 1.00 96.50 371 GLY A C 1
ATOM 2869 O O . GLY A 1 371 ? 19.419 -12.004 -30.653 1.00 96.50 371 GLY A O 1
ATOM 2870 N N . VAL A 1 372 ? 19.062 -9.968 -31.510 1.00 97.12 372 VAL A N 1
ATOM 2871 C CA . VAL A 1 372 ? 20.197 -10.042 -32.451 1.00 97.12 372 VAL A CA 1
ATOM 2872 C C . VAL A 1 372 ? 21.538 -9.846 -31.741 1.00 97.12 372 VAL A C 1
ATOM 2874 O O . VAL A 1 372 ? 22.507 -10.550 -32.050 1.00 97.12 372 VAL A O 1
ATOM 2877 N N . SER A 1 373 ? 21.626 -8.906 -30.799 1.00 96.06 373 SER A N 1
ATOM 2878 C CA . SER A 1 373 ? 22.823 -8.674 -29.988 1.00 96.06 373 SER A CA 1
ATOM 2879 C C . SER A 1 373 ? 22.498 -7.908 -28.709 1.00 96.06 373 SER A C 1
ATOM 2881 O O . SER A 1 373 ? 21.502 -7.199 -28.643 1.00 96.06 373 SER A O 1
ATOM 2883 N N . LEU A 1 374 ? 23.396 -7.980 -27.721 1.00 94.25 374 LEU A N 1
ATOM 2884 C CA . LEU A 1 374 ? 23.248 -7.238 -26.468 1.00 94.25 374 LEU A CA 1
ATOM 2885 C C . LEU A 1 374 ? 23.066 -5.729 -26.698 1.00 94.25 374 LEU A C 1
ATOM 2887 O O . LEU A 1 374 ? 22.237 -5.127 -26.034 1.00 94.25 374 LEU A O 1
ATOM 2891 N N . LEU A 1 375 ? 23.794 -5.129 -27.649 1.00 95.25 375 LEU A N 1
ATOM 2892 C CA . LEU A 1 375 ? 23.623 -3.710 -27.983 1.00 95.25 375 LEU A CA 1
ATOM 2893 C C . LEU A 1 375 ? 22.187 -3.422 -28.436 1.00 95.25 375 LEU A C 1
ATOM 2895 O O . LEU A 1 375 ? 21.572 -2.478 -27.963 1.00 95.25 375 LEU A O 1
ATOM 2899 N N . GLN A 1 376 ? 21.634 -4.275 -29.296 1.00 97.44 376 GLN A N 1
ATOM 2900 C CA . GLN A 1 376 ? 20.272 -4.108 -29.802 1.00 97.44 376 GLN A CA 1
ATOM 2901 C C . GLN A 1 376 ? 19.224 -4.385 -28.723 1.00 97.44 376 GLN A C 1
ATOM 2903 O O . GLN A 1 376 ? 18.156 -3.786 -28.760 1.00 97.44 376 GLN A O 1
ATOM 2908 N N . ALA A 1 377 ? 19.520 -5.234 -27.736 1.00 96.44 377 ALA A N 1
ATOM 2909 C CA . ALA A 1 377 ? 18.680 -5.384 -26.551 1.00 96.44 377 ALA A CA 1
ATOM 2910 C C . ALA A 1 377 ? 18.644 -4.097 -25.710 1.00 96.44 377 ALA A C 1
ATOM 2912 O O . ALA A 1 377 ? 17.568 -3.686 -25.293 1.00 96.44 377 ALA A O 1
ATOM 2913 N N . MET A 1 378 ? 19.788 -3.429 -25.514 1.00 96.38 378 MET A N 1
ATOM 2914 C CA . MET A 1 378 ? 19.836 -2.137 -24.809 1.00 96.38 378 MET A CA 1
ATOM 2915 C C . MET A 1 378 ? 19.122 -1.033 -25.599 1.00 96.38 378 MET A C 1
ATOM 2917 O O . MET A 1 378 ? 18.383 -0.246 -25.021 1.00 96.38 378 MET A O 1
ATOM 2921 N N . GLU A 1 379 ? 19.292 -1.005 -26.926 1.00 96.19 379 GLU A N 1
ATOM 2922 C CA . GLU A 1 379 ? 18.550 -0.092 -27.805 1.00 96.19 379 GLU A CA 1
ATOM 2923 C C . GLU A 1 379 ? 17.041 -0.370 -27.766 1.00 96.19 379 GLU A C 1
ATOM 2925 O O . GLU A 1 379 ? 16.256 0.569 -27.786 1.00 96.19 379 GLU A O 1
ATOM 2930 N N . THR A 1 380 ? 16.631 -1.643 -27.688 1.00 97.38 380 THR A N 1
ATOM 2931 C CA . THR A 1 380 ? 15.216 -2.028 -27.541 1.00 97.38 380 THR A CA 1
ATOM 2932 C C . THR A 1 380 ? 14.643 -1.474 -26.241 1.00 97.38 380 THR A C 1
ATOM 2934 O O . THR A 1 380 ? 13.584 -0.859 -26.289 1.00 97.38 380 THR A O 1
ATOM 2937 N N . GLY A 1 381 ? 15.364 -1.621 -25.123 1.00 95.81 381 GLY A N 1
ATOM 2938 C CA . GLY A 1 381 ? 14.994 -1.008 -23.844 1.00 95.81 381 GLY A CA 1
ATOM 2939 C C . GLY A 1 381 ? 14.825 0.502 -23.957 1.00 95.81 381 GLY A C 1
ATOM 2940 O O . GLY A 1 381 ? 13.734 1.012 -23.762 1.00 95.81 381 GLY A O 1
ATOM 2941 N N . ALA A 1 382 ? 15.851 1.217 -24.429 1.00 96.69 382 ALA A N 1
ATOM 2942 C CA . ALA A 1 382 ? 15.770 2.671 -24.603 1.00 96.69 382 ALA A CA 1
ATOM 2943 C C . ALA A 1 382 ? 14.603 3.128 -25.509 1.00 96.69 382 ALA 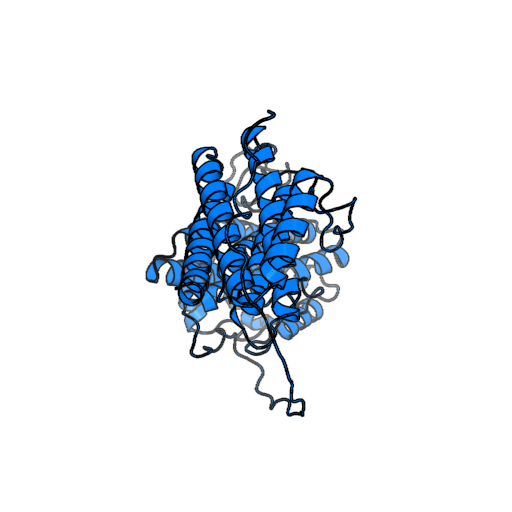A C 1
ATOM 2945 O O . ALA A 1 382 ? 14.055 4.211 -25.311 1.00 96.69 382 ALA A O 1
ATOM 2946 N N . ILE A 1 383 ? 14.225 2.336 -26.520 1.00 97.12 383 ILE A N 1
ATOM 2947 C CA . ILE A 1 383 ? 13.077 2.634 -27.389 1.00 97.12 383 ILE A CA 1
ATOM 2948 C C . ILE A 1 383 ? 11.749 2.484 -26.638 1.00 97.12 383 ILE A C 1
ATOM 2950 O O . ILE A 1 383 ? 10.862 3.313 -26.844 1.00 97.12 383 ILE A O 1
ATOM 2954 N N . ILE A 1 384 ? 11.607 1.439 -25.820 1.00 97.62 384 ILE A N 1
ATOM 2955 C CA . ILE A 1 384 ? 10.388 1.164 -25.052 1.00 97.62 384 ILE A CA 1
ATOM 2956 C C . ILE A 1 384 ? 10.203 2.230 -23.963 1.00 97.62 384 ILE A C 1
ATOM 2958 O O . ILE A 1 384 ? 9.188 2.920 -24.005 1.00 97.62 384 ILE A O 1
ATOM 2962 N N . GLU A 1 385 ? 11.230 2.513 -23.156 1.00 96.75 385 GLU A N 1
ATOM 2963 C CA . GLU A 1 385 ? 11.163 3.555 -22.110 1.00 96.75 385 GLU A CA 1
ATOM 2964 C C . GLU A 1 385 ? 10.821 4.939 -22.677 1.00 96.75 385 GLU A C 1
ATOM 2966 O O . GLU A 1 385 ? 10.056 5.726 -22.121 1.00 96.75 385 GLU A O 1
ATOM 2971 N N . GLN A 1 386 ? 11.379 5.273 -23.846 1.00 97.31 386 GLN A N 1
ATOM 2972 C CA . GLN A 1 386 ? 11.058 6.537 -24.502 1.00 97.31 386 GLN A CA 1
ATOM 2973 C C . GLN A 1 386 ? 9.592 6.586 -24.963 1.00 97.31 386 GLN A C 1
ATOM 2975 O O . GLN A 1 386 ? 8.985 7.663 -24.960 1.00 97.31 386 GLN A O 1
ATOM 2980 N N . LEU A 1 387 ? 9.032 5.447 -25.383 1.00 96.38 387 LEU A N 1
ATOM 2981 C CA . LEU A 1 387 ? 7.628 5.323 -25.768 1.00 96.38 387 LEU A CA 1
ATOM 2982 C C . LEU A 1 387 ? 6.703 5.420 -24.546 1.00 96.38 387 LEU A C 1
ATOM 2984 O O . LEU A 1 387 ? 5.650 6.056 -24.659 1.00 96.38 387 LEU A O 1
ATOM 2988 N N . GLU A 1 388 ? 7.088 4.852 -23.405 1.00 96.50 388 GLU A N 1
ATOM 2989 C CA . GLU A 1 388 ? 6.366 4.954 -22.127 1.00 96.50 388 GLU A CA 1
ATOM 2990 C C . GLU A 1 388 ? 6.339 6.395 -21.630 1.00 96.50 388 GLU A C 1
ATOM 2992 O O . GLU A 1 388 ? 5.254 6.979 -21.526 1.00 96.50 388 GLU A O 1
ATOM 2997 N N . LEU A 1 389 ? 7.501 7.047 -21.536 1.00 95.56 389 LEU A N 1
ATOM 2998 C CA . LEU A 1 389 ? 7.617 8.467 -21.192 1.00 95.56 389 LEU A CA 1
ATOM 2999 C C . LEU A 1 389 ? 6.739 9.366 -22.065 1.00 95.56 389 LEU A C 1
ATOM 3001 O O . LEU A 1 389 ? 6.022 10.234 -21.554 1.00 95.56 389 LEU A O 1
ATOM 3005 N N . ASP A 1 390 ? 6.782 9.193 -23.389 1.00 96.06 390 ASP A N 1
ATOM 3006 C CA . ASP A 1 390 ? 5.960 9.981 -24.311 1.00 96.06 390 ASP A CA 1
ATOM 3007 C C . ASP A 1 390 ? 4.462 9.741 -24.061 1.00 96.06 390 ASP A C 1
ATOM 3009 O O . ASP A 1 390 ? 3.647 10.671 -24.121 1.00 96.06 390 ASP A O 1
ATOM 3013 N N . SER A 1 391 ? 4.080 8.502 -23.765 1.00 96.75 391 SER A N 1
ATOM 3014 C CA . SER A 1 391 ? 2.689 8.098 -23.546 1.00 96.75 391 SER A CA 1
ATOM 3015 C C . SER A 1 391 ? 2.152 8.609 -22.213 1.00 96.75 391 SER A C 1
ATOM 3017 O O . SER A 1 391 ? 1.075 9.215 -22.189 1.00 96.75 391 SER A O 1
ATOM 3019 N N . LEU A 1 392 ? 2.928 8.480 -21.137 1.00 96.81 392 LEU A N 1
ATOM 3020 C CA . LEU A 1 392 ? 2.603 8.985 -19.805 1.00 96.81 392 LEU A CA 1
ATOM 3021 C C . LEU A 1 392 ? 2.507 10.507 -19.783 1.00 96.81 392 LEU A C 1
ATOM 3023 O O . LEU A 1 392 ? 1.525 11.045 -19.277 1.00 96.81 392 LEU A O 1
ATOM 3027 N N . ASN A 1 393 ? 3.445 11.230 -20.407 1.00 96.75 393 ASN A N 1
ATOM 3028 C CA . ASN A 1 393 ? 3.366 12.694 -20.497 1.00 96.75 393 ASN A CA 1
ATOM 3029 C C . ASN A 1 393 ? 2.095 13.152 -21.233 1.00 96.75 393 ASN A C 1
ATOM 3031 O O . ASN A 1 393 ? 1.442 14.126 -20.837 1.00 96.75 393 ASN A O 1
ATOM 3035 N N . ASN A 1 394 ? 1.706 12.440 -22.295 1.00 96.44 394 ASN A N 1
ATOM 3036 C CA . ASN A 1 394 ? 0.462 12.716 -23.009 1.00 96.44 394 ASN A CA 1
ATOM 3037 C C . ASN A 1 394 ? -0.780 12.377 -22.171 1.00 96.44 394 ASN A C 1
ATOM 3039 O O . ASN A 1 394 ? -1.768 13.109 -22.257 1.00 96.44 394 ASN A O 1
ATOM 3043 N N . ALA A 1 395 ? -0.770 11.279 -21.412 1.00 96.50 395 ALA A N 1
ATOM 3044 C CA . ALA A 1 395 ? -1.869 10.874 -20.533 1.00 96.50 395 ALA A CA 1
ATOM 3045 C C . ALA A 1 395 ? -2.033 11.848 -19.353 1.00 96.50 395 ALA A C 1
ATOM 3047 O O . ALA A 1 395 ? -3.135 12.343 -19.108 1.00 96.50 395 ALA A O 1
ATOM 3048 N N . LEU A 1 396 ? -0.927 12.237 -18.709 1.00 93.25 396 LEU A N 1
ATOM 3049 C CA . LEU A 1 396 ? -0.876 13.229 -17.631 1.00 93.25 396 LEU A CA 1
ATOM 3050 C C . LEU A 1 396 ? -1.465 14.577 -18.070 1.00 93.25 396 LEU A C 1
ATOM 3052 O O . LEU A 1 396 ? -2.251 15.184 -17.349 1.00 93.25 396 LEU A O 1
ATOM 3056 N N . GLY A 1 397 ? -1.166 15.025 -19.294 1.00 92.94 397 GLY A N 1
ATOM 3057 C CA . GLY A 1 397 ? -1.744 16.249 -19.861 1.00 92.94 397 GLY A CA 1
ATOM 3058 C C . GLY A 1 397 ? -3.242 16.169 -20.196 1.00 92.94 397 GLY A C 1
ATOM 3059 O O . GLY A 1 397 ? -3.842 17.194 -20.537 1.00 92.94 397 GLY A O 1
ATOM 3060 N N . ARG A 1 398 ? -3.846 14.975 -20.143 1.00 95.12 398 ARG A N 1
ATOM 3061 C CA . ARG A 1 398 ? -5.245 14.702 -20.515 1.00 95.12 398 ARG A CA 1
ATOM 3062 C C . ARG A 1 398 ? -6.125 14.259 -19.346 1.00 95.12 398 ARG A C 1
ATOM 3064 O O . ARG A 1 398 ? -7.334 14.154 -19.546 1.00 95.12 398 ARG A O 1
ATOM 3071 N N . THR A 1 399 ? -5.560 14.083 -18.154 1.00 89.12 399 THR A N 1
ATOM 3072 C CA . THR A 1 399 ? -6.295 13.746 -16.931 1.00 89.12 399 THR A CA 1
ATOM 3073 C C . THR A 1 399 ? -6.331 14.915 -15.950 1.00 89.12 399 THR A C 1
ATOM 3075 O O . THR A 1 399 ? -5.484 15.808 -15.953 1.00 89.12 399 THR A O 1
ATOM 3078 N N . THR A 1 400 ? -7.353 14.918 -15.101 1.00 84.50 400 THR A N 1
ATOM 3079 C CA . THR A 1 400 ? -7.388 15.740 -13.876 1.00 84.50 400 THR A CA 1
ATOM 3080 C C . THR A 1 400 ? -7.727 14.900 -12.647 1.00 84.50 400 THR A C 1
ATOM 3082 O O . THR A 1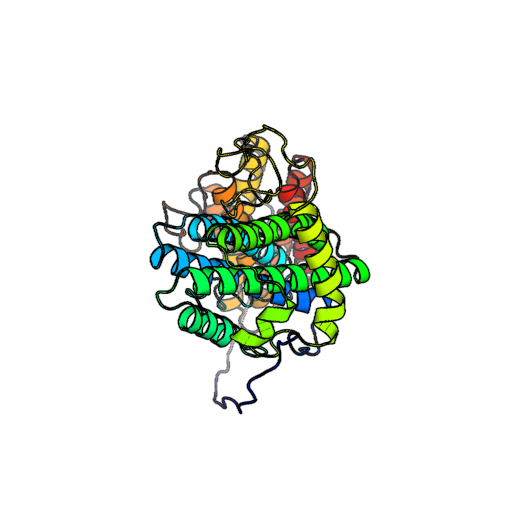 400 ? -7.944 15.450 -11.566 1.00 84.50 400 THR A O 1
ATOM 3085 N N . LEU A 1 401 ? -7.805 13.574 -12.815 1.00 79.62 401 LEU A N 1
ATOM 3086 C CA . LEU A 1 401 ? -8.072 12.637 -11.736 1.00 79.62 401 LEU A CA 1
ATOM 3087 C C . LEU A 1 401 ? -6.815 12.553 -10.856 1.00 79.62 401 LEU A C 1
ATOM 3089 O O . LEU A 1 401 ? -5.735 12.266 -11.383 1.00 79.62 401 LEU A O 1
ATOM 3093 N N . PRO A 1 402 ? -6.912 12.861 -9.547 1.00 72.75 402 PRO A N 1
ATOM 3094 C CA . PRO A 1 402 ? -5.731 12.978 -8.693 1.00 72.75 402 PRO A CA 1
ATOM 3095 C C . PRO A 1 402 ? -4.883 11.708 -8.624 1.00 72.75 402 PRO A C 1
ATOM 3097 O O . PRO A 1 402 ? -3.665 11.790 -8.638 1.00 72.75 402 PRO A O 1
ATOM 3100 N N . ASP A 1 403 ? -5.515 10.540 -8.601 1.00 67.25 403 ASP A N 1
ATOM 3101 C CA . ASP A 1 403 ? -4.840 9.243 -8.565 1.00 67.25 403 ASP A CA 1
ATOM 3102 C C . ASP A 1 403 ? -4.081 8.934 -9.862 1.00 67.25 403 ASP A C 1
ATOM 3104 O O . ASP A 1 403 ? -2.911 8.575 -9.793 1.00 67.25 403 ASP A O 1
ATOM 3108 N N . LEU A 1 404 ? -4.696 9.147 -11.035 1.00 82.94 404 LEU A N 1
ATOM 3109 C CA . LEU A 1 404 ? -3.996 9.018 -12.321 1.00 82.94 404 LEU A CA 1
ATOM 3110 C C . LEU A 1 404 ? -2.844 10.021 -12.426 1.00 82.94 404 LEU A C 1
ATOM 3112 O O . LEU A 1 404 ? -1.786 9.700 -12.949 1.00 82.94 404 LEU A O 1
ATOM 3116 N N . THR A 1 405 ? -3.042 11.236 -11.911 1.00 79.62 405 THR A N 1
ATOM 3117 C CA . THR A 1 405 ? -2.016 12.286 -11.920 1.00 79.62 405 THR A CA 1
ATOM 3118 C C . THR A 1 405 ? -0.801 11.868 -11.096 1.00 79.62 405 THR A C 1
ATOM 3120 O O . THR A 1 405 ? 0.324 12.012 -11.573 1.00 79.62 405 THR A O 1
ATOM 3123 N N . THR A 1 406 ? -1.015 11.332 -9.892 1.00 73.44 406 THR A N 1
ATOM 3124 C CA . THR A 1 406 ? 0.064 10.822 -9.036 1.00 73.44 406 THR A CA 1
ATOM 3125 C C . THR A 1 406 ? 0.779 9.645 -9.692 1.00 73.44 406 THR A C 1
ATOM 3127 O O . THR A 1 406 ? 1.989 9.717 -9.877 1.00 73.44 406 THR A O 1
ATOM 3130 N N . ILE A 1 407 ? 0.042 8.614 -10.124 1.00 78.19 407 ILE A N 1
ATOM 3131 C CA . ILE A 1 407 ? 0.632 7.403 -10.720 1.00 78.19 407 ILE A CA 1
ATOM 3132 C C . ILE A 1 407 ? 1.457 7.754 -11.962 1.00 78.19 407 ILE A C 1
ATOM 3134 O O . ILE A 1 407 ? 2.630 7.404 -12.031 1.00 78.19 407 ILE A O 1
ATOM 3138 N N . TYR A 1 408 ? 0.899 8.524 -12.905 1.00 89.69 408 TYR A N 1
ATOM 3139 C CA . TYR A 1 408 ? 1.626 8.889 -14.126 1.00 89.69 408 TYR A CA 1
ATOM 3140 C C . TYR A 1 408 ? 2.840 9.778 -13.850 1.00 89.69 408 TYR A C 1
ATOM 3142 O O . TYR A 1 408 ? 3.833 9.682 -14.560 1.00 89.69 408 TYR A O 1
ATOM 3150 N N . THR A 1 409 ? 2.783 10.647 -12.836 1.00 78.19 409 THR A N 1
ATOM 3151 C CA . THR A 1 409 ? 3.944 11.470 -12.460 1.00 78.19 409 THR A CA 1
ATOM 3152 C C . THR A 1 409 ? 5.075 10.609 -11.907 1.00 78.19 409 THR A C 1
ATOM 3154 O O . THR A 1 409 ? 6.231 10.863 -12.238 1.00 78.19 409 THR A O 1
ATOM 3157 N N . ASN A 1 410 ? 4.754 9.595 -11.100 1.00 72.56 410 ASN A N 1
ATOM 3158 C CA . ASN A 1 410 ? 5.766 8.709 -10.535 1.00 72.56 410 ASN A CA 1
ATOM 3159 C C . ASN A 1 410 ? 6.400 7.831 -11.621 1.00 72.56 410 ASN A C 1
ATOM 3161 O O . ASN A 1 410 ? 7.624 7.794 -11.705 1.00 72.56 410 ASN A O 1
ATOM 3165 N N . PHE A 1 411 ? 5.592 7.247 -12.513 1.00 87.56 411 PHE A N 1
ATOM 3166 C CA . PHE A 1 411 ? 6.103 6.438 -13.628 1.00 87.56 411 PHE A CA 1
ATOM 3167 C C . PHE A 1 411 ? 7.017 7.266 -14.544 1.00 87.56 411 PHE A C 1
ATOM 3169 O O . PHE A 1 411 ? 8.116 6.846 -14.861 1.00 87.56 411 PHE A O 1
ATOM 3176 N N . ILE A 1 412 ? 6.669 8.527 -14.853 1.00 87.94 412 ILE A N 1
ATOM 3177 C CA . ILE A 1 412 ? 7.552 9.411 -15.646 1.00 87.94 412 ILE A CA 1
ATOM 3178 C C . ILE A 1 412 ? 8.948 9.569 -15.017 1.00 87.94 412 ILE A C 1
ATOM 3180 O O . ILE A 1 412 ? 9.933 9.751 -15.737 1.00 87.94 412 ILE A O 1
ATOM 3184 N N . ASN A 1 413 ? 9.051 9.555 -13.687 1.00 72.75 413 ASN A N 1
ATOM 3185 C CA . ASN A 1 413 ? 10.349 9.624 -13.021 1.00 72.75 413 ASN A CA 1
ATOM 3186 C C . ASN A 1 413 ? 11.100 8.284 -13.107 1.00 72.75 413 ASN A C 1
ATOM 3188 O O . ASN A 1 413 ? 12.305 8.310 -13.371 1.00 72.75 413 ASN A O 1
ATOM 3192 N N . ALA A 1 414 ? 10.401 7.159 -12.913 1.00 78.69 414 ALA A N 1
ATOM 3193 C CA . ALA A 1 414 ? 10.950 5.803 -12.997 1.00 78.69 414 ALA A CA 1
ATOM 3194 C C . ALA A 1 414 ? 11.461 5.487 -14.416 1.00 78.69 414 ALA A C 1
ATOM 3196 O O . ALA A 1 414 ? 12.667 5.306 -14.605 1.00 78.69 414 ALA A O 1
ATOM 3197 N N . ASP A 1 415 ? 10.615 5.617 -15.439 1.00 88.31 415 ASP A N 1
ATOM 3198 C CA . ASP A 1 415 ? 10.972 5.386 -16.848 1.00 88.31 415 ASP A CA 1
ATOM 3199 C C . ASP A 1 415 ? 12.093 6.328 -17.315 1.00 88.31 415 ASP A C 1
ATOM 3201 O O . ASP A 1 415 ? 12.937 6.001 -18.152 1.00 88.31 415 ASP A O 1
ATOM 3205 N N . GLY A 1 416 ? 12.153 7.540 -16.751 1.00 84.31 416 GLY A N 1
ATOM 3206 C CA . GLY A 1 416 ? 13.258 8.471 -16.975 1.00 84.31 416 GLY A CA 1
ATOM 3207 C C . GLY A 1 416 ? 14.599 7.902 -16.503 1.00 84.31 416 GLY A C 1
ATOM 3208 O O . GLY A 1 416 ? 15.613 8.020 -17.200 1.00 84.31 416 GLY A O 1
ATOM 3209 N N . ALA A 1 417 ? 14.608 7.258 -15.335 1.00 81.25 417 ALA A N 1
ATOM 3210 C CA . ALA A 1 417 ? 15.779 6.580 -14.793 1.00 81.25 417 ALA A CA 1
ATOM 3211 C C . ALA A 1 417 ? 16.120 5.304 -15.582 1.00 81.25 417 ALA A C 1
ATOM 3213 O O . ALA A 1 417 ? 17.307 5.060 -15.843 1.00 81.25 417 ALA A O 1
ATOM 3214 N N . HIS A 1 418 ? 15.117 4.535 -16.015 1.00 89.94 418 HIS A N 1
ATOM 3215 C CA . HIS A 1 418 ? 15.289 3.370 -16.886 1.00 89.94 418 HIS A CA 1
ATOM 3216 C C . HIS A 1 418 ? 15.913 3.759 -18.231 1.00 89.94 418 HIS A C 1
ATOM 3218 O O . HIS A 1 418 ? 16.940 3.198 -18.633 1.00 89.94 418 HIS A O 1
ATOM 3224 N N . LEU A 1 419 ? 15.380 4.791 -18.892 1.00 94.31 419 LEU A N 1
ATOM 3225 C CA . LEU A 1 419 ? 15.903 5.316 -20.153 1.00 94.31 419 LEU A CA 1
ATOM 3226 C C . LEU A 1 419 ? 17.368 5.749 -20.013 1.00 94.31 419 LEU A C 1
ATOM 3228 O O . LEU A 1 419 ? 18.218 5.392 -20.836 1.00 94.31 419 LEU A O 1
ATOM 3232 N N . ASP A 1 420 ? 17.695 6.490 -18.954 1.00 90.62 420 ASP A N 1
ATOM 3233 C CA . ASP A 1 420 ? 19.073 6.883 -18.649 1.00 90.62 420 ASP A CA 1
ATOM 3234 C C . ASP A 1 420 ? 19.981 5.669 -18.393 1.00 90.62 420 ASP A C 1
ATOM 3236 O O . ASP A 1 420 ? 21.178 5.700 -18.711 1.00 90.62 420 ASP A O 1
ATOM 3240 N N . ALA A 1 421 ? 19.453 4.594 -17.805 1.00 88.69 421 ALA A N 1
ATOM 3241 C CA . ALA A 1 421 ? 20.187 3.356 -17.578 1.00 88.69 421 ALA A CA 1
ATOM 3242 C C . ALA A 1 421 ? 20.467 2.607 -18.891 1.00 88.69 421 ALA A C 1
ATOM 3244 O O . ALA A 1 421 ? 21.612 2.189 -19.111 1.00 88.69 421 ALA A O 1
ATOM 3245 N N . PHE A 1 422 ? 19.487 2.486 -19.790 1.00 93.69 422 PHE A N 1
ATOM 3246 C CA . PHE A 1 422 ? 19.688 1.873 -21.106 1.00 93.69 422 PHE A CA 1
ATOM 3247 C C . PHE A 1 422 ? 20.641 2.691 -21.982 1.00 93.69 422 PHE A C 1
ATOM 3249 O O . PHE A 1 422 ? 21.574 2.120 -22.550 1.00 93.69 422 PHE A O 1
ATOM 3256 N N . ASN A 1 423 ? 20.499 4.020 -22.014 1.00 92.38 423 ASN A N 1
ATOM 3257 C CA . ASN A 1 423 ? 21.345 4.897 -22.833 1.00 92.38 423 ASN A CA 1
ATOM 3258 C C . ASN A 1 423 ? 22.843 4.783 -22.493 1.00 92.38 423 ASN A C 1
ATOM 3260 O O . ASN A 1 423 ? 23.695 4.811 -23.382 1.00 92.38 423 ASN A O 1
ATOM 3264 N N . LYS A 1 424 ? 23.192 4.546 -21.219 1.00 91.50 424 LYS A N 1
ATOM 3265 C CA . LYS A 1 424 ? 24.586 4.292 -20.789 1.00 91.50 424 LYS A CA 1
ATOM 3266 C C . LYS A 1 424 ? 25.215 3.046 -21.426 1.00 91.50 424 LYS A C 1
ATOM 3268 O O . LYS A 1 424 ? 26.433 2.892 -21.356 1.00 91.50 424 LYS A O 1
ATOM 3273 N N . HIS A 1 425 ? 24.405 2.156 -21.995 1.00 87.62 425 HIS A N 1
ATOM 3274 C CA . HIS A 1 425 ? 24.838 0.916 -22.636 1.00 87.62 425 HIS A CA 1
ATOM 3275 C C . HIS A 1 425 ? 24.693 0.938 -24.168 1.00 87.62 425 HIS A C 1
ATOM 3277 O O . HIS A 1 425 ? 25.075 -0.039 -24.819 1.00 87.62 425 HIS A O 1
ATOM 3283 N N . THR A 1 426 ? 24.163 2.024 -24.741 1.00 83.25 426 THR A N 1
ATOM 3284 C CA . THR A 1 426 ? 24.020 2.216 -26.195 1.00 83.25 426 THR A CA 1
ATOM 3285 C C . THR A 1 426 ? 25.030 3.203 -26.791 1.00 83.25 426 THR A C 1
ATOM 3287 O O . THR A 1 426 ? 25.225 3.198 -28.007 1.00 83.25 426 THR A O 1
ATOM 3290 N N . ASP A 1 427 ? 25.671 4.024 -25.952 1.00 60.28 427 ASP A N 1
ATOM 3291 C CA . ASP A 1 427 ? 26.787 4.921 -26.311 1.00 60.28 427 ASP A CA 1
ATOM 3292 C C . ASP A 1 427 ? 28.131 4.177 -26.451 1.00 60.28 427 ASP A C 1
ATOM 3294 O O . ASP A 1 427 ? 28.909 4.513 -27.385 1.00 60.28 427 ASP A O 1
#